Protein 6FGZ (pdb70)

Solvent-accessible surface area: 29368 Å² total; per-residue (Å²): 126,100,75,28,35,73,49,34,37,55,45,50,48,31,32,26,94,53,24,44,88,82,52,71,40,60,30,55,30,15,31,28,13,34,80,98,12,31,35,57,21,50,58,25,37,59,41,44,41,93,40,52,68,104,118,144,69,64,23,38,44,28,55,32,30,105,117,40,21,38,38,60,108,50,99,85,38,90,33,93,54,50,81,57,27,19,61,52,57,51,62,58,28,91,95,109,85,94,63,37,41,25,50,52,43,43,26,112,96,37,39,74,36,46,54,34,47,42,39,41,39,82,154,123,88,60,64,66,22,64,67,60,31,55,89,49,30,29,36,74,34,15,41,11,37,16,16,25,19,6,74,57,66,29,97,90,16,57,10,41,60,60,13,42,57,37,27,46,60,9,76,52,6,42,24,45,26,19,36,61,103,64,47,77,108,82,27,46,13,54,49,40,69,87,60,93,53,94,102,33,84,66,36,56,30,22,29,38,40,38,42,91,88,43,69,84,91,70,58,55,33,83,58,28,47,64,60,15,69,60,59,22,70,93,43,115,93,34,63,106,49,39,112,75,33,18,21,90,34,34,32,63,57,59,23,67,67,44,43,66,55,18,69,94,39,51,84,70,56,56,64,52,39,62,65,45,32,70,52,19,54,63,28,40,79,85,42,107,126,82,54,42,59,55,66,70,72,37,63,63,55,22,66,50,45,46,71,36,56,86,83,127,52,19,10,73,45,54,61,46,27,42,74,78,43,35,37,57,57,32,92,87,70,67,50,69,72,87,64,62,78,75,48,30,62,63,27,73,96,124,130,84,73,73,20,31,53,64,42,28,43,73,50,31,66,79,43,48,78,43,21,63,59,33,31,64,30,39,48,23,40,60,51,22,28,39,40,35,33,69,42,96,59,64,68,62,48,48,65,60,46,73,61,57,55,64,47,50,57,66,60,42,71,83,27,57,77,65,9,54,65,46,13,61,61,53,25,60,65,48,55,87,82,71,77,111,104,78,159,117,93,42,60,68,30,53,63,49,28,40,71,60,33,65,62,35,46,69,66,41,48,75,48,19,43,64,27,26,49,69,28,33,66,63,46,60,45,83,52,36,64,68,63,47,47,60,67,65,81,71,72,92,47,38,59,72,48,48,55,69,24,59,51,90,83,69,53,22,77,60,33,36,71,52,25,66,28,28,67,63,25,46,76,51,76,126

Sequence (526 aa):
MERLIPIVNKLQDLFAETGLDSPIDLPQIMVVGAQSSGKSSVLENVVGESIFPRGVTRRPIVVQLYAYAEFLHKPGVRFYNFDDVRAEIERETDRVSPKAINLRVYSPHVVNLTVVDLPGLTKDIERLIRAMVLSYIERPNAIILAVHPATMDLATSDALQIARQADPEGRRTLGVITKLDLMDKGTDAMEMLTGKVIPLKLGYIGVICRGPADLRAGKSIQQAREDEIRFFRSHPVYRRLLPQLGTNTLARTLSTLLMKHIRDTLPSIRQKMSQQLAEWRKELQTLGDLGGALLNVINRYSSEFAKSLEGLYGGARINYIFNDIYAKELQSMNAFEGLTREDIRTAIRNVPELAFELLVKKQITHFVPPAYSCVDLVYDELVRLALNCETELLQRYENLRSEILACAQNLLRELKQPCLEMVQNLIAMETSYISVNHKDDIELIQTLLASYFDVVRVNMMDMVPKAIMSFLVLRARDRMQSRLVADLYKPERMSELLNESSDVAERRATAKRMVDLLQRGMAVIN

Foldseek 3Di:
DLVLLVLLVVLVLLVLLVQPPPQFQGAAEEEAAAPVLCVLQLVCLQQFHNQADDVWAPEKEKEWEQCFKDWSVRPPDTHPDSVVNNVVSVVVRVVDHHRYTYMYHYDPSHDGGMYIYATHAYCVSNVVSLVSSCLQLLRPNYQYEQRGELLDEPVPGPSLVSNLLNCVQQESYEYEYEDCVNHDPPYPVVCQLVPNDDSHDLGYEYEYGQDDVRVVPPNGSVVRQVVGLVCLCPPPPSVVVSCRYYSVNVSVSNVVVSVVSSVVCLVVSLVLLVVLLVVLVVLLVVLVPLVVVLLVQLQVLLVLLLVQCCDCGRVVVLVCLLVVPLLVVLVPLDQCPPPDLVNLVVLVVVVSVSSLLVLLLVSLVVSLVSLLVSLSSVLSRSLSNLVSVVNSDHPLFFVNSVVLSVQLNVVQVVLSVVLSVVSVVLSVVCSVQVDPPPVVSSPVSSVSSRVSVVVSSVVSSPVSSVSSCVRHSVVSSVCSNVVSSPVQPPPVCPPVVVCVSVVVSPCSVSSVVVSVSSVVSSVSSD

Secondary structure (DSSP, 8-state):
-TTHHHHHHHHHHHHHHHT--SSS---EEEEEEBGGG-HHHHHHHHHSS--S------S-EEEEE--EEEETTEEEEEE--HHHHHHHHHHHHHT-----EEEEEE-SSS-SEEEEE-PPB---HHHHHHHHHHHHHSSTTEEEEEEEETTS-SSS-HHHHHHHHH-SSBSSEEEEEE-GGG--SSSHHHHHHTTSS-SBTT-EEE-----HHHHTTT--HHHHHHHHHHHHHHSTTTTTTGGG-SHHHHHHHHHHHHHHHHHHHHHHHHHHHHHHHHHHHHHHHH---HHHHHHHHHHHHHHHHHHHHH---SHHHHHHIIIIIIHHHHHHSPTTSS--HHHHHHHHH--HHHHHHHHHHHHHHTTHHHHHHHHHHHHHHHHHHHHHHHHHS-S---HHHHHHHHHHHHHHHHHHHHHHHHHHHHHHHHHHH--TT---HHHHHHHHHHHHHHHHHHHHHHHHHHHHIIIIIIHHHHHHHHHHHHHTTSSS-TTHHHHHTTGGGTTHHHHHHHHHHHHHHHHTT-

B-factor: mean 389.92, std 87.41, range [259.18, 648.98]

InterPro domains:
  IPR000375 Dynamin stalk domain [PF01031] (249-537)
  IPR001401 Dynamin, GTPase domain [SM00053] (1-279)
  IPR001401 Dynamin, GTPase domain [cd08771] (24-328)
  IPR003130 Dynamin GTPase effector [PF02212] (672-759)
  IPR003130 Dynamin GTPase effector [SM00302] (668-759)
  IPR020850 GTPase effector domain [PS51388] (673-764)
  IPR022812 Dynamin [PR00195] (26-44)
  IPR022812 Dynamin [PR00195] (51-68)
  IPR022812 Dynamin [PR00195] (160-177)
  IPR022812 Dynamin [PR00195] (210-228)
  IPR022812 Dynamin [PR00195] (229-245)
  IPR022812 Dynamin [PR00195] (252-271)
  IPR022812 Dynamin [PTHR11566] (2-758)
  IPR027417 P-loop containing nucleoside triphosphate hydrolase [G3DSA:3.40.50.300] (1-338)
  IPR027417 P-loop containing nucleoside triphosphate hydrolase [SSF52540] (1-337)
  IPR030381 Dynamin-type guanine nucleotide-binding (G) domain [PS51718] (23-328)
  IPR045063 Dynamin, N-terminal [PF00350] (29-241)

Radius of gyration: 26.57 Å; Cα contacts (8 Å, |Δi|>4): 757; chains: 1; bounding box: 54×82×66 Å

Nearest PDB structures (foldseek):
  6fgz-assembly1_A  TM=1.002E+00  e=1.276E-79  Cyanidioschyzon merolae
  5a3f-assembly1_D  TM=5.558E-01  e=3.098E-37  Homo sapiens
  6vjf-assembly2_C  TM=7.500E-01  e=1.723E-25  Thermochaetoides thermophila DSM 1495
  6vjf-assembly1_B  TM=7.497E-01  e=4.661E-25  Thermochaetoides thermophila DSM 1495
  6def-assembly2_B  TM=7.553E-01  e=2.269E-24  Thermochaetoides thermophila DSM 1495

Organism: Cyanidioschyzon merolae (NCBI:txid45157)

Structure (mmCIF, N/CA/C/O backbone):
data_6FGZ
#
_entry.id   6FGZ
#
_cell.length_a   188.219
_cell.length_b   188.219
_cell.length_c   163.627
_cell.angle_alpha   90.00
_cell.angle_beta   90.00
_cell.angle_gamma   120.00
#
_symmetry.space_group_name_H-M   'P 62 2 2'
#
loop_
_atom_site.group_PDB
_atom_site.id
_atom_site.type_symbol
_atom_site.label_atom_id
_atom_site.label_alt_id
_atom_site.label_comp_id
_atom_site.label_asym_id
_atom_site.label_entity_id
_atom_site.label_seq_id
_atom_site.pdbx_PDB_ins_code
_atom_site.Cartn_x
_atom_site.Cartn_y
_atom_site.Cartn_z
_atom_site.occupancy
_atom_site.B_iso_or_equiv
_atom_site.auth_seq_id
_atom_site.auth_comp_id
_atom_site.auth_asym_id
_atom_site.auth_atom_id
_atom_site.pdbx_PDB_model_num
ATOM 1 N N . MET A 1 1 ? 130.356 50.179 12.757 1.00 403.92 1 MET A N 1
ATOM 2 C CA . MET A 1 1 ? 129.455 51.339 12.453 1.00 403.92 1 MET A CA 1
ATOM 3 C C . MET A 1 1 ? 128.211 51.311 13.309 1.00 403.92 1 MET A C 1
ATOM 4 O O . MET A 1 1 ? 127.449 50.360 13.223 1.00 403.92 1 MET A O 1
ATOM 6 N N . GLU A 1 2 ? 127.982 52.348 14.140 1.00 410.26 2 GLU A N 1
ATOM 7 C CA . GLU A 1 2 ? 126.814 52.470 14.997 1.00 410.26 2 GLU A CA 1
ATOM 8 C C . GLU A 1 2 ? 125.495 52.551 14.240 1.00 410.26 2 GLU A C 1
ATOM 9 O O . GLU A 1 2 ? 124.512 51.897 14.578 1.00 410.26 2 GLU A O 1
ATOM 11 N N . ARG A 1 3 ? 125.491 53.335 13.138 1.00 384.61 3 ARG A N 1
ATOM 12 C CA . ARG A 1 3 ? 124.349 53.718 12.320 1.00 384.61 3 ARG A CA 1
ATOM 13 C C . ARG A 1 3 ? 123.473 52.574 11.821 1.00 384.61 3 ARG A C 1
ATOM 14 O O . ARG A 1 3 ? 122.273 52.743 11.625 1.00 384.61 3 ARG A O 1
ATOM 16 N N . LEU A 1 4 ? 124.053 51.380 11.605 1.00 359.80 4 LEU A N 1
ATOM 17 C CA . LEU A 1 4 ? 123.379 50.223 11.047 1.00 359.80 4 LEU A CA 1
ATOM 18 C C . LEU A 1 4 ? 122.175 49.726 11.844 1.00 359.80 4 LEU A C 1
ATOM 19 O O . LEU A 1 4 ? 121.118 49.459 11.277 1.00 359.80 4 LEU A O 1
ATOM 21 N N . ILE A 1 5 ? 122.279 49.623 13.187 1.00 351.54 5 ILE A N 1
ATOM 22 C CA . ILE A 1 5 ? 121.158 49.213 14.032 1.00 351.54 5 ILE A CA 1
ATOM 23 C C . ILE A 1 5 ? 120.005 50.237 14.021 1.00 351.54 5 ILE A C 1
ATOM 24 O O . ILE A 1 5 ? 118.861 49.829 13.804 1.00 351.54 5 ILE A O 1
ATOM 26 N N . PRO A 1 6 ? 120.188 51.560 14.144 1.00 355.56 6 PRO A N 1
ATOM 27 C CA . PRO A 1 6 ? 119.124 52.534 13.904 1.00 355.56 6 PRO A CA 1
ATOM 28 C C . PRO A 1 6 ? 118.537 52.533 12.505 1.00 355.56 6 PRO A C 1
ATOM 29 O O . PRO A 1 6 ? 117.354 52.836 12.370 1.00 355.56 6 PRO A O 1
ATOM 31 N N . ILE A 1 7 ? 119.312 52.234 11.444 1.00 326.95 7 ILE A N 1
ATOM 32 C CA . ILE A 1 7 ? 118.776 52.067 10.093 1.00 326.95 7 ILE A CA 1
ATOM 33 C C . ILE A 1 7 ? 117.842 50.868 9.995 1.00 326.95 7 ILE A C 1
ATOM 34 O O . ILE A 1 7 ? 116.731 50.989 9.482 1.00 326.95 7 ILE A O 1
ATOM 36 N N . VAL A 1 8 ? 118.219 49.700 10.558 1.00 364.63 8 VAL A N 1
ATOM 37 C CA . VAL A 1 8 ? 117.367 48.512 10.608 1.00 364.63 8 VAL A CA 1
ATOM 38 C C . VAL A 1 8 ? 116.083 48.741 11.381 1.00 364.63 8 VAL A C 1
ATOM 39 O O . VAL A 1 8 ? 115.010 48.299 10.972 1.00 364.63 8 VAL A O 1
ATOM 41 N N . ASN A 1 9 ? 116.151 49.500 12.489 1.00 375.74 9 ASN A N 1
ATOM 42 C CA . ASN A 1 9 ? 114.979 49.910 13.242 1.00 375.74 9 ASN A CA 1
ATOM 43 C C . ASN A 1 9 ? 113.981 50.708 12.415 1.00 375.74 9 ASN A C 1
ATOM 44 O O . ASN A 1 9 ? 112.804 50.374 12.371 1.00 375.74 9 ASN A O 1
ATOM 46 N N . LYS A 1 10 ? 114.447 51.711 11.640 1.00 402.31 10 LYS A N 1
ATOM 47 C CA . LYS A 1 10 ? 113.599 52.467 10.730 1.00 402.31 10 LYS A CA 1
ATOM 48 C C . LYS A 1 10 ? 112.945 51.605 9.652 1.00 402.31 10 LYS A C 1
ATOM 49 O O . LYS A 1 10 ? 111.787 51.800 9.289 1.00 402.31 10 LYS A O 1
ATOM 51 N N . LEU A 1 11 ? 113.672 50.600 9.119 1.00 410.75 11 LEU A N 1
ATOM 52 C CA . LEU A 1 11 ? 113.104 49.613 8.214 1.00 410.75 11 LEU A CA 1
ATOM 53 C C . LEU A 1 11 ? 111.991 48.783 8.855 1.00 410.75 11 LEU A C 1
ATOM 54 O O . LEU A 1 11 ? 110.942 48.566 8.251 1.00 410.75 11 LEU A O 1
ATOM 56 N N . GLN A 1 12 ? 112.080 48.415 10.466 1.00 415.14 12 GLN A N 1
ATOM 57 C CA . GLN A 1 12 ? 111.162 47.510 11.097 1.00 415.14 12 GLN A CA 1
ATOM 58 C C . GLN A 1 12 ? 109.865 48.211 11.319 1.00 415.14 12 GLN A C 1
ATOM 59 O O . GLN A 1 12 ? 108.801 47.631 11.144 1.00 415.14 12 GLN A O 1
ATOM 61 N N . ASP A 1 13 ? 109.933 49.496 11.710 1.00 409.50 13 ASP A N 1
ATOM 62 C CA . ASP A 1 13 ? 108.774 50.274 12.018 1.00 409.50 13 ASP A CA 1
ATOM 63 C C . ASP A 1 13 ? 107.972 50.421 10.757 1.00 409.50 13 ASP A C 1
ATOM 64 O O . ASP A 1 13 ? 106.749 50.306 10.779 1.00 409.50 13 ASP A O 1
ATOM 66 N N . LEU A 1 14 ? 108.655 50.653 9.617 1.00 402.40 14 LEU A N 1
ATOM 67 C CA . LEU A 1 14 ? 108.020 50.829 8.344 1.00 402.40 14 LEU A CA 1
ATOM 68 C C . LEU A 1 14 ? 107.290 49.584 7.980 1.00 402.40 14 LEU A C 1
ATOM 69 O O . LEU A 1 14 ? 106.133 49.641 7.573 1.00 402.40 14 LEU A O 1
ATOM 71 N N . PHE A 1 15 ? 107.943 48.415 8.128 1.00 413.83 15 PHE A N 1
ATOM 72 C CA . PHE A 1 15 ? 107.287 47.195 7.771 1.00 413.83 15 PHE A CA 1
ATOM 73 C C . PHE A 1 15 ? 106.079 46.953 8.607 1.00 413.83 15 PHE A C 1
ATOM 74 O O . PHE A 1 15 ? 105.047 46.548 8.077 1.00 413.83 15 PHE A O 1
ATOM 76 N N . ALA A 1 16 ? 106.182 47.214 9.907 1.00 436.35 16 ALA A N 1
ATOM 77 C CA . ALA A 1 16 ? 105.057 47.008 10.809 1.00 436.35 16 ALA A CA 1
ATOM 78 C C . ALA A 1 16 ? 103.886 47.898 10.413 1.00 436.35 16 ALA A C 1
ATOM 79 O O . ALA A 1 16 ? 102.736 47.461 10.428 1.00 436.35 16 ALA A O 1
ATOM 81 N N . GLU A 1 17 ? 104.217 49.125 10.037 1.00 452.17 17 GLU A N 1
ATOM 82 C CA . GLU A 1 17 ? 103.180 50.018 9.597 1.00 452.17 17 GLU A CA 1
ATOM 83 C C . GLU A 1 17 ? 102.614 49.226 8.436 1.00 452.17 17 GLU A C 1
ATOM 84 O O . GLU A 1 17 ? 101.402 49.069 8.311 1.00 452.17 17 GLU A O 1
ATOM 86 N N . THR A 1 18 ? 103.517 48.639 7.665 1.00 422.89 18 THR A N 1
ATOM 87 C CA . THR A 1 18 ? 103.102 47.780 6.589 1.00 422.89 18 THR A CA 1
ATOM 88 C C . THR A 1 18 ? 102.363 46.649 7.288 1.00 422.89 18 THR A C 1
ATOM 89 O O . THR A 1 18 ? 101.300 46.210 6.854 1.00 422.89 18 THR A O 1
ATOM 91 N N . GLY A 1 19 ? 102.835 46.294 8.470 1.00 401.01 19 GLY A N 1
ATOM 92 C CA . GLY A 1 19 ? 102.199 45.227 9.210 1.00 401.01 19 GLY A CA 1
ATOM 93 C C . GLY A 1 19 ? 103.021 43.964 9.098 1.00 401.01 19 GLY A C 1
ATOM 94 O O . GLY A 1 19 ? 102.573 42.878 9.464 1.00 401.01 19 GLY A O 1
ATOM 95 N N . LEU A 1 20 ? 104.233 44.116 8.577 1.00 367.94 20 LEU A N 1
ATOM 96 C CA . LEU A 1 20 ? 105.143 43.002 8.443 1.00 367.94 20 LEU A CA 1
ATOM 97 C C . LEU A 1 20 ? 104.557 41.871 7.630 1.00 367.94 20 LEU A C 1
ATOM 98 O O . LEU A 1 20 ? 104.699 40.703 7.989 1.00 367.94 20 LEU A O 1
ATOM 100 N N . ASP A 1 21 ? 103.903 42.208 6.526 1.00 374.63 21 ASP A N 1
ATOM 101 C CA . ASP A 1 21 ? 103.347 41.162 5.701 1.00 374.63 21 ASP A CA 1
ATOM 102 C C . ASP A 1 21 ? 104.550 40.686 4.913 1.00 374.63 21 ASP A C 1
ATOM 103 O O . ASP A 1 21 ? 104.568 40.690 3.686 1.00 374.63 21 ASP A O 1
ATOM 105 N N . SER A 1 22 ? 105.570 40.280 5.662 1.00 361.96 22 SER A N 1
ATOM 106 C CA . SER A 1 22 ? 106.805 39.770 5.095 1.00 361.96 22 SER A CA 1
ATOM 107 C C . SER A 1 22 ? 107.391 40.769 4.093 1.00 361.96 22 SER A C 1
ATOM 108 O O . SER A 1 22 ? 107.490 41.959 4.378 1.00 361.96 22 SER A O 1
ATOM 110 N N . PRO A 1 23 ? 107.775 40.258 2.924 1.00 326.75 23 PRO A N 1
ATOM 111 C CA . PRO A 1 23 ? 108.334 40.992 1.775 1.00 326.75 23 PRO A CA 1
ATOM 112 C C . PRO A 1 23 ? 109.816 41.312 1.877 1.00 326.75 23 PRO A C 1
ATOM 113 O O . PRO A 1 23 ? 110.362 41.864 0.929 1.00 326.75 23 PRO A O 1
ATOM 115 N N . ILE A 1 24 ? 110.401 41.302 2.597 1.00 319.32 24 ILE A N 1
ATOM 116 C CA . ILE A 1 24 ? 111.697 41.963 2.611 1.00 319.32 24 ILE A CA 1
ATOM 117 C C . ILE A 1 24 ? 112.821 41.119 3.229 1.00 319.32 24 ILE A C 1
ATOM 118 O O . ILE A 1 24 ? 113.911 41.013 2.664 1.00 319.32 24 ILE A O 1
ATOM 120 N N . ASP A 1 25 ? 112.551 40.431 4.361 1.00 299.30 25 ASP A N 1
ATOM 121 C CA . ASP A 1 25 ? 113.518 39.704 5.169 1.00 299.30 25 ASP A CA 1
ATOM 122 C C . ASP A 1 25 ? 114.616 40.567 5.820 1.00 299.30 25 ASP A C 1
ATOM 123 O O . ASP A 1 25 ? 115.796 40.512 5.473 1.00 299.30 25 ASP A O 1
ATOM 125 N N . LEU A 1 26 ? 114.229 41.432 6.782 1.00 272.97 26 LEU A N 1
ATOM 126 C CA . LEU A 1 26 ? 115.154 42.253 7.550 1.00 272.97 26 LEU A CA 1
ATOM 127 C C . LEU A 1 26 ? 116.086 41.480 8.508 1.00 272.97 26 LEU A C 1
ATOM 128 O O . LEU A 1 26 ? 115.680 40.448 9.049 1.00 272.97 26 LEU A O 1
ATOM 130 N N . PRO A 1 27 ? 117.304 41.956 8.799 1.00 317.56 27 PRO A N 1
ATOM 131 C CA . PRO A 1 27 ? 118.281 41.193 9.573 1.00 317.56 27 PRO A CA 1
ATOM 132 C C . PRO A 1 27 ? 118.141 41.518 11.052 1.00 317.56 27 PRO A C 1
ATOM 133 O O . PRO A 1 27 ? 118.283 42.666 11.468 1.00 317.56 27 PRO A O 1
ATOM 135 N N . GLN A 1 28 ? 117.808 40.513 11.877 1.00 309.45 28 GLN A N 1
ATOM 136 C CA . GLN A 1 28 ? 117.306 40.773 13.212 1.00 309.45 28 GLN A CA 1
ATOM 137 C C . GLN A 1 28 ? 117.399 39.529 14.073 1.00 309.45 28 GLN A C 1
ATOM 138 O O . GLN A 1 28 ? 117.685 38.443 13.575 1.00 309.45 28 GLN A O 1
ATOM 140 N N . ILE A 1 29 ? 117.167 39.658 15.399 1.00 317.49 29 ILE A N 1
ATOM 141 C CA . ILE A 1 29 ? 117.249 38.552 16.345 1.00 317.49 29 ILE A CA 1
ATOM 142 C C . ILE A 1 29 ? 115.857 38.210 16.859 1.00 317.49 29 ILE A C 1
ATOM 143 O O . ILE A 1 29 ? 115.122 39.072 17.343 1.00 317.49 29 ILE A O 1
ATOM 145 N N . MET A 1 30 ? 115.471 36.922 16.760 1.00 346.71 30 MET A N 1
ATOM 146 C CA . MET A 1 30 ? 114.174 36.395 17.143 1.00 346.71 30 MET A CA 1
ATOM 147 C C . MET A 1 30 ? 114.296 35.493 18.357 1.00 346.71 30 MET A C 1
ATOM 148 O O . MET A 1 30 ? 115.035 34.510 18.344 1.00 346.71 30 MET A O 1
ATOM 150 N N . VAL A 1 31 ? 113.570 35.798 19.451 1.00 359.33 31 VAL A N 1
ATOM 151 C CA . VAL A 1 31 ? 113.652 35.035 20.689 1.00 359.33 31 VAL A CA 1
ATOM 152 C C . VAL A 1 31 ? 112.677 33.878 20.701 1.00 359.33 31 VAL A C 1
ATOM 153 O O . VAL A 1 31 ? 111.463 34.044 20.596 1.00 359.33 31 VAL A O 1
ATOM 155 N N . VAL A 1 32 ? 113.207 32.655 20.855 1.00 383.95 32 VAL A N 1
ATOM 156 C CA . VAL A 1 32 ? 112.416 31.444 20.896 1.00 383.95 32 VAL A CA 1
ATOM 157 C C . VAL A 1 32 ? 112.665 30.755 22.222 1.00 383.95 32 VAL A C 1
ATOM 158 O O . VAL A 1 32 ? 113.789 30.426 22.601 1.00 383.95 32 VAL A O 1
ATOM 160 N N . GLY A 1 33 ? 111.595 30.523 23.000 1.00 386.61 33 GLY A N 1
ATOM 161 C CA . GLY A 1 33 ? 111.712 29.874 24.292 1.00 386.61 33 GLY A CA 1
ATOM 162 C C . GLY A 1 33 ? 110.394 29.304 24.698 1.00 386.61 33 GLY A C 1
ATOM 163 O O . GLY A 1 33 ? 109.337 29.799 24.308 1.00 386.61 33 GLY A O 1
ATOM 164 N N . ALA A 1 34 ? 110.414 28.246 25.522 1.00 389.78 34 ALA A N 1
ATOM 165 C CA . ALA A 1 34 ? 109.257 27.826 26.280 1.00 389.78 34 ALA A CA 1
ATOM 166 C C . ALA A 1 34 ? 108.927 28.837 27.377 1.00 389.78 34 ALA A C 1
ATOM 167 O O . ALA A 1 34 ? 109.813 29.527 27.878 1.00 389.78 34 ALA A O 1
ATOM 169 N N . GLN A 1 35 ? 107.651 28.950 27.797 1.00 396.70 35 GLN A N 1
ATOM 170 C CA . GLN A 1 35 ? 107.218 29.911 28.809 1.00 396.70 35 GLN A CA 1
ATOM 171 C C . GLN A 1 35 ? 107.951 29.764 30.145 1.00 396.70 35 GLN A C 1
ATOM 172 O O . GLN A 1 35 ? 108.220 30.730 30.856 1.00 396.70 35 GLN A O 1
ATOM 174 N N . SER A 1 36 ? 108.358 28.531 30.498 1.00 357.71 36 SER A N 1
ATOM 175 C CA . SER A 1 36 ? 109.037 28.243 31.748 1.00 357.71 36 SER A CA 1
ATOM 176 C C . SER A 1 36 ? 110.552 28.390 31.666 1.00 357.71 36 SER A C 1
ATOM 177 O O . SER A 1 36 ? 111.263 28.131 32.641 1.00 357.71 36 SER A O 1
ATOM 179 N N . SER A 1 37 ? 111.107 28.866 30.527 1.00 344.96 37 SER A N 1
ATOM 180 C CA . SER A 1 37 ? 112.514 29.255 30.434 1.00 344.96 37 SER A CA 1
ATOM 181 C C . SER A 1 37 ? 112.849 30.495 31.241 1.00 344.96 37 SER A C 1
ATOM 182 O O . SER A 1 37 ? 113.921 30.601 31.834 1.00 344.96 37 SER A O 1
ATOM 184 N N . GLY A 1 38 ? 111.914 31.466 31.295 1.00 292.49 38 GLY A N 1
ATOM 185 C CA . GLY A 1 38 ? 112.163 32.770 31.893 1.00 292.49 38 GLY A CA 1
ATOM 186 C C . GLY A 1 38 ? 112.673 33.783 30.908 1.00 292.49 38 GLY A C 1
ATOM 187 O O . GLY A 1 38 ? 113.394 34.706 31.278 1.00 292.49 38 GLY A O 1
ATOM 188 N N . LYS A 1 39 ? 112.295 33.663 29.615 1.00 297.47 39 LYS A N 1
ATOM 189 C CA . LYS A 1 39 ? 112.678 34.599 28.565 1.00 297.47 39 LYS A CA 1
ATOM 190 C C . LYS A 1 39 ? 112.263 36.047 28.821 1.00 297.47 39 LYS A C 1
ATOM 191 O O . LYS A 1 39 ? 113.014 36.974 28.531 1.00 297.47 39 LYS A O 1
ATOM 193 N N . SER A 1 40 ? 111.087 36.283 29.441 1.00 330.86 40 SER A N 1
ATOM 194 C CA . SER A 1 40 ? 110.649 37.605 29.873 1.00 330.86 40 SER A CA 1
ATOM 195 C C . SER A 1 40 ? 111.602 38.245 30.864 1.00 330.86 40 SER A C 1
ATOM 196 O O . SER A 1 40 ? 111.963 39.410 30.737 1.00 330.86 40 SER A O 1
ATOM 198 N N . SER A 1 41 ? 112.097 37.461 31.848 1.00 329.29 41 SER A N 1
ATOM 199 C CA . SER A 1 41 ? 113.131 37.877 32.786 1.00 329.29 41 SER A CA 1
ATOM 200 C C . SER A 1 41 ? 114.461 38.176 32.110 1.00 329.29 41 SER A C 1
ATOM 201 O O . SER A 1 41 ? 115.164 39.098 32.502 1.00 329.29 41 SER A O 1
ATOM 203 N N . VAL A 1 42 ? 114.850 37.420 31.055 1.00 271.69 42 VAL A N 1
ATOM 204 C CA . VAL A 1 42 ? 116.021 37.731 30.229 1.00 271.69 42 VAL A CA 1
ATOM 205 C C . VAL A 1 42 ? 115.889 39.086 29.545 1.00 271.69 42 VAL A C 1
ATOM 206 O O . VAL A 1 42 ? 116.801 39.909 29.582 1.00 271.69 42 VAL A O 1
ATOM 208 N N . LEU A 1 43 ? 114.717 39.384 28.945 1.00 285.26 43 LEU A N 1
ATOM 209 C CA . LEU A 1 43 ? 114.431 40.678 28.352 1.00 285.26 43 LEU A CA 1
ATOM 210 C C . LEU A 1 43 ? 114.414 41.822 29.364 1.00 285.26 43 LEU A C 1
ATOM 211 O O . LEU A 1 43 ? 115.019 42.868 29.131 1.00 285.26 43 LEU A O 1
ATOM 213 N N . GLU A 1 44 ? 113.793 41.635 30.553 1.00 321.68 44 GLU A N 1
ATOM 214 C CA . GLU A 1 44 ? 113.871 42.591 31.654 1.00 321.68 44 GLU A CA 1
ATOM 215 C C . GLU A 1 44 ? 115.298 42.831 32.131 1.00 321.68 44 GLU A C 1
ATOM 216 O O . GLU A 1 44 ? 115.717 43.971 32.328 1.00 321.68 44 GLU A O 1
ATOM 218 N N . ASN A 1 45 ? 116.113 41.764 32.270 1.00 328.44 45 ASN A N 1
ATOM 219 C CA . ASN A 1 45 ? 117.520 41.844 32.630 1.00 328.44 45 ASN A CA 1
ATOM 220 C C . ASN A 1 45 ? 118.341 42.691 31.656 1.00 328.44 45 ASN A C 1
ATOM 221 O O . ASN A 1 45 ? 119.181 43.482 32.088 1.00 328.44 45 ASN A O 1
ATOM 223 N N . VAL A 1 46 ? 118.118 42.575 30.329 1.00 304.94 46 VAL A N 1
ATOM 224 C CA . VAL A 1 46 ? 118.763 43.442 29.343 1.00 304.94 46 VAL A CA 1
ATOM 225 C C . VAL A 1 46 ? 118.351 44.905 29.473 1.00 304.94 46 VAL A C 1
ATOM 226 O O . VAL A 1 46 ? 119.204 45.789 29.510 1.00 304.94 46 VAL A O 1
ATOM 228 N N . VAL A 1 47 ? 117.039 45.213 29.578 1.00 336.07 47 VAL A N 1
ATOM 229 C CA . VAL A 1 47 ? 116.558 46.594 29.662 1.00 336.07 47 VAL A CA 1
ATOM 230 C C . VAL A 1 47 ? 116.865 47.282 30.997 1.00 336.07 47 VAL A C 1
ATOM 231 O O . VAL A 1 47 ? 117.261 48.445 31.055 1.00 336.07 47 VAL A O 1
ATOM 233 N N . GLY A 1 48 ? 116.710 46.576 32.133 1.00 353.28 48 GLY A N 1
ATOM 234 C CA . GLY A 1 48 ? 116.979 47.135 33.455 1.00 353.28 48 GLY A CA 1
ATOM 235 C C . GLY A 1 48 ? 115.773 47.646 34.197 1.00 353.28 48 GLY A C 1
ATOM 236 O O . GLY A 1 48 ? 115.896 48.054 35.349 1.00 353.28 48 GLY A O 1
ATOM 237 N N . GLU A 1 49 ? 114.579 47.593 33.587 1.00 387.21 49 GLU A N 1
ATOM 238 C CA . GLU A 1 49 ? 113.328 47.993 34.205 1.00 387.21 49 GLU A CA 1
ATOM 239 C C . GLU A 1 49 ? 112.280 46.910 33.988 1.00 387.21 49 GLU A C 1
ATOM 240 O O . GLU A 1 49 ? 112.403 46.049 33.118 1.00 387.21 49 GLU A O 1
ATOM 242 N N . SER A 1 50 ? 111.219 46.881 34.828 1.00 437.77 50 SER A N 1
ATOM 243 C CA . SER A 1 50 ? 110.333 45.720 34.924 1.00 437.77 50 SER A CA 1
ATOM 244 C C . SER A 1 50 ? 109.100 45.883 34.056 1.00 437.77 50 SER A C 1
ATOM 245 O O . SER A 1 50 ? 107.975 46.082 34.521 1.00 437.77 50 SER A O 1
ATOM 247 N N . ILE A 1 51 ? 109.312 45.850 32.732 1.00 395.83 51 ILE A N 1
ATOM 248 C CA . ILE A 1 51 ? 108.321 46.245 31.747 1.00 395.83 51 ILE A CA 1
ATOM 249 C C . ILE A 1 51 ? 107.597 45.093 31.087 1.00 395.83 51 ILE A C 1
ATOM 250 O O . ILE A 1 51 ? 106.711 45.319 30.268 1.00 395.83 51 ILE A O 1
ATOM 252 N N . PHE A 1 52 ? 107.892 43.825 31.430 1.00 394.05 52 PHE A N 1
ATOM 253 C CA . PHE A 1 52 ? 107.212 42.710 30.788 1.00 394.05 52 PHE A CA 1
ATOM 254 C C . PHE A 1 52 ? 106.049 42.215 31.648 1.00 394.05 52 PHE A C 1
ATOM 255 O O . PHE A 1 52 ? 106.196 42.107 32.868 1.00 394.05 52 PHE A O 1
ATOM 257 N N . PRO A 1 53 ? 104.865 41.940 31.100 1.00 469.70 53 PRO A N 1
ATOM 258 C CA . PRO A 1 53 ? 103.725 41.488 31.886 1.00 469.70 53 PRO A CA 1
ATOM 259 C C . PRO A 1 53 ? 103.866 40.034 32.302 1.00 469.70 53 PRO A C 1
ATOM 260 O O . PRO A 1 53 ? 104.586 39.260 31.674 1.00 469.70 53 PRO A O 1
ATOM 262 N N . ARG A 1 54 ? 103.249 39.668 33.442 1.00 506.97 54 ARG A N 1
ATOM 263 C CA . ARG A 1 54 ? 103.527 38.418 34.123 1.00 506.97 54 ARG A CA 1
ATOM 264 C C . ARG A 1 54 ? 102.239 37.856 34.696 1.00 506.97 54 ARG A C 1
ATOM 265 O O . ARG A 1 54 ? 101.242 38.561 34.845 1.00 506.97 54 ARG A O 1
ATOM 267 N N . GLY A 1 55 ? 102.212 36.544 35.034 1.00 519.35 55 GLY A N 1
ATOM 268 C CA . GLY A 1 55 ? 100.997 35.872 35.504 1.00 519.35 55 GLY A CA 1
ATOM 269 C C . GLY A 1 55 ? 99.938 35.804 34.438 1.00 519.35 55 GLY A C 1
ATOM 270 O O . GLY A 1 55 ? 100.160 35.246 33.372 1.00 519.35 55 GLY A O 1
ATOM 271 N N . VAL A 1 59 ? 100.353 35.901 28.822 1.00 591.29 59 VAL A N 1
ATOM 272 C CA . VAL A 1 59 ? 99.714 35.291 27.665 1.00 591.29 59 VAL A CA 1
ATOM 273 C C . VAL A 1 59 ? 99.726 36.230 26.451 1.00 591.29 59 VAL A C 1
ATOM 274 O O . VAL A 1 59 ? 98.716 36.527 25.814 1.00 591.29 59 VAL A O 1
ATOM 276 N N . THR A 1 60 ? 100.925 36.718 26.085 1.00 578.02 60 THR A N 1
ATOM 277 C CA . THR A 1 60 ? 101.187 37.562 24.926 1.00 578.02 60 THR A CA 1
ATOM 278 C C . THR A 1 60 ? 100.848 36.867 23.617 1.00 578.02 60 THR A C 1
ATOM 279 O O . THR A 1 60 ? 101.382 35.807 23.300 1.00 578.02 60 THR A O 1
ATOM 281 N N . ARG A 1 61 ? 99.952 37.460 22.801 1.00 550.11 61 ARG A N 1
ATOM 282 C CA . ARG A 1 61 ? 99.452 36.846 21.577 1.00 550.11 61 ARG A CA 1
ATOM 283 C C . ARG A 1 61 ? 99.936 37.563 20.321 1.00 550.11 61 ARG A C 1
ATOM 284 O O . ARG A 1 61 ? 99.337 37.439 19.251 1.00 550.11 61 ARG A O 1
ATOM 286 N N . ARG A 1 62 ? 101.031 38.338 20.417 1.00 526.35 62 ARG A N 1
ATOM 287 C CA . ARG A 1 62 ? 101.601 39.083 19.309 1.00 526.35 62 ARG A CA 1
ATOM 288 C C . ARG A 1 62 ? 103.114 39.119 19.466 1.00 526.35 62 ARG A C 1
ATOM 289 O O . ARG A 1 62 ? 103.586 39.156 20.602 1.00 526.35 62 ARG A O 1
ATOM 291 N N . PRO A 1 63 ? 103.925 39.108 18.416 1.00 501.09 63 PRO A N 1
ATOM 292 C CA . PRO A 1 63 ? 105.332 39.500 18.472 1.00 501.09 63 PRO A CA 1
ATOM 293 C C . PRO A 1 63 ? 105.595 40.881 19.059 1.00 501.09 63 PRO A C 1
ATOM 294 O O . PRO A 1 63 ? 104.946 41.846 18.649 1.00 501.09 63 PRO A O 1
ATOM 296 N N . ILE A 1 64 ? 106.555 41.009 19.992 1.00 415.22 64 ILE A N 1
ATOM 297 C CA . ILE A 1 64 ? 106.941 42.292 20.561 1.00 415.22 64 ILE A CA 1
ATOM 298 C C . ILE A 1 64 ? 108.343 42.617 20.084 1.00 415.22 64 ILE A C 1
ATOM 299 O O . ILE A 1 64 ? 109.318 41.956 20.431 1.00 415.22 64 ILE A O 1
ATOM 301 N N . VAL A 1 65 ? 108.480 43.669 19.262 1.00 382.17 65 VAL A N 1
ATOM 302 C CA . VAL A 1 65 ? 109.751 44.168 18.774 1.00 382.17 65 VAL A CA 1
ATOM 303 C C . VAL A 1 65 ? 110.248 45.211 19.757 1.00 382.17 65 VAL A C 1
ATOM 304 O O . VAL A 1 65 ? 109.546 46.175 20.068 1.00 382.17 65 VAL A O 1
ATOM 306 N N . VAL A 1 66 ? 111.461 45.011 20.302 1.00 343.21 66 VAL A N 1
ATOM 307 C CA . VAL A 1 66 ? 112.016 45.823 21.366 1.00 343.21 66 VAL A CA 1
ATOM 308 C C . VAL A 1 66 ? 113.319 46.423 20.871 1.00 343.21 66 VAL A C 1
ATOM 309 O O . VAL A 1 66 ? 114.252 45.701 20.520 1.00 343.21 66 VAL A O 1
ATOM 311 N N . GLN A 1 67 ? 113.406 47.768 20.809 1.00 357.56 67 GLN A N 1
ATOM 312 C CA . GLN A 1 67 ? 114.555 48.489 20.276 1.00 357.56 67 GLN A CA 1
ATOM 313 C C . GLN A 1 67 ? 115.120 49.446 21.337 1.00 357.56 67 GLN A C 1
ATOM 314 O O . GLN A 1 67 ? 114.338 50.098 22.026 1.00 357.56 67 GLN A O 1
ATOM 316 N N . LEU A 1 68 ? 116.468 49.554 21.520 1.00 376.50 68 LEU A N 1
ATOM 317 C CA . LEU A 1 68 ? 117.069 50.246 22.676 1.00 376.50 68 LEU A CA 1
ATOM 318 C C . LEU A 1 68 ? 117.981 51.480 22.359 1.00 376.50 68 LEU A C 1
ATOM 319 O O . LEU A 1 68 ? 118.852 51.391 21.495 1.00 376.50 68 LEU A O 1
ATOM 321 N N . TYR A 1 69 ? 117.795 52.686 23.011 1.00 394.78 69 TYR A N 1
ATOM 322 C CA . TYR A 1 69 ? 118.430 53.962 22.571 1.00 394.78 69 TYR A CA 1
ATOM 323 C C . TYR A 1 69 ? 118.535 55.154 23.614 1.00 394.78 69 TYR A C 1
ATOM 324 O O . TYR A 1 69 ? 118.199 54.991 24.781 1.00 394.78 69 TYR A O 1
ATOM 326 N N . ALA A 1 113 ? 114.915 57.076 32.191 1.00 455.26 113 ALA A N 1
ATOM 327 C CA . ALA A 1 113 ? 114.536 56.080 31.212 1.00 455.26 113 ALA A CA 1
ATOM 328 C C . ALA A 1 113 ? 113.200 56.502 30.613 1.00 455.26 113 ALA A C 1
ATOM 329 O O . ALA A 1 113 ? 112.435 57.233 31.234 1.00 455.26 113 ALA A O 1
ATOM 331 N N . TYR A 1 114 ? 112.871 56.076 29.381 1.00 409.28 114 TYR A N 1
ATOM 332 C CA . TYR A 1 114 ? 111.541 56.305 28.847 1.00 409.28 114 TYR A CA 1
ATOM 333 C C . TYR A 1 114 ? 111.272 55.299 27.749 1.00 409.28 114 TYR A C 1
ATOM 334 O O . TYR A 1 114 ? 112.168 54.590 27.301 1.00 409.28 114 TYR A O 1
ATOM 336 N N . ALA A 1 115 ? 110.031 55.250 27.250 1.00 400.27 115 ALA A N 1
ATOM 337 C CA . ALA A 1 115 ? 109.737 54.491 26.062 1.00 400.27 115 ALA A CA 1
ATOM 338 C C . ALA A 1 115 ? 108.745 55.202 25.160 1.00 400.27 115 ALA A C 1
ATOM 339 O O . ALA A 1 115 ? 108.094 56.170 25.546 1.00 400.27 115 ALA A O 1
ATOM 341 N N . GLU A 1 116 ? 108.601 54.724 23.918 1.00 374.26 116 GLU A N 1
ATOM 342 C CA . GLU A 1 116 ? 107.624 55.218 22.974 1.00 374.26 116 GLU A CA 1
ATOM 343 C C . GLU A 1 116 ? 107.158 54.035 22.142 1.00 374.26 116 GLU A C 1
ATOM 344 O O . GLU A 1 116 ? 107.875 53.052 21.946 1.00 374.26 116 GLU A O 1
ATOM 346 N N . PHE A 1 117 ? 105.899 54.067 21.672 1.00 346.66 117 PHE A N 1
ATOM 347 C CA . PHE A 1 117 ? 105.284 52.944 20.987 1.00 346.66 117 PHE A CA 1
ATOM 348 C C . PHE A 1 117 ? 104.920 53.371 19.589 1.00 346.66 117 PHE A C 1
ATOM 349 O O . PHE A 1 117 ? 104.393 54.459 19.371 1.00 346.66 117 PHE A O 1
ATOM 351 N N . LEU A 1 118 ? 105.146 52.503 18.585 1.00 366.98 118 LEU A N 1
ATOM 352 C CA . LEU A 1 118 ? 104.783 52.797 17.205 1.00 366.98 118 LEU A CA 1
ATOM 353 C C . LEU A 1 118 ? 103.280 52.958 16.993 1.00 366.98 118 LEU A C 1
ATOM 354 O O . LEU A 1 118 ? 102.827 53.764 16.188 1.00 366.98 118 LEU A O 1
ATOM 356 N N . HIS A 1 119 ? 102.456 52.241 17.788 1.00 384.72 119 HIS A N 1
ATOM 357 C CA . HIS A 1 119 ? 101.005 52.354 17.719 1.00 384.72 119 HIS A CA 1
ATOM 358 C C . HIS A 1 119 ? 100.476 53.465 18.639 1.00 384.72 119 HIS A C 1
ATOM 359 O O . HIS A 1 119 ? 99.274 53.591 18.868 1.00 384.72 119 HIS A O 1
ATOM 361 N N . LYS A 1 120 ? 101.378 54.340 19.150 1.00 377.62 120 LYS A N 1
ATOM 362 C CA . LYS A 1 120 ? 101.062 55.597 19.819 1.00 377.62 120 LYS A CA 1
ATOM 363 C C . LYS A 1 120 ? 102.060 56.677 19.371 1.00 377.62 120 LYS A C 1
ATOM 364 O O . LYS A 1 120 ? 102.845 57.134 20.205 1.00 377.62 120 LYS A O 1
ATOM 366 N N . PRO A 1 121 ? 102.128 57.095 18.098 1.00 335.60 121 PRO A N 1
ATOM 367 C CA . PRO A 1 121 ? 103.271 57.829 17.551 1.00 335.60 121 PRO A CA 1
ATOM 368 C C . PRO A 1 121 ? 103.695 59.088 18.295 1.00 335.60 121 PRO A C 1
ATOM 369 O O . PRO A 1 121 ? 102.910 60.022 18.427 1.00 335.60 121 PRO A O 1
ATOM 371 N N . GLY A 1 122 ? 104.939 59.114 18.760 1.00 359.96 122 GLY A N 1
ATOM 372 C CA . GLY A 1 122 ? 105.457 60.266 19.472 1.00 359.96 122 GLY A CA 1
ATOM 373 C C . GLY A 1 122 ? 105.042 60.306 20.928 1.00 359.96 122 GLY A C 1
ATOM 374 O O . GLY A 1 122 ? 104.667 61.356 21.450 1.00 359.96 122 GLY A O 1
ATOM 375 N N . VAL A 1 123 ? 105.112 59.158 21.589 1.00 357.66 123 VAL A N 1
ATOM 376 C CA . VAL A 1 123 ? 104.733 59.075 22.992 1.00 357.66 123 VAL A CA 1
ATOM 377 C C . VAL A 1 123 ? 105.927 58.837 23.905 1.00 357.66 123 VAL A C 1
ATOM 378 O O . VAL A 1 123 ? 106.616 57.825 23.796 1.00 357.66 123 VAL A O 1
ATOM 380 N N . ARG A 1 124 ? 106.163 59.779 24.809 1.00 396.68 124 ARG A N 1
ATOM 381 C CA . ARG A 1 124 ? 107.270 59.667 25.744 1.00 396.68 124 ARG A CA 1
ATOM 382 C C . ARG A 1 124 ? 106.803 59.087 27.068 1.00 396.68 124 ARG A C 1
ATOM 383 O O . ARG A 1 124 ? 106.665 59.809 28.052 1.00 396.68 124 ARG A O 1
ATOM 385 N N . PHE A 1 125 ? 106.557 57.781 27.089 1.00 386.43 125 PHE A N 1
ATOM 386 C CA . PHE A 1 125 ? 106.121 57.129 28.294 1.00 386.43 125 PHE A CA 1
ATOM 387 C C . PHE A 1 125 ? 107.238 57.213 29.308 1.00 386.43 125 PHE A C 1
ATOM 388 O O . PHE A 1 125 ? 108.258 56.539 29.186 1.00 386.43 125 PHE A O 1
ATOM 390 N N . TYR A 1 126 ? 107.059 58.040 30.349 1.00 408.18 126 TYR A N 1
ATOM 391 C CA . TYR A 1 126 ? 108.044 58.233 31.403 1.00 408.18 126 TYR A CA 1
ATOM 392 C C . TYR A 1 126 ? 107.690 57.401 32.631 1.00 408.18 126 TYR A C 1
ATOM 393 O O . TYR A 1 126 ? 108.268 57.549 33.702 1.00 408.18 126 TYR A O 1
ATOM 395 N N . ASN A 1 127 ? 106.715 56.481 32.492 1.00 378.60 127 ASN A N 1
ATOM 396 C CA . ASN A 1 127 ? 106.327 55.545 33.525 1.00 378.60 127 ASN A CA 1
ATOM 397 C C . ASN A 1 127 ? 106.421 54.145 32.935 1.00 378.60 127 ASN A C 1
ATOM 398 O O . ASN A 1 127 ? 105.745 53.820 31.960 1.00 378.60 127 ASN A O 1
ATOM 400 N N . PHE A 1 128 ? 107.259 53.272 33.527 1.00 359.83 128 PHE A N 1
ATOM 401 C CA . PHE A 1 128 ? 107.481 51.925 33.035 1.00 359.83 128 PHE A CA 1
ATOM 402 C C . PHE A 1 128 ? 106.306 50.985 33.312 1.00 359.83 128 PHE A C 1
ATOM 403 O O . PHE A 1 128 ? 106.073 50.013 32.593 1.00 359.83 128 PHE A O 1
ATOM 405 N N . ASP A 1 129 ? 105.482 51.292 34.333 1.00 378.53 129 ASP A N 1
ATOM 406 C CA . ASP A 1 129 ? 104.230 50.604 34.586 1.00 378.53 129 ASP A CA 1
ATOM 407 C C . ASP A 1 129 ? 103.201 50.804 33.475 1.00 378.53 129 ASP A C 1
ATOM 408 O O . ASP A 1 129 ? 102.564 49.849 33.031 1.00 378.53 129 ASP A O 1
ATOM 410 N N . ASP A 1 130 ? 103.060 52.035 32.938 1.00 398.71 130 ASP A N 1
ATOM 411 C CA . ASP A 1 130 ? 102.264 52.309 31.752 1.00 398.71 130 ASP A CA 1
ATOM 412 C C . ASP A 1 130 ? 102.772 51.610 30.501 1.00 398.71 130 ASP A C 1
ATOM 413 O O . ASP A 1 130 ? 101.980 51.130 29.693 1.00 398.71 130 ASP A O 1
ATOM 415 N N . VAL A 1 131 ? 104.105 51.496 30.319 1.00 369.52 131 VAL A N 1
ATOM 416 C CA . VAL A 1 131 ? 104.702 50.705 29.248 1.00 369.52 131 VAL A CA 1
ATOM 417 C C . VAL A 1 131 ? 104.307 49.235 29.338 1.00 369.52 131 VAL A C 1
ATOM 418 O O . VAL A 1 131 ? 103.861 48.635 28.361 1.00 369.52 131 VAL A O 1
ATOM 420 N N . ARG A 1 132 ? 104.389 48.628 30.538 1.00 344.83 132 ARG A N 1
ATOM 421 C CA . ARG A 1 132 ? 103.959 47.258 30.759 1.00 344.83 132 ARG A CA 1
ATOM 422 C C . ARG A 1 132 ? 102.471 47.040 30.514 1.00 344.83 132 ARG A C 1
ATOM 423 O O . ARG A 1 132 ? 102.063 46.120 29.807 1.00 344.83 132 ARG A O 1
ATOM 425 N N . ALA A 1 133 ? 101.629 47.949 31.039 1.00 349.29 133 ALA A N 1
ATOM 426 C CA . ALA A 1 133 ? 100.197 47.938 30.845 1.00 349.29 133 ALA A CA 1
ATOM 427 C C . ALA A 1 133 ? 99.762 48.132 29.391 1.00 349.29 133 ALA A C 1
ATOM 428 O O . ALA A 1 133 ? 98.798 47.534 28.923 1.00 349.29 133 ALA A O 1
ATOM 430 N N . GLU A 1 134 ? 100.468 48.968 28.605 1.00 385.18 134 GLU A N 1
ATOM 431 C CA . GLU A 1 134 ? 100.216 49.113 27.180 1.00 385.18 134 GLU A CA 1
ATOM 432 C C . GLU A 1 134 ? 100.490 47.844 26.374 1.00 385.18 134 GLU A C 1
ATOM 433 O O . GLU A 1 134 ? 99.758 47.510 25.445 1.00 385.18 134 GLU A O 1
ATOM 435 N N . ILE A 1 135 ? 101.525 47.053 26.744 1.00 431.06 135 ILE A N 1
ATOM 436 C CA . ILE A 1 135 ? 101.777 45.729 26.171 1.00 431.06 135 ILE A CA 1
ATOM 437 C C . ILE A 1 135 ? 100.610 44.773 26.415 1.00 431.06 135 ILE A C 1
ATOM 438 O O . ILE A 1 135 ? 100.180 44.050 25.511 1.00 431.06 135 ILE A O 1
ATOM 440 N N . GLU A 1 136 ? 100.032 44.781 27.637 1.00 412.05 136 GLU A N 1
ATOM 441 C CA . GLU A 1 136 ? 98.811 44.061 27.965 1.00 412.05 136 GLU A CA 1
ATOM 442 C C . GLU A 1 136 ? 97.615 44.548 27.135 1.00 412.05 136 GLU A C 1
ATOM 443 O O . GLU A 1 136 ? 96.944 43.767 26.465 1.00 412.05 136 GLU A O 1
ATOM 445 N N . ARG A 1 137 ? 97.388 45.878 27.060 1.00 465.91 137 ARG A N 1
ATOM 446 C CA . ARG A 1 137 ? 96.307 46.470 26.281 1.00 465.91 137 ARG A CA 1
ATOM 447 C C . ARG A 1 137 ? 96.374 46.197 24.780 1.00 465.91 137 ARG A C 1
ATOM 448 O O . ARG A 1 137 ? 95.376 45.835 24.161 1.00 465.91 137 ARG A O 1
ATOM 450 N N . GLU A 1 138 ? 97.555 46.328 24.150 1.00 516.22 138 GLU A N 1
ATOM 451 C CA . GLU A 1 138 ? 97.737 46.119 22.722 1.00 516.22 138 GLU A CA 1
ATOM 452 C C . GLU A 1 138 ? 97.766 44.627 22.357 1.00 516.22 138 GLU A C 1
ATOM 453 O O . GLU A 1 138 ? 97.556 44.227 21.207 1.00 516.22 138 GLU A O 1
ATOM 455 N N . THR A 1 139 ? 97.961 43.740 23.358 1.00 527.92 139 THR A N 1
ATOM 456 C CA . THR A 1 139 ? 97.693 42.306 23.223 1.00 527.92 139 THR A CA 1
ATOM 457 C C . THR A 1 139 ? 96.208 42.001 23.267 1.00 527.92 139 THR A C 1
ATOM 458 O O . THR A 1 139 ? 95.670 41.374 22.353 1.00 527.92 139 THR A O 1
ATOM 460 N N . ASP A 1 140 ? 95.489 42.481 24.299 1.00 531.98 140 ASP A N 1
ATOM 461 C CA . ASP A 1 140 ? 94.075 42.214 24.495 1.00 531.98 140 ASP A CA 1
ATOM 462 C C . ASP A 1 140 ? 93.186 42.806 23.412 1.00 531.98 140 ASP A C 1
ATOM 463 O O . ASP A 1 140 ? 92.191 42.207 23.000 1.00 531.98 140 ASP A O 1
ATOM 465 N N . ARG A 1 141 ? 93.563 43.976 22.861 1.00 523.37 141 ARG A N 1
ATOM 466 C CA . ARG A 1 141 ? 92.861 44.670 21.795 1.00 523.37 141 ARG A CA 1
ATOM 467 C C . ARG A 1 141 ? 92.649 43.857 20.516 1.00 523.37 141 ARG A C 1
ATOM 468 O O . ARG A 1 141 ? 91.702 44.095 19.769 1.00 523.37 141 ARG A O 1
ATOM 470 N N . VAL A 1 142 ? 93.501 42.845 20.230 1.00 479.33 142 VAL A N 1
ATOM 471 C CA . VAL A 1 142 ? 93.318 41.992 19.060 1.00 479.33 142 VAL A CA 1
ATOM 472 C C . VAL A 1 142 ? 92.602 40.689 19.376 1.00 479.33 142 VAL A C 1
ATOM 473 O O . VAL A 1 142 ? 92.439 39.830 18.510 1.00 479.33 142 VAL A O 1
ATOM 475 N N . SER A 1 150 ? 98.216 36.787 16.551 1.00 478.04 150 SER A N 1
ATOM 476 C CA . SER A 1 150 ? 98.217 37.747 15.452 1.00 478.04 150 SER A CA 1
ATOM 477 C C . SER A 1 150 ? 99.641 38.002 14.967 1.00 478.04 150 SER A C 1
ATOM 478 O O . SER A 1 150 ? 100.520 38.217 15.804 1.00 478.04 150 SER A O 1
ATOM 480 N N . PRO A 1 151 ? 99.940 38.002 13.662 1.00 531.35 151 PRO A N 1
ATOM 481 C CA . PRO A 1 151 ? 101.286 38.253 13.156 1.00 531.35 151 PRO A CA 1
ATOM 482 C C . PRO A 1 151 ? 101.627 39.728 13.162 1.00 531.35 151 PRO A C 1
ATOM 483 O O . PRO A 1 151 ? 102.771 40.087 12.892 1.00 531.35 151 PRO A O 1
ATOM 485 N N . LYS A 1 152 ? 100.670 40.639 13.439 1.00 533.75 152 LYS A N 1
ATOM 486 C CA . LYS A 1 152 ? 100.995 42.048 13.465 1.00 533.75 152 LYS A CA 1
ATOM 487 C C . LYS A 1 152 ? 101.771 42.428 14.718 1.00 533.75 152 LYS A C 1
ATOM 488 O O . LYS A 1 152 ? 101.249 42.462 15.834 1.00 533.75 152 LYS A O 1
ATOM 490 N N . ALA A 1 153 ? 103.061 42.747 14.540 1.00 520.28 153 ALA A N 1
ATOM 491 C CA . ALA A 1 153 ? 103.960 43.135 15.597 1.00 520.28 153 ALA A CA 1
ATOM 492 C C . ALA A 1 153 ? 103.538 44.351 16.426 1.00 520.28 153 ALA A C 1
ATOM 493 O O . ALA A 1 153 ? 102.837 45.273 15.990 1.00 520.28 153 ALA A O 1
ATOM 495 N N . ILE A 1 154 ? 103.972 44.361 17.693 1.00 428.79 154 ILE A N 1
ATOM 496 C CA . ILE A 1 154 ? 103.958 45.529 18.546 1.00 428.79 154 ILE A CA 1
ATOM 497 C C . ILE A 1 154 ? 105.382 46.032 18.529 1.00 428.79 154 ILE A C 1
ATOM 498 O O . ILE A 1 154 ? 106.306 45.256 18.741 1.00 428.79 154 ILE A O 1
ATOM 500 N N . ASN A 1 155 ? 105.618 47.327 18.247 1.00 391.68 155 ASN A N 1
ATOM 501 C CA . ASN A 1 155 ? 106.963 47.868 18.248 1.00 391.68 155 ASN A CA 1
ATOM 502 C C . ASN A 1 155 ? 107.055 48.863 19.389 1.00 391.68 155 ASN A C 1
ATOM 503 O O . ASN A 1 155 ? 106.296 49.835 19.470 1.00 391.68 155 ASN A O 1
ATOM 505 N N . LEU A 1 156 ? 107.985 48.571 20.308 1.00 366.01 156 LE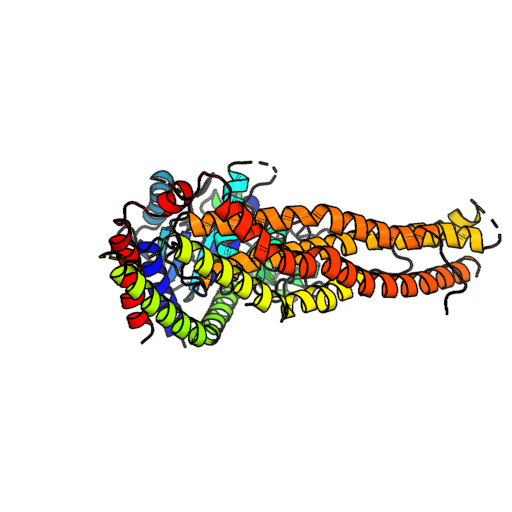U A N 1
ATOM 506 C CA . LEU A 1 156 ? 108.239 49.307 21.512 1.00 366.01 156 LEU A CA 1
ATOM 507 C C . LEU A 1 156 ? 109.692 49.735 21.499 1.00 366.01 156 LEU A C 1
ATOM 508 O O . LEU A 1 156 ? 110.627 48.933 21.525 1.00 366.01 156 LEU A O 1
ATOM 510 N N . ARG A 1 157 ? 109.922 51.054 21.482 1.00 373.25 157 ARG A N 1
ATOM 511 C CA . ARG A 1 157 ? 111.249 51.600 21.554 1.00 373.25 157 ARG A CA 1
ATOM 512 C C . ARG A 1 157 ? 111.473 52.058 22.978 1.00 373.25 157 ARG A C 1
ATOM 513 O O . ARG A 1 157 ? 110.853 53.013 23.441 1.00 373.25 157 ARG A O 1
ATOM 515 N N . VAL A 1 158 ? 112.357 51.367 23.722 1.00 384.90 158 VAL A N 1
ATOM 516 C CA . VAL A 1 158 ? 112.680 51.710 25.097 1.00 384.90 158 VAL A CA 1
ATOM 517 C C . VAL A 1 158 ? 114.025 52.380 25.087 1.00 384.90 158 VAL A C 1
ATOM 518 O O . VAL A 1 158 ? 114.983 51.928 24.470 1.00 384.90 158 VAL A O 1
ATOM 520 N N . TYR A 1 159 ? 114.151 53.514 25.761 1.00 388.35 159 TYR A N 1
ATOM 521 C CA . TYR A 1 159 ? 115.364 54.268 25.745 1.00 388.35 159 TYR A CA 1
ATOM 522 C C . TYR A 1 159 ? 115.837 54.387 27.171 1.00 388.35 159 TYR A C 1
ATOM 523 O O . TYR A 1 159 ? 115.164 54.908 28.059 1.00 388.35 159 TYR A O 1
ATOM 525 N N . SER A 1 160 ? 117.050 53.910 27.417 1.00 393.26 160 SER A N 1
ATOM 526 C CA . SER A 1 160 ? 117.636 53.824 28.725 1.00 393.26 160 SER A CA 1
ATOM 527 C C . SER A 1 160 ? 119.106 53.942 28.412 1.00 393.26 160 SER A C 1
ATOM 528 O O . SER A 1 160 ? 119.448 53.727 27.250 1.00 393.26 160 SER A O 1
ATOM 530 N N . PRO A 1 161 ? 120.019 54.282 29.304 1.00 377.24 161 PRO A N 1
ATOM 531 C CA . PRO A 1 161 ? 121.381 54.548 28.851 1.00 377.24 161 PRO A CA 1
ATOM 532 C C . PRO A 1 161 ? 122.241 53.527 29.541 1.00 377.24 161 PRO A C 1
ATOM 533 O O . PRO A 1 161 ? 123.461 53.543 29.426 1.00 377.24 161 PRO A O 1
ATOM 535 N N . HIS A 1 162 ? 121.565 52.601 30.230 1.00 429.63 162 HIS A N 1
ATOM 536 C CA . HIS A 1 162 ? 122.132 51.527 31.007 1.00 429.63 162 HIS A CA 1
ATOM 537 C C . HIS A 1 162 ? 121.920 50.230 30.244 1.00 429.63 162 HIS A C 1
ATOM 538 O O . HIS A 1 162 ? 121.936 49.128 30.791 1.00 429.63 162 HIS A O 1
ATOM 540 N N . VAL A 1 163 ? 121.690 50.376 28.925 1.00 421.60 163 VAL A N 1
ATOM 541 C CA . VAL A 1 163 ? 121.443 49.327 27.964 1.00 421.60 163 VAL A CA 1
ATOM 542 C C . VAL A 1 163 ? 122.355 49.600 26.792 1.00 421.60 163 VAL A C 1
ATOM 543 O O . VAL A 1 163 ? 122.861 50.705 26.610 1.00 421.60 163 VAL A O 1
ATOM 545 N N . VAL A 1 164 ? 122.594 48.588 25.948 1.00 396.40 164 VAL A N 1
ATOM 546 C CA . VAL A 1 164 ? 123.352 48.759 24.725 1.00 396.40 164 VAL A CA 1
ATOM 547 C C . VAL A 1 164 ? 122.412 49.012 23.560 1.00 396.40 164 VAL A C 1
ATOM 548 O O . VAL A 1 164 ? 121.234 48.664 23.601 1.00 396.40 164 VAL A O 1
ATOM 550 N N . ASN A 1 165 ? 122.924 49.617 22.466 1.00 385.73 165 ASN A N 1
ATOM 551 C CA . ASN A 1 165 ? 122.223 49.722 21.194 1.00 385.73 165 ASN A CA 1
ATOM 552 C C . ASN A 1 165 ? 121.957 48.325 20.618 1.00 385.73 165 ASN A C 1
ATOM 553 O O . ASN A 1 165 ? 122.876 47.596 20.237 1.00 385.73 165 ASN A O 1
ATOM 555 N N . LEU A 1 166 ? 120.680 47.911 20.616 1.00 368.85 166 LEU A N 1
ATOM 556 C CA . LEU A 1 166 ? 120.298 46.548 20.341 1.00 368.85 166 LEU A CA 1
ATOM 557 C C . LEU A 1 166 ? 118.841 46.536 19.943 1.00 368.85 166 LEU A C 1
ATOM 558 O O . LEU A 1 166 ? 118.069 47.412 20.331 1.00 368.85 166 LEU A O 1
ATOM 560 N N . THR A 1 167 ? 118.443 45.515 19.163 1.00 362.04 167 THR A N 1
ATOM 561 C CA . THR A 1 167 ? 117.072 45.317 18.736 1.00 362.04 167 THR A CA 1
ATOM 562 C C . THR A 1 167 ? 116.804 43.842 18.758 1.00 362.04 167 THR A C 1
ATOM 563 O O . THR A 1 167 ? 117.609 43.038 18.288 1.00 362.04 167 THR A O 1
ATOM 565 N N . VAL A 1 168 ? 115.664 43.442 19.341 1.00 346.30 168 VAL A N 1
ATOM 566 C CA . VAL A 1 168 ? 115.333 42.053 19.558 1.00 346.30 168 VAL A CA 1
ATOM 567 C C . VAL A 1 168 ? 113.833 41.891 19.421 1.00 346.30 168 VAL A C 1
ATOM 568 O O . VAL A 1 168 ? 113.061 42.795 19.738 1.00 346.30 168 VAL A O 1
ATOM 570 N N . VAL A 1 169 ? 113.365 40.746 18.894 1.00 378.32 169 VAL A N 1
ATOM 571 C CA . VAL A 1 169 ? 111.951 40.482 18.724 1.00 378.32 169 VAL A CA 1
ATOM 572 C C . VAL A 1 169 ? 111.567 39.303 19.592 1.00 378.32 169 VAL A C 1
ATOM 573 O O . VAL A 1 169 ? 112.082 38.196 19.430 1.00 378.32 169 VAL A O 1
ATOM 575 N N . ASP A 1 170 ? 110.638 39.514 20.538 1.00 417.57 170 ASP A N 1
ATOM 576 C CA . ASP A 1 170 ? 110.104 38.468 21.371 1.00 417.57 170 ASP A CA 1
ATOM 577 C C . ASP A 1 170 ? 108.882 37.854 20.703 1.00 417.57 170 ASP A C 1
ATOM 578 O O . ASP A 1 170 ? 108.065 38.536 20.084 1.00 417.57 170 ASP A O 1
ATOM 580 N N . LEU A 1 171 ? 108.743 36.525 20.816 1.00 398.56 171 LEU A N 1
ATOM 581 C CA . LEU A 1 171 ? 107.673 35.769 20.208 1.00 398.56 171 LEU A CA 1
ATOM 582 C C . LEU A 1 171 ? 106.862 35.103 21.314 1.00 398.56 171 LEU A C 1
ATOM 583 O O . LEU A 1 171 ? 107.409 34.866 22.395 1.00 398.56 171 LEU A O 1
ATOM 585 N N . PRO A 1 172 ? 105.571 34.798 21.170 1.00 423.13 172 PRO A N 1
ATOM 586 C CA . PRO A 1 172 ? 104.825 33.984 22.133 1.00 423.13 172 PRO A CA 1
ATOM 587 C C . PRO A 1 172 ? 105.512 32.672 22.502 1.00 423.13 172 PRO A C 1
ATOM 588 O O . PRO A 1 172 ? 105.997 31.969 21.620 1.00 423.13 172 PRO A O 1
ATOM 590 N N . GLY A 1 173 ? 105.620 32.340 23.806 1.00 406.49 173 GLY A N 1
ATOM 591 C CA . GLY A 1 173 ? 106.351 31.153 24.237 1.00 406.49 173 GLY A CA 1
ATOM 592 C C . GLY A 1 173 ? 105.563 29.873 24.152 1.00 406.49 173 GLY A C 1
ATOM 593 O O . GLY A 1 173 ? 104.355 29.840 24.373 1.00 406.49 173 GLY A O 1
ATOM 594 N N . LEU A 1 174 ? 106.266 28.762 23.877 1.00 385.53 174 LEU A N 1
ATOM 595 C CA . LEU A 1 174 ? 105.686 27.431 23.823 1.00 385.53 174 LEU A CA 1
ATOM 596 C C . LEU A 1 174 ? 105.437 26.842 25.207 1.00 385.53 174 LEU A C 1
ATOM 597 O O . LEU A 1 174 ? 106.011 27.271 26.210 1.00 385.53 174 LEU A O 1
ATOM 599 N N . THR A 1 175 ? 104.552 25.835 25.302 1.00 416.21 175 THR A N 1
ATOM 600 C CA . THR A 1 175 ? 104.203 25.174 26.552 1.00 416.21 175 THR A CA 1
ATOM 601 C C . THR A 1 175 ? 104.436 23.690 26.415 1.00 416.21 175 THR A C 1
ATOM 602 O O . THR A 1 175 ? 104.501 23.148 25.315 1.00 416.21 175 THR A O 1
ATOM 604 N N . LYS A 1 176 ? 104.592 22.987 27.556 1.00 447.08 176 LYS A N 1
ATOM 605 C CA . LYS A 1 176 ? 104.740 21.545 27.569 1.00 447.08 176 LYS A CA 1
ATOM 606 C C . LYS A 1 176 ? 103.442 20.894 28.002 1.00 447.08 176 LYS A C 1
ATOM 607 O O . LYS A 1 176 ? 102.627 21.474 28.713 1.00 447.08 176 LYS A O 1
ATOM 609 N N . ASP A 1 185 ? 95.917 23.242 20.064 1.00 329.43 185 ASP A N 1
ATOM 610 C CA . ASP A 1 185 ? 95.797 23.917 18.793 1.00 329.43 185 ASP A CA 1
ATOM 611 C C . ASP A 1 185 ? 96.331 25.346 18.882 1.00 329.43 185 ASP A C 1
ATOM 612 O O . ASP A 1 185 ? 97.079 25.787 18.014 1.00 329.43 185 ASP A O 1
ATOM 614 N N . ILE A 1 186 ? 96.041 26.076 19.981 1.00 351.97 186 ILE A N 1
ATOM 615 C CA . ILE A 1 186 ? 96.542 27.424 20.268 1.00 351.97 186 ILE A CA 1
ATOM 616 C C . ILE A 1 186 ? 98.068 27.452 20.328 1.00 351.97 186 ILE A C 1
ATOM 617 O O . ILE A 1 186 ? 98.729 28.314 19.755 1.00 351.97 186 ILE A O 1
ATOM 619 N N . GLU A 1 187 ? 98.667 26.443 20.986 1.00 356.22 187 GLU A N 1
ATOM 620 C CA . GLU A 1 187 ? 100.100 26.199 21.018 1.00 356.22 187 GLU A CA 1
ATOM 621 C C . GLU A 1 187 ? 100.687 25.903 19.639 1.00 356.22 187 GLU A C 1
ATOM 622 O O . GLU A 1 187 ? 101.732 26.428 19.266 1.00 356.22 187 GLU A O 1
ATOM 624 N N . ARG A 1 188 ? 99.991 25.117 18.796 1.00 330.58 188 ARG A N 1
ATOM 625 C CA . ARG A 1 188 ? 100.363 24.906 17.408 1.00 330.58 188 ARG A CA 1
ATOM 626 C C . ARG A 1 188 ? 100.293 26.168 16.552 1.00 330.58 188 ARG A C 1
ATOM 627 O O . ARG A 1 188 ? 101.149 26.390 15.699 1.00 330.58 188 ARG A O 1
ATOM 629 N N . LEU A 1 189 ? 99.301 27.055 16.781 1.00 320.05 189 LEU A N 1
ATOM 630 C CA . LEU A 1 189 ? 99.259 28.390 16.200 1.00 320.05 189 LEU A CA 1
ATOM 631 C C . LEU A 1 189 ? 100.448 29.254 16.618 1.00 320.05 189 LEU A C 1
ATOM 632 O O . LEU A 1 189 ? 101.044 29.924 15.781 1.00 320.05 189 LEU A O 1
ATOM 634 N N . ILE A 1 190 ? 100.873 29.216 17.903 1.00 329.50 190 ILE A N 1
ATOM 635 C CA . ILE A 1 190 ? 102.129 29.820 18.354 1.00 329.50 190 ILE A CA 1
ATOM 636 C C . ILE A 1 190 ? 103.340 29.211 17.655 1.00 329.50 190 ILE A C 1
ATOM 637 O O . ILE A 1 190 ? 104.211 29.916 17.153 1.00 329.50 190 ILE A O 1
ATOM 639 N N . ARG A 1 191 ? 103.405 27.871 17.559 1.00 338.02 191 ARG A N 1
ATOM 640 C CA . ARG A 1 191 ? 104.492 27.141 16.931 1.00 338.02 191 ARG A CA 1
ATOM 641 C C . ARG A 1 191 ? 104.654 27.459 15.443 1.00 338.02 191 ARG A C 1
ATOM 642 O O . ARG A 1 191 ? 105.755 27.717 14.963 1.00 338.02 191 ARG A O 1
ATOM 644 N N . ALA A 1 192 ? 103.534 27.529 14.694 1.00 337.13 192 ALA A N 1
ATOM 645 C CA . ALA A 1 192 ? 103.481 28.022 13.331 1.00 337.13 192 ALA A CA 1
ATOM 646 C C . ALA A 1 192 ? 103.865 29.495 13.203 1.00 337.13 192 ALA A C 1
ATOM 647 O O . ALA A 1 192 ? 104.602 29.889 12.298 1.00 337.13 192 ALA A O 1
ATOM 649 N N . MET A 1 193 ? 103.403 30.349 14.136 1.00 327.82 193 MET A N 1
ATOM 650 C CA . MET A 1 193 ? 103.755 31.756 14.193 1.00 327.82 193 MET A CA 1
ATOM 651 C C . MET A 1 193 ? 105.245 31.990 14.382 1.00 327.82 193 MET A C 1
ATOM 652 O O . MET A 1 193 ? 105.838 32.821 13.704 1.00 327.82 193 MET A O 1
ATOM 654 N N . VAL A 1 194 ? 105.914 31.213 15.263 1.00 331.05 194 VAL A N 1
ATOM 655 C CA . VAL A 1 194 ? 107.363 31.248 15.431 1.00 331.05 194 VAL A CA 1
ATOM 656 C C . VAL A 1 194 ? 108.102 30.909 14.139 1.00 331.05 194 VAL A C 1
ATOM 657 O O . VAL A 1 194 ? 109.041 31.609 13.756 1.00 331.05 194 VAL A O 1
ATOM 659 N N . LEU A 1 195 ? 107.652 29.880 13.383 1.00 317.85 195 LEU A N 1
ATOM 660 C CA . LEU A 1 195 ? 108.226 29.518 12.091 1.00 317.85 195 LEU A CA 1
ATOM 661 C C . LEU A 1 195 ? 108.193 30.656 11.074 1.00 317.85 195 LEU A C 1
ATOM 662 O O . LEU A 1 195 ? 109.200 30.949 10.435 1.00 317.85 195 LEU A O 1
ATOM 664 N N . SER A 1 196 ? 107.088 31.426 10.985 1.00 354.89 196 SER A N 1
ATOM 665 C CA . SER A 1 196 ? 106.986 32.632 10.152 1.00 354.89 196 SER A CA 1
ATOM 666 C C . SER A 1 196 ? 108.052 33.699 10.404 1.00 354.89 196 SER A C 1
ATOM 667 O O . SER A 1 196 ? 108.311 34.568 9.563 1.00 354.89 196 SER A O 1
ATOM 669 N N . TYR A 1 197 ? 108.714 33.658 11.576 1.00 353.86 197 TYR A N 1
ATOM 670 C CA . TYR A 1 197 ? 109.800 34.553 11.902 1.00 353.86 197 TYR A CA 1
ATOM 671 C C . TYR A 1 197 ? 111.180 33.912 11.875 1.00 353.86 197 TYR A C 1
ATOM 672 O O . TYR A 1 197 ? 112.161 34.628 11.687 1.00 353.86 197 TYR A O 1
ATOM 674 N N . ILE A 1 198 ? 111.322 32.575 12.020 1.00 323.58 198 ILE A N 1
ATOM 675 C CA . ILE A 1 198 ? 112.647 31.947 12.070 1.00 323.58 198 ILE A CA 1
ATOM 676 C C . ILE A 1 198 ? 113.029 31.185 10.809 1.00 323.58 198 ILE A C 1
ATOM 677 O O . ILE A 1 198 ? 114.196 30.849 10.608 1.00 323.58 198 ILE A O 1
ATOM 679 N N . GLU A 1 199 ? 112.070 30.955 9.884 1.00 348.57 199 GLU A N 1
ATOM 680 C CA . GLU A 1 199 ? 112.337 30.448 8.545 1.00 348.57 199 GLU A CA 1
ATOM 681 C C . GLU A 1 199 ? 113.178 31.419 7.730 1.00 348.57 199 GLU A C 1
ATOM 682 O O . GLU A 1 199 ? 114.083 31.031 6.987 1.00 348.57 199 GLU A O 1
ATOM 684 N N . ARG A 1 200 ? 112.878 32.724 7.908 1.00 346.52 200 ARG A N 1
ATOM 685 C CA . ARG A 1 200 ? 113.610 33.900 7.470 1.00 346.52 200 ARG A CA 1
ATOM 686 C C . ARG A 1 200 ? 115.139 33.740 7.333 1.00 346.52 200 ARG A C 1
ATOM 687 O O . ARG A 1 200 ? 115.809 33.534 8.350 1.00 346.52 200 ARG A O 1
ATOM 689 N N . PRO A 1 201 ? 115.747 33.836 6.140 1.00 335.33 201 PRO A N 1
ATOM 690 C CA . PRO A 1 201 ? 117.187 33.669 5.953 1.00 335.33 201 PRO A CA 1
ATOM 691 C C . PRO A 1 201 ? 118.064 34.608 6.751 1.00 335.33 201 PRO A C 1
ATOM 692 O O . PRO A 1 201 ? 119.097 34.171 7.251 1.00 335.33 201 PRO A O 1
ATOM 694 N N . ASN A 1 202 ? 117.679 35.888 6.901 1.00 338.83 202 ASN A N 1
ATOM 695 C CA . ASN A 1 202 ? 118.500 36.858 7.601 1.00 338.83 202 ASN A CA 1
ATOM 696 C C . ASN A 1 202 ? 118.162 36.949 9.086 1.00 338.83 202 ASN A C 1
ATOM 697 O O . ASN A 1 202 ? 118.719 37.778 9.807 1.00 338.83 202 ASN A O 1
ATOM 699 N N . ALA A 1 203 ? 117.272 36.086 9.616 1.00 329.49 203 ALA A N 1
ATOM 700 C CA . ALA A 1 203 ? 116.932 36.101 11.024 1.00 329.49 203 ALA A CA 1
ATOM 701 C C . ALA A 1 203 ? 117.849 35.226 11.872 1.00 329.49 203 ALA A C 1
ATOM 702 O O . ALA A 1 203 ? 118.014 34.031 11.638 1.00 329.49 203 ALA A O 1
ATOM 704 N N . ILE A 1 204 ? 118.443 35.819 12.923 1.00 316.93 204 ILE A N 1
ATOM 705 C CA . ILE A 1 204 ? 119.214 35.110 13.926 1.00 316.93 204 ILE A CA 1
ATOM 706 C C . ILE A 1 204 ? 118.248 34.594 14.981 1.00 316.93 204 ILE A C 1
ATOM 707 O O . ILE A 1 204 ? 117.374 35.312 15.464 1.00 316.93 204 ILE A O 1
ATOM 709 N N . ILE A 1 205 ? 118.370 33.317 15.367 1.00 283.37 205 ILE A N 1
ATOM 710 C CA . ILE A 1 205 ? 117.497 32.703 16.350 1.00 283.37 205 ILE A CA 1
ATOM 711 C C . ILE A 1 205 ? 118.177 32.754 17.708 1.00 283.37 205 ILE A C 1
ATOM 712 O O . ILE A 1 205 ? 119.302 32.293 17.884 1.00 283.37 205 ILE A O 1
ATOM 714 N N . LEU A 1 206 ? 117.506 33.322 18.724 1.00 309.61 206 LEU A N 1
ATOM 715 C CA . LEU A 1 206 ? 117.990 33.318 20.089 1.00 309.61 206 LEU A CA 1
ATOM 716 C C . LEU A 1 206 ? 117.192 32.292 20.865 1.00 309.61 206 LEU A C 1
ATOM 717 O O . LEU A 1 206 ? 116.002 32.459 21.126 1.00 309.61 206 LEU A O 1
ATOM 719 N N . ALA A 1 207 ? 117.829 31.172 21.232 1.00 333.90 207 ALA A N 1
ATOM 720 C CA . ALA A 1 207 ? 117.151 30.039 21.809 1.00 333.90 207 ALA A CA 1
ATOM 721 C C . ALA A 1 207 ? 117.361 30.013 23.316 1.00 333.90 207 ALA A C 1
ATOM 722 O O . ALA A 1 207 ? 118.466 29.783 23.810 1.00 333.90 207 ALA A O 1
ATOM 724 N N . VAL A 1 208 ? 116.292 30.283 24.093 1.00 353.61 208 VAL A N 1
ATOM 725 C CA . VAL A 1 208 ? 116.395 30.514 25.529 1.00 353.61 208 VAL A CA 1
ATOM 726 C C . VAL A 1 208 ? 115.911 29.297 26.300 1.00 353.61 208 VAL A C 1
ATOM 727 O O . VAL A 1 208 ? 114.729 28.947 26.284 1.00 353.61 208 VAL A O 1
ATOM 729 N N . HIS A 1 209 ? 116.843 28.603 26.986 1.00 333.77 209 HIS A N 1
ATOM 730 C CA . HIS A 1 209 ? 116.615 27.317 27.620 1.00 333.77 209 HIS A CA 1
ATOM 731 C C . HIS A 1 209 ? 116.959 27.359 29.108 1.00 333.77 209 HIS A C 1
ATOM 732 O O . HIS A 1 209 ? 117.994 27.922 29.458 1.00 333.77 209 HIS A O 1
ATOM 734 N N . PRO A 1 210 ? 116.183 26.815 30.042 1.00 352.07 210 PRO A N 1
ATOM 735 C CA . PRO A 1 210 ? 116.593 26.739 31.434 1.00 352.07 210 PRO A CA 1
ATOM 736 C C . PRO A 1 210 ? 117.530 25.571 31.717 1.00 352.07 210 PRO A C 1
ATOM 737 O O . PRO A 1 210 ? 117.280 24.457 31.260 1.00 352.07 210 PRO A O 1
ATOM 739 N N . ALA A 1 211 ? 118.578 25.777 32.543 1.00 385.72 211 ALA A N 1
ATOM 740 C CA . ALA A 1 211 ? 119.527 24.747 32.949 1.00 385.72 211 ALA A CA 1
ATOM 741 C C . ALA A 1 211 ? 118.919 23.701 33.873 1.00 385.72 211 ALA A C 1
ATOM 742 O O . ALA A 1 211 ? 119.451 22.609 34.055 1.00 385.72 211 ALA A O 1
ATOM 744 N N . THR A 1 212 ? 117.736 24.031 34.431 1.00 383.87 212 THR A N 1
ATOM 745 C CA . THR A 1 212 ? 116.839 23.181 35.203 1.00 383.87 212 THR A CA 1
ATOM 746 C C . THR A 1 212 ? 116.419 21.934 34.455 1.00 383.87 212 THR A C 1
ATOM 747 O O . THR A 1 212 ? 116.156 20.890 35.045 1.00 383.87 212 THR A O 1
ATOM 749 N N . MET A 1 213 ? 116.322 22.026 33.115 1.00 404.98 213 MET A N 1
ATOM 750 C CA . MET A 1 213 ? 115.866 20.944 32.276 1.00 404.98 213 MET A CA 1
ATOM 751 C C . MET A 1 213 ? 116.978 20.495 31.346 1.00 404.98 213 MET A C 1
ATOM 752 O O . MET A 1 213 ? 118.040 21.105 31.243 1.00 404.98 213 MET A O 1
ATOM 754 N N . ASP A 1 214 ? 116.722 19.383 30.637 1.00 418.53 214 ASP A N 1
ATOM 755 C CA . ASP A 1 214 ? 117.423 18.931 29.455 1.00 418.53 214 ASP A CA 1
ATOM 756 C C . ASP A 1 214 ? 117.377 19.987 28.332 1.00 418.53 214 ASP A C 1
ATOM 757 O O . ASP A 1 214 ? 116.363 20.656 28.102 1.00 418.53 214 ASP A O 1
ATOM 759 N N . LEU A 1 215 ? 118.514 20.171 27.628 1.00 438.46 215 LEU A N 1
ATOM 760 C CA . LEU A 1 215 ? 118.647 21.129 26.549 1.00 438.46 215 LEU A CA 1
ATOM 761 C C . LEU A 1 215 ? 118.703 20.437 25.196 1.00 438.46 215 LEU A C 1
ATOM 762 O O . LEU A 1 215 ? 118.452 21.059 24.165 1.00 438.46 215 LEU A O 1
ATOM 764 N N . ALA A 1 216 ? 118.976 19.122 25.149 1.00 451.77 216 ALA A N 1
ATOM 765 C CA . ALA A 1 216 ? 118.999 18.322 23.944 1.00 451.77 216 ALA A CA 1
ATOM 766 C C . ALA A 1 216 ? 117.599 18.091 23.390 1.00 451.77 216 ALA A C 1
ATOM 767 O O . ALA A 1 216 ? 117.388 18.164 22.173 1.00 451.77 216 ALA A O 1
ATOM 769 N N . THR A 1 217 ? 116.619 17.854 24.296 1.00 377.59 217 THR A N 1
ATOM 770 C CA . THR A 1 217 ? 115.202 17.637 23.979 1.00 377.59 217 THR A CA 1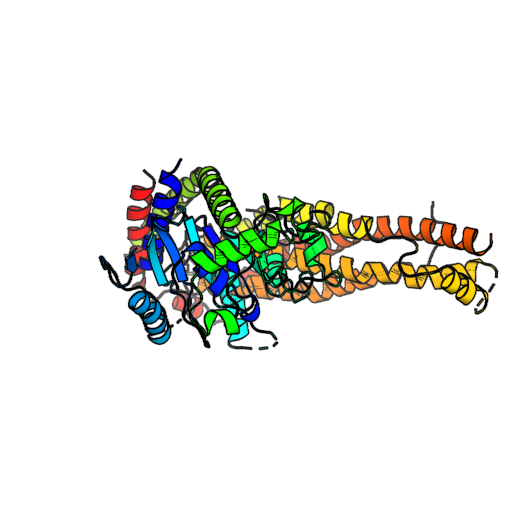
ATOM 771 C C . THR A 1 217 ? 114.372 18.907 24.076 1.00 377.59 217 THR A C 1
ATOM 772 O O . THR A 1 217 ? 113.151 18.882 23.947 1.00 377.59 217 THR A O 1
ATOM 774 N N . SER A 1 218 ? 115.017 20.071 24.280 1.00 398.06 218 SER A N 1
ATOM 775 C CA . SER A 1 218 ? 114.367 21.379 24.357 1.00 398.06 218 SER A CA 1
ATOM 776 C C . SER A 1 218 ? 113.518 21.747 23.143 1.00 398.06 218 SER A C 1
ATOM 777 O O . SER A 1 218 ? 113.977 21.704 22.000 1.00 398.06 218 SER A O 1
ATOM 779 N N . ASP A 1 219 ? 112.258 22.188 23.375 1.00 414.96 219 ASP A N 1
ATOM 780 C CA . ASP A 1 219 ? 111.290 22.584 22.368 1.00 414.96 219 ASP A CA 1
ATOM 781 C C . ASP A 1 219 ? 111.791 23.711 21.490 1.00 414.96 219 ASP A C 1
ATOM 782 O O . ASP A 1 219 ? 111.651 23.707 20.268 1.00 414.96 219 ASP A O 1
ATOM 784 N N . ALA A 1 220 ? 112.421 24.705 22.138 1.00 388.44 220 ALA A N 1
ATOM 785 C CA . ALA A 1 220 ? 113.039 25.848 21.519 1.00 388.44 220 ALA A CA 1
ATOM 786 C C . ALA A 1 220 ? 114.235 25.475 20.657 1.00 388.44 220 ALA A C 1
ATOM 787 O O . ALA A 1 220 ? 114.427 26.009 19.569 1.00 388.44 220 ALA A O 1
ATOM 789 N N . LEU A 1 221 ? 115.072 24.516 21.110 1.00 389.72 221 LEU A N 1
ATOM 790 C CA . LEU A 1 221 ? 116.140 23.977 20.286 1.00 389.72 221 LEU A CA 1
ATOM 791 C C . LEU A 1 221 ? 115.618 23.169 19.110 1.00 389.72 221 LEU A C 1
ATOM 792 O O . LEU A 1 221 ? 116.096 23.291 17.988 1.00 389.72 221 LEU A O 1
ATOM 794 N N . GLN A 1 222 ? 114.596 22.324 19.332 1.00 383.46 222 GLN A N 1
ATOM 795 C CA . GLN A 1 222 ? 114.002 21.525 18.283 1.00 383.46 222 GLN A CA 1
ATOM 796 C C . GLN A 1 222 ? 113.270 22.318 17.207 1.00 383.46 222 GLN A C 1
ATOM 797 O O . GLN A 1 222 ? 113.413 22.030 16.026 1.00 383.46 222 GLN A O 1
ATOM 799 N N . ILE A 1 223 ? 112.497 23.367 17.562 1.00 389.29 223 ILE A N 1
ATOM 800 C CA . ILE A 1 223 ? 111.935 24.282 16.570 1.00 389.29 223 ILE A CA 1
ATOM 801 C C . ILE A 1 223 ? 113.001 25.120 15.860 1.00 389.29 223 ILE A C 1
ATOM 802 O O . ILE A 1 223 ? 112.891 25.410 14.670 1.00 389.29 223 ILE A O 1
ATOM 804 N N . ALA A 1 224 ? 114.109 25.498 16.541 1.00 381.51 224 ALA A N 1
ATOM 805 C CA . ALA A 1 224 ? 115.257 26.093 15.880 1.00 381.51 224 ALA A CA 1
ATOM 806 C C . ALA A 1 224 ? 115.900 25.159 14.856 1.00 381.51 224 ALA A C 1
ATOM 807 O O . ALA A 1 224 ? 116.173 25.565 13.734 1.00 381.51 224 ALA A O 1
ATOM 809 N N . ARG A 1 225 ? 116.057 23.858 15.191 1.00 329.79 225 ARG A N 1
ATOM 810 C CA . ARG A 1 225 ? 116.483 22.815 14.265 1.00 329.79 225 ARG A CA 1
ATOM 811 C C . ARG A 1 225 ? 115.576 22.674 13.053 1.00 329.79 225 ARG A C 1
ATOM 812 O O . ARG A 1 225 ? 116.050 22.411 11.958 1.00 329.79 225 ARG A O 1
ATOM 814 N N . GLN A 1 226 ? 114.256 22.895 13.208 1.00 338.27 226 GLN A N 1
ATOM 815 C CA . GLN A 1 226 ? 113.307 22.860 12.108 1.00 338.27 226 GLN A CA 1
ATOM 816 C C . GLN A 1 226 ? 113.523 23.936 11.042 1.00 338.27 226 GLN A C 1
ATOM 817 O O . GLN A 1 226 ? 113.115 23.762 9.901 1.00 338.27 226 GLN A O 1
ATOM 819 N N . ALA A 1 227 ? 114.206 25.057 11.363 1.00 359.59 227 ALA A N 1
ATOM 820 C CA . ALA A 1 227 ? 114.594 26.034 10.359 1.00 359.59 227 ALA A CA 1
ATOM 821 C C . ALA A 1 227 ? 116.109 26.121 10.147 1.00 359.59 227 ALA A C 1
ATOM 822 O O . ALA A 1 227 ? 116.599 26.700 9.174 1.00 359.59 227 ALA A O 1
ATOM 824 N N . ASP A 1 228 ? 116.915 25.537 11.044 1.00 336.81 228 ASP A N 1
ATOM 825 C CA . ASP A 1 228 ? 118.361 25.632 11.025 1.00 336.81 228 ASP A CA 1
ATOM 826 C C . ASP A 1 228 ? 118.928 24.316 11.587 1.00 336.81 228 ASP A C 1
ATOM 827 O O . ASP A 1 228 ? 119.263 24.255 12.773 1.00 336.81 228 ASP A O 1
ATOM 829 N N . PRO A 1 229 ? 119.010 23.210 10.822 1.00 329.79 229 PRO A N 1
ATOM 830 C CA . PRO A 1 229 ? 119.335 21.893 11.378 1.00 329.79 229 PRO A CA 1
ATOM 831 C C . PRO A 1 229 ? 120.712 21.782 11.973 1.00 329.79 229 PRO A C 1
ATOM 832 O O . PRO A 1 229 ? 120.884 21.133 13.005 1.00 329.79 229 PRO A O 1
ATOM 834 N N . GLU A 1 230 ? 121.703 22.444 11.351 1.00 344.78 230 GLU A N 1
ATOM 835 C CA . GLU A 1 230 ? 122.898 22.843 12.044 1.00 344.78 230 GLU A CA 1
ATOM 836 C C . GLU A 1 230 ? 122.600 24.212 12.604 1.00 344.78 230 GLU A C 1
ATOM 837 O O . GLU A 1 230 ? 122.039 25.049 11.906 1.00 344.78 230 GLU A O 1
ATOM 839 N N . GLY A 1 231 ? 122.949 24.504 13.879 1.00 340.67 231 GLY A N 1
ATOM 840 C CA . GLY A 1 231 ? 122.557 25.777 14.486 1.00 340.67 231 GLY A CA 1
ATOM 841 C C . GLY A 1 231 ? 123.442 26.924 14.086 1.00 340.67 231 GLY A C 1
ATOM 842 O O . GLY A 1 231 ? 124.127 27.522 14.908 1.00 340.67 231 GLY A O 1
ATOM 843 N N . ARG A 1 232 ? 123.458 27.233 12.789 1.00 333.08 232 ARG A N 1
ATOM 844 C CA . ARG A 1 232 ? 124.303 28.180 12.115 1.00 333.08 232 ARG A CA 1
ATOM 845 C C . ARG A 1 232 ? 124.066 29.626 12.459 1.00 333.08 232 ARG A C 1
ATOM 846 O O . ARG A 1 232 ? 125.003 30.363 12.749 1.00 333.08 232 ARG A O 1
ATOM 848 N N . ARG A 1 233 ? 122.790 30.035 12.473 1.00 329.85 233 ARG A N 1
ATOM 849 C CA . ARG A 1 233 ? 122.384 31.394 12.768 1.00 329.85 233 ARG A CA 1
ATOM 850 C C . ARG A 1 233 ? 121.589 31.367 14.054 1.00 329.85 233 ARG A C 1
ATOM 851 O O . ARG A 1 233 ? 120.764 32.229 14.347 1.00 329.85 233 ARG A O 1
ATOM 853 N N . THR A 1 234 ? 121.850 30.341 14.883 1.00 293.61 234 THR A N 1
ATOM 854 C CA . THR A 1 234 ? 121.140 30.087 16.122 1.00 293.61 234 THR A CA 1
ATOM 855 C C . THR A 1 234 ? 122.098 30.190 17.297 1.00 293.61 234 THR A C 1
ATOM 856 O O . THR A 1 234 ? 123.148 29.548 17.336 1.00 293.61 234 THR A O 1
ATOM 858 N N . LEU A 1 235 ? 121.753 31.022 18.299 1.00 276.55 235 LEU A N 1
ATOM 859 C CA . LEU A 1 235 ? 122.551 31.329 19.476 1.00 276.55 235 LEU A CA 1
ATOM 860 C C . LEU A 1 235 ? 121.833 30.823 20.718 1.00 276.55 235 LEU A C 1
ATOM 861 O O . LEU A 1 235 ? 120.627 31.009 20.874 1.00 276.55 235 LEU A O 1
ATOM 863 N N . GLY A 1 236 ? 122.552 30.135 21.635 1.00 307.83 236 GLY A N 1
ATOM 864 C CA . GLY A 1 236 ? 121.945 29.561 22.829 1.00 307.83 236 GLY A CA 1
ATOM 865 C C . GLY A 1 236 ? 122.089 30.423 24.054 1.00 307.83 236 GLY A C 1
ATOM 866 O O . GLY A 1 236 ? 123.169 30.918 24.369 1.00 307.83 236 GLY A O 1
ATOM 867 N N . VAL A 1 237 ? 120.995 30.578 24.819 1.00 317.39 237 VAL A N 1
ATOM 868 C CA . VAL A 1 237 ? 121.008 31.267 26.100 1.00 317.39 237 VAL A CA 1
ATOM 869 C C . VAL A 1 237 ? 120.551 30.303 27.170 1.00 317.39 237 VAL A C 1
ATOM 870 O O . VAL A 1 237 ? 119.458 29.740 27.107 1.00 317.39 237 VAL A O 1
ATOM 872 N N . ILE A 1 238 ? 121.396 30.091 28.193 1.00 318.88 238 ILE A N 1
ATOM 873 C CA . ILE A 1 238 ? 121.113 29.183 29.290 1.00 318.88 238 ILE A CA 1
ATOM 874 C C . ILE A 1 238 ? 120.719 29.995 30.509 1.00 318.88 238 ILE A C 1
ATOM 875 O O . ILE A 1 238 ? 121.517 30.751 31.059 1.00 318.88 238 ILE A O 1
ATOM 877 N N . THR A 1 239 ? 119.463 29.868 30.969 1.00 373.04 239 THR A N 1
ATOM 878 C CA . THR A 1 239 ? 118.972 30.550 32.163 1.00 373.04 239 THR A CA 1
ATOM 879 C C . THR A 1 239 ? 119.060 29.631 33.366 1.00 373.04 239 THR A C 1
ATOM 880 O O . THR A 1 239 ? 119.161 28.414 33.231 1.00 373.04 239 THR A O 1
ATOM 882 N N . LYS A 1 240 ? 119.015 30.200 34.592 1.00 427.28 240 LYS A N 1
ATOM 883 C CA . LYS A 1 240 ? 118.890 29.444 35.835 1.00 427.28 240 LYS A CA 1
ATOM 884 C C . LYS A 1 240 ? 120.096 28.569 36.167 1.00 427.28 240 LYS A C 1
ATOM 885 O O . LYS A 1 240 ? 119.983 27.388 36.492 1.00 427.28 240 LYS A O 1
ATOM 887 N N . LEU A 1 241 ? 121.308 29.150 36.104 1.00 466.00 241 LEU A N 1
ATOM 888 C CA . LEU A 1 241 ? 122.563 28.463 36.364 1.00 466.00 241 LEU A CA 1
ATOM 889 C C . LEU A 1 241 ? 122.812 28.174 37.837 1.00 466.00 241 LEU A C 1
ATOM 890 O O . LEU A 1 241 ? 123.693 27.397 38.204 1.00 466.00 241 LEU A O 1
ATOM 892 N N . ASP A 1 242 ? 122.017 28.794 38.715 1.00 484.40 242 ASP A N 1
ATOM 893 C CA . ASP A 1 242 ? 121.895 28.534 40.127 1.00 484.40 242 ASP A CA 1
ATOM 894 C C . ASP A 1 242 ? 121.148 27.226 40.400 1.00 484.40 242 ASP A C 1
ATOM 895 O O . ASP A 1 242 ? 121.320 26.598 41.442 1.00 484.40 242 ASP A O 1
ATOM 897 N N . LEU A 1 243 ? 120.360 26.748 39.418 1.00 499.12 243 LEU A N 1
ATOM 898 C CA . LEU A 1 243 ? 119.664 25.476 39.461 1.00 499.12 243 LEU A CA 1
ATOM 899 C C . LEU A 1 243 ? 120.339 24.437 38.574 1.00 499.12 243 LEU A C 1
ATOM 900 O O . LEU A 1 243 ? 119.738 23.429 38.208 1.00 499.12 243 LEU A O 1
ATOM 902 N N . MET A 1 244 ? 121.620 24.647 38.210 1.00 533.28 244 MET A N 1
ATOM 903 C CA . MET A 1 244 ? 122.403 23.678 37.464 1.00 533.28 244 MET A CA 1
ATOM 904 C C . MET A 1 244 ? 123.184 22.760 38.397 1.00 533.28 244 MET A C 1
ATOM 905 O O . MET A 1 244 ? 123.818 23.194 39.355 1.00 533.28 244 MET A O 1
ATOM 907 N N . ASP A 1 245 ? 123.162 21.452 38.089 1.00 585.52 245 ASP A N 1
ATOM 908 C CA . ASP A 1 245 ? 123.945 20.424 38.734 1.00 585.52 245 ASP A CA 1
ATOM 909 C C . ASP A 1 245 ? 124.677 19.682 37.611 1.00 585.52 245 ASP A C 1
ATOM 910 O O . ASP A 1 245 ? 124.573 20.021 36.433 1.00 585.52 245 ASP A O 1
ATOM 912 N N . LYS A 1 246 ? 125.446 18.642 37.958 1.00 638.26 246 LYS A N 1
ATOM 913 C CA . LYS A 1 246 ? 126.130 17.726 37.072 1.00 638.26 246 LYS A CA 1
ATOM 914 C C . LYS A 1 246 ? 125.186 16.992 36.122 1.00 638.26 246 LYS A C 1
ATOM 915 O O . LYS A 1 246 ? 125.530 16.700 34.980 1.00 638.26 246 LYS A O 1
ATOM 917 N N . GLY A 1 247 ? 123.957 16.669 36.576 1.00 648.98 247 GLY A N 1
ATOM 918 C CA . GLY A 1 247 ? 122.973 15.893 35.821 1.00 648.98 247 GLY A CA 1
ATOM 919 C C . GLY A 1 247 ? 122.228 16.606 34.712 1.00 648.98 247 GLY A C 1
ATOM 920 O O . GLY A 1 247 ? 121.039 16.372 34.527 1.00 648.98 247 GLY A O 1
ATOM 921 N N . THR A 1 248 ? 122.890 17.487 33.941 1.00 629.74 248 THR A N 1
ATOM 922 C CA . THR A 1 248 ? 122.273 18.153 32.793 1.00 629.74 248 THR A CA 1
ATOM 923 C C . THR A 1 248 ? 123.303 18.472 31.725 1.00 629.74 248 THR A C 1
ATOM 924 O O . THR A 1 248 ? 124.438 18.865 32.004 1.00 629.74 248 THR A O 1
ATOM 926 N N . ASP A 1 249 ? 122.884 18.369 30.447 1.00 602.61 249 ASP A N 1
ATOM 927 C CA . ASP A 1 249 ? 123.568 18.743 29.227 1.00 602.61 249 ASP A CA 1
ATOM 928 C C . ASP A 1 249 ? 124.158 20.143 29.239 1.00 602.61 249 ASP A C 1
ATOM 929 O O . ASP A 1 249 ? 125.210 20.423 28.660 1.00 602.61 249 ASP A O 1
ATOM 931 N N . ALA A 1 250 ? 123.463 21.071 29.923 1.00 587.13 250 ALA A N 1
ATOM 932 C CA . ALA A 1 250 ? 123.746 22.484 29.937 1.00 587.13 250 ALA A CA 1
ATOM 933 C C . ALA A 1 250 ? 125.167 22.833 30.369 1.00 587.13 250 ALA A C 1
ATOM 934 O O . ALA A 1 250 ? 125.789 23.722 29.797 1.00 587.13 250 ALA A O 1
ATOM 936 N N . MET A 1 251 ? 125.740 22.110 31.354 1.00 537.40 251 MET A N 1
ATOM 937 C CA . MET A 1 251 ? 127.119 22.298 31.783 1.00 537.40 251 MET A CA 1
ATOM 938 C C . MET A 1 251 ? 128.165 21.980 30.707 1.00 537.40 251 MET A C 1
ATOM 939 O O . MET A 1 251 ? 129.122 22.726 30.482 1.00 537.40 251 MET A O 1
ATOM 941 N N . GLU A 1 252 ? 127.995 20.859 29.981 1.00 526.95 252 GLU A N 1
ATOM 942 C CA . GLU A 1 252 ? 128.873 20.462 28.896 1.00 526.95 252 GLU A CA 1
ATOM 943 C C . GLU A 1 252 ? 128.781 21.364 27.674 1.00 526.95 252 GLU A C 1
ATOM 944 O O . GLU A 1 252 ? 129.790 21.720 27.065 1.00 526.95 252 GLU A O 1
ATOM 946 N N . MET A 1 253 ? 127.558 21.809 27.317 1.00 520.59 253 MET A N 1
ATOM 947 C CA . MET A 1 253 ? 127.338 22.812 26.284 1.00 520.59 253 MET A CA 1
ATOM 948 C C . MET A 1 253 ? 127.946 24.173 26.621 1.00 520.59 253 MET A C 1
ATOM 949 O O . MET A 1 253 ? 128.612 24.800 25.800 1.00 520.59 253 MET A O 1
ATOM 951 N N . LEU A 1 254 ? 127.779 24.644 27.875 1.00 534.78 254 LEU A N 1
ATOM 952 C CA . LEU A 1 254 ? 128.331 25.897 28.368 1.00 534.78 254 LEU A CA 1
ATOM 953 C C . LEU A 1 254 ? 129.855 25.946 28.361 1.00 534.78 254 LEU A C 1
ATOM 954 O O . LEU A 1 254 ? 130.466 26.987 28.125 1.00 534.78 254 LEU A O 1
ATOM 956 N N . THR A 1 255 ? 130.517 24.797 28.591 1.00 564.60 255 THR A N 1
ATOM 957 C CA . THR A 1 255 ? 131.977 24.717 28.609 1.00 564.60 255 THR A CA 1
ATOM 958 C C . THR A 1 255 ? 132.552 24.383 27.245 1.00 564.60 255 THR A C 1
ATOM 959 O O . THR A 1 255 ? 133.754 24.165 27.104 1.00 564.60 255 THR A O 1
ATOM 961 N N . GLY A 1 256 ? 131.709 24.371 26.187 1.00 554.52 256 GLY A N 1
ATOM 962 C CA . GLY A 1 256 ? 132.139 24.325 24.791 1.00 554.52 256 GLY A CA 1
ATOM 963 C C . GLY A 1 256 ? 132.546 22.971 24.286 1.00 554.52 256 GLY A C 1
ATOM 964 O O . GLY A 1 256 ? 132.961 22.826 23.141 1.00 554.52 256 GLY A O 1
ATOM 965 N N . LYS A 1 257 ? 132.435 21.933 25.129 1.00 554.59 257 LYS A N 1
ATOM 966 C CA . LYS A 1 257 ? 132.846 20.586 24.787 1.00 554.59 257 LYS A CA 1
ATOM 967 C C . LYS A 1 257 ? 131.831 19.869 23.919 1.00 554.59 257 LYS A C 1
ATOM 968 O O . LYS A 1 257 ? 132.168 18.977 23.145 1.00 554.59 257 LYS A O 1
ATOM 970 N N . VAL A 1 258 ? 130.555 20.277 24.015 1.00 517.77 258 VAL A N 1
ATOM 971 C CA . VAL A 1 258 ? 129.480 19.741 23.207 1.00 517.77 258 VAL A CA 1
ATOM 972 C C . VAL A 1 258 ? 128.858 20.909 22.472 1.00 517.77 258 VAL A C 1
ATOM 973 O O . VAL A 1 258 ? 128.368 21.853 23.087 1.00 517.77 258 VAL A O 1
ATOM 975 N N . ILE A 1 259 ? 128.861 20.892 21.122 1.00 446.16 259 ILE A N 1
ATOM 976 C CA . ILE A 1 259 ? 128.370 22.013 20.328 1.00 446.16 259 ILE A CA 1
ATOM 977 C C . ILE A 1 259 ? 127.150 21.597 19.513 1.00 446.16 259 ILE A C 1
ATOM 978 O O . ILE A 1 259 ? 127.290 20.933 18.485 1.00 446.16 259 ILE A O 1
ATOM 980 N N . PRO A 1 260 ? 125.934 21.998 19.893 1.00 378.07 260 PRO A N 1
ATOM 981 C CA . PRO A 1 260 ? 124.781 21.891 18.999 1.00 378.07 260 PRO A CA 1
ATOM 982 C C . PRO A 1 260 ? 124.620 23.149 18.163 1.00 378.07 260 PRO A C 1
ATOM 983 O O . PRO A 1 260 ? 124.053 23.083 17.072 1.00 378.07 260 PRO A O 1
ATOM 985 N N . LEU A 1 261 ? 125.046 24.315 18.686 1.00 377.56 261 LEU A N 1
ATOM 986 C CA . LEU A 1 261 ? 124.790 25.616 18.097 1.00 377.56 261 LEU A CA 1
ATOM 987 C C . LEU A 1 261 ? 126.090 26.334 17.782 1.00 377.56 261 LEU A C 1
ATOM 988 O O . LEU A 1 261 ? 127.010 26.384 18.594 1.00 377.56 261 LEU A O 1
ATOM 990 N N . LYS A 1 262 ? 126.203 26.923 16.576 1.00 349.00 262 LYS A N 1
ATOM 991 C CA . LYS A 1 262 ? 127.459 27.417 16.037 1.00 349.00 262 LYS A CA 1
ATOM 992 C C . LYS A 1 262 ? 127.698 28.885 16.341 1.00 349.00 262 LYS A C 1
ATOM 993 O O . LYS A 1 262 ? 128.797 29.383 16.114 1.00 349.00 262 LYS A O 1
ATOM 995 N N . LEU A 1 263 ? 126.715 29.607 16.924 1.00 323.33 263 LEU A N 1
ATOM 996 C CA . LEU A 1 263 ? 126.957 30.960 17.407 1.00 323.33 263 LEU A CA 1
ATOM 997 C C . LEU A 1 263 ? 127.314 30.955 18.888 1.00 323.33 263 LEU A C 1
ATOM 998 O O . LEU A 1 263 ? 127.567 32.000 19.484 1.00 323.33 263 LEU A O 1
ATOM 1000 N N . GLY A 1 264 ? 127.404 29.764 19.515 1.00 335.12 264 GLY A N 1
ATOM 1001 C CA . GLY A 1 264 ? 127.851 29.629 20.894 1.00 335.12 264 GLY A CA 1
ATOM 1002 C C . GLY A 1 264 ? 126.760 29.639 21.933 1.00 335.12 264 GLY A C 1
ATOM 1003 O O . GLY A 1 264 ? 125.566 29.553 21.646 1.00 335.12 264 GLY A O 1
ATOM 1004 N N . TYR A 1 265 ? 127.191 29.689 23.207 1.00 376.89 265 TYR A N 1
ATOM 1005 C CA . TYR A 1 265 ? 126.334 29.600 24.370 1.00 376.89 265 TYR A CA 1
ATOM 1006 C C . TYR A 1 265 ? 126.691 30.699 25.342 1.00 376.89 265 TYR A C 1
ATOM 1007 O O . TYR A 1 265 ? 127.855 30.874 25.690 1.00 376.89 265 TYR A O 1
ATOM 1009 N N . ILE A 1 266 ? 125.685 31.453 25.821 1.00 376.44 266 ILE A N 1
ATOM 1010 C CA . ILE A 1 266 ? 125.863 32.424 26.891 1.00 376.44 266 ILE A CA 1
ATOM 1011 C C . ILE A 1 266 ? 124.966 31.994 28.038 1.00 376.44 266 ILE A C 1
ATOM 1012 O O . ILE A 1 266 ? 123.806 31.634 27.849 1.00 376.44 266 ILE A O 1
ATOM 1014 N N . GLY A 1 267 ? 125.481 31.991 29.280 1.00 378.89 267 GLY A N 1
ATOM 1015 C CA . GLY A 1 267 ? 124.683 31.656 30.453 1.00 378.89 267 GLY A CA 1
ATOM 1016 C C . GLY A 1 267 ? 124.362 32.869 31.288 1.00 378.89 267 GLY A C 1
ATOM 1017 O O . GLY A 1 267 ? 125.187 33.771 31.419 1.00 378.89 267 GLY A O 1
ATOM 1018 N N . VAL A 1 268 ? 123.162 32.896 31.902 1.00 401.82 268 VAL A N 1
ATOM 1019 C CA . VAL A 1 268 ? 122.690 34.000 32.726 1.00 401.82 268 VAL A CA 1
ATOM 1020 C C . VAL A 1 268 ? 121.923 33.508 33.952 1.00 401.82 268 VAL A C 1
ATOM 1021 O O . VAL A 1 268 ? 121.391 32.396 33.997 1.00 401.82 268 VAL A O 1
ATOM 1023 N N . ILE A 1 269 ? 121.830 34.358 34.991 1.00 435.00 269 ILE A N 1
ATOM 1024 C CA . ILE A 1 269 ? 120.961 34.155 36.147 1.00 435.00 269 ILE A CA 1
ATOM 1025 C C . ILE A 1 269 ? 120.002 35.333 36.168 1.00 435.00 269 ILE A C 1
ATOM 1026 O O . ILE A 1 269 ? 120.369 36.488 35.968 1.00 435.00 269 ILE A O 1
ATOM 1028 N N . CYS A 1 270 ? 118.697 35.072 36.360 1.00 447.44 270 CYS A N 1
ATOM 1029 C CA . CYS A 1 270 ? 117.677 36.078 36.171 1.00 447.44 270 CYS A CA 1
ATOM 1030 C C . CYS A 1 270 ? 116.653 35.984 37.277 1.00 447.44 270 CYS A C 1
ATOM 1031 O O . CYS A 1 270 ? 116.608 35.010 38.023 1.00 447.44 270 CYS A O 1
ATOM 1033 N N . ARG A 1 271 ? 115.820 37.030 37.452 1.00 513.86 271 ARG A N 1
ATOM 1034 C CA . ARG A 1 271 ? 114.833 37.066 38.520 1.00 513.86 271 ARG A CA 1
ATOM 1035 C C . ARG A 1 271 ? 113.763 35.981 38.403 1.00 513.86 271 ARG A C 1
ATOM 1036 O O . ARG A 1 271 ? 112.967 35.963 37.460 1.00 513.86 271 ARG A O 1
ATOM 1038 N N . GLY A 1 272 ? 113.750 35.073 39.374 1.00 579.76 272 GLY A N 1
ATOM 1039 C CA . GLY A 1 272 ? 112.786 33.988 39.390 1.00 579.76 272 GLY A CA 1
ATOM 1040 C C . GLY A 1 272 ? 111.410 34.442 39.834 1.00 579.76 272 GLY A C 1
ATOM 1041 O O . GLY A 1 272 ? 111.143 35.640 39.938 1.00 579.76 272 GLY A O 1
ATOM 1042 N N . PRO A 1 273 ? 110.531 33.481 40.100 1.00 600.00 273 PRO A N 1
ATOM 1043 C CA . PRO A 1 273 ? 109.166 33.784 40.539 1.00 600.00 273 PRO A CA 1
ATOM 1044 C C . PRO A 1 273 ? 109.146 34.441 41.915 1.00 600.00 273 PRO A C 1
ATOM 1045 O O . PRO A 1 273 ? 108.698 35.580 42.048 1.00 600.00 273 PRO A O 1
ATOM 1047 N N . ALA A 1 274 ? 109.629 33.723 42.926 1.00 603.74 274 ALA A N 1
ATOM 1048 C CA . ALA A 1 274 ? 109.662 34.244 44.285 1.00 603.74 274 ALA A CA 1
ATOM 1049 C C . ALA A 1 274 ? 110.416 35.569 44.352 1.00 603.74 274 ALA A C 1
ATOM 1050 O O . ALA A 1 274 ? 110.026 36.482 45.080 1.00 603.74 274 ALA A O 1
ATOM 1052 N N . ASP A 1 275 ? 111.497 35.667 43.586 1.00 608.62 275 ASP A N 1
ATOM 1053 C CA . ASP A 1 275 ? 112.307 36.880 43.555 1.00 608.62 275 ASP A CA 1
ATOM 1054 C C . ASP A 1 275 ? 111.518 38.054 42.986 1.00 608.62 275 ASP A C 1
ATOM 1055 O O . ASP A 1 275 ? 111.456 39.125 43.592 1.00 608.62 275 ASP A O 1
ATOM 1057 N N . LEU A 1 276 ? 110.914 37.847 41.820 1.00 604.71 276 LEU A N 1
ATOM 1058 C CA . LEU A 1 276 ? 110.129 38.889 41.169 1.00 604.71 276 LEU A CA 1
ATOM 1059 C C . LEU A 1 276 ? 108.811 39.123 41.898 1.00 604.71 276 LEU A C 1
ATOM 1060 O O . LEU A 1 276 ? 108.025 39.991 41.518 1.00 604.71 276 LEU A O 1
ATOM 1062 N N . ARG A 1 277 ? 108.575 38.344 42.950 1.00 598.99 277 ARG A N 1
ATOM 1063 C CA . ARG A 1 277 ? 107.352 38.466 43.734 1.00 598.99 277 ARG A CA 1
ATOM 1064 C C . ARG A 1 277 ? 107.607 39.212 45.040 1.00 598.99 277 ARG A C 1
ATOM 1065 O O . ARG A 1 277 ? 106.844 39.085 45.997 1.00 598.99 277 ARG A O 1
ATOM 1067 N N . ALA A 1 278 ? 108.684 39.991 45.070 1.00 590.22 278 ALA A N 1
ATOM 1068 C CA . ALA A 1 278 ? 109.037 40.755 46.248 1.00 590.22 278 ALA A CA 1
ATOM 1069 C C . ALA A 1 278 ? 109.736 42.062 45.900 1.00 590.22 278 ALA A C 1
ATOM 1070 O O . ALA A 1 278 ? 110.247 42.769 46.764 1.00 590.22 278 ALA A O 1
ATOM 1072 N N . GLY A 1 279 ? 109.752 42.440 44.604 1.00 597.82 279 GLY A N 1
ATOM 1073 C CA . GLY A 1 279 ? 110.258 43.740 44.174 1.00 597.82 279 GLY A CA 1
ATOM 1074 C C . GLY A 1 279 ? 111.746 43.831 43.985 1.00 597.82 279 GLY A C 1
ATOM 1075 O O . GLY A 1 279 ? 112.283 44.924 43.826 1.00 597.82 279 GLY A O 1
ATOM 1076 N N . LYS A 1 280 ? 112.472 42.694 43.973 1.00 583.36 280 LYS A N 1
ATOM 1077 C CA . LYS A 1 280 ? 113.913 42.666 43.773 1.00 583.36 280 LYS A CA 1
ATOM 1078 C C . LYS A 1 280 ? 114.375 43.373 42.500 1.00 583.36 280 LYS A C 1
ATOM 1079 O O . LYS A 1 280 ? 114.006 43.000 41.387 1.00 583.36 280 LYS A O 1
ATOM 1081 N N . SER A 1 281 ? 115.189 44.440 42.637 1.00 590.56 281 SER A N 1
ATOM 1082 C CA . SER A 1 281 ? 115.668 45.250 41.518 1.00 590.56 281 SER A CA 1
ATOM 1083 C C . SER A 1 281 ? 116.491 44.471 40.501 1.00 590.56 281 SER A C 1
ATOM 1084 O O . SER A 1 281 ? 117.246 43.565 40.836 1.00 590.56 281 SER A O 1
ATOM 1086 N N . ILE A 1 282 ? 116.357 44.815 39.202 1.00 557.64 282 ILE A N 1
ATOM 1087 C CA . ILE A 1 282 ? 117.136 44.240 38.111 1.00 557.64 282 ILE A CA 1
ATOM 1088 C C . ILE A 1 282 ? 118.601 44.596 38.220 1.00 557.64 282 ILE A C 1
ATOM 1089 O O . ILE A 1 282 ? 119.477 43.769 37.981 1.00 557.64 282 ILE A O 1
ATOM 1091 N N . GLN A 1 283 ? 118.909 45.838 38.644 1.00 563.17 283 GLN A N 1
ATOM 1092 C CA . GLN A 1 283 ? 120.278 46.251 38.895 1.00 563.17 283 GLN A CA 1
ATOM 1093 C C . GLN A 1 283 ? 120.934 45.402 39.976 1.00 563.17 283 GLN A C 1
ATOM 1094 O O . GLN A 1 283 ? 121.996 44.825 39.757 1.00 563.17 283 GLN A O 1
ATOM 1096 N N . GLN A 1 284 ? 120.220 45.193 41.104 1.00 565.39 284 GLN A N 1
ATOM 1097 C CA . GLN A 1 284 ? 120.625 44.301 42.175 1.00 565.39 284 GLN A CA 1
ATOM 1098 C C . GLN A 1 284 ? 120.751 42.847 41.737 1.00 565.39 284 GLN A C 1
ATOM 1099 O O . GLN A 1 284 ? 121.681 42.141 42.112 1.00 565.39 284 GLN A O 1
ATOM 1101 N N . ALA A 1 285 ? 119.815 42.352 40.905 1.00 578.33 285 ALA A N 1
ATOM 1102 C CA . ALA A 1 285 ? 119.859 41.025 40.331 1.00 578.33 285 ALA A CA 1
ATOM 1103 C C . ALA A 1 285 ? 121.063 40.767 39.425 1.00 578.33 285 ALA A C 1
ATOM 1104 O O . ALA A 1 285 ? 121.671 39.703 39.481 1.00 578.33 285 ALA A O 1
ATOM 1106 N N . ARG A 1 286 ? 121.470 41.739 38.589 1.00 551.32 286 ARG A N 1
ATOM 1107 C CA . ARG A 1 286 ? 122.718 41.653 37.845 1.00 551.32 286 ARG A CA 1
ATOM 1108 C C . ARG A 1 286 ? 123.959 41.693 38.735 1.00 551.32 286 ARG A C 1
ATOM 1109 O O . ARG A 1 286 ? 124.926 40.970 38.513 1.00 551.32 286 ARG A O 1
ATOM 1111 N N . GLU A 1 287 ? 123.968 42.516 39.803 1.00 530.47 287 GLU A N 1
ATOM 1112 C CA . GLU A 1 287 ? 125.011 42.498 40.821 1.00 530.47 287 GLU A CA 1
ATOM 1113 C C . GLU A 1 287 ? 125.100 41.164 41.568 1.00 530.47 287 GLU A C 1
ATOM 1114 O O . GLU A 1 287 ? 126.190 40.640 41.811 1.00 530.47 287 GLU A O 1
ATOM 1116 N N . ASP A 1 288 ? 123.943 40.541 41.895 1.00 519.57 288 ASP A N 1
ATOM 1117 C CA . ASP A 1 288 ? 123.848 39.169 42.366 1.00 519.57 288 ASP A CA 1
ATOM 1118 C C . ASP A 1 288 ? 124.430 38.168 41.371 1.00 519.57 288 ASP A C 1
ATOM 1119 O O . ASP A 1 288 ? 125.232 37.318 41.748 1.00 519.57 288 ASP A O 1
ATOM 1121 N N . GLU A 1 289 ? 124.087 38.285 40.074 1.00 531.90 289 GLU A N 1
ATOM 1122 C CA . GLU A 1 289 ? 124.574 37.430 39.001 1.00 531.90 289 GLU A CA 1
ATOM 1123 C C . GLU A 1 289 ? 126.097 37.444 38.863 1.00 531.90 289 GLU A C 1
ATOM 1124 O O . GLU A 1 289 ? 126.745 36.396 38.835 1.00 531.90 289 GLU A O 1
ATOM 1126 N N . ILE A 1 290 ? 126.722 38.643 38.880 1.00 528.01 290 ILE A N 1
ATOM 1127 C CA . ILE A 1 290 ? 128.175 38.805 38.888 1.00 528.01 290 ILE A CA 1
ATOM 1128 C C . ILE A 1 290 ? 128.806 38.190 40.133 1.00 528.01 290 ILE A C 1
ATOM 1129 O O . ILE A 1 290 ? 129.811 37.477 40.066 1.00 528.01 290 ILE A O 1
ATOM 1131 N N . ARG A 1 291 ? 128.202 38.427 41.316 1.00 520.55 291 ARG A N 1
ATOM 1132 C CA . ARG A 1 291 ? 128.657 37.879 42.577 1.00 520.55 291 ARG A CA 1
ATOM 1133 C C . ARG A 1 291 ? 128.611 36.357 42.628 1.00 520.55 291 ARG A C 1
ATOM 1134 O O . ARG A 1 291 ? 129.573 35.722 43.057 1.00 520.55 291 ARG A O 1
ATOM 1136 N N . PHE A 1 292 ? 127.512 35.738 42.151 1.00 515.03 292 PHE A N 1
ATOM 1137 C CA . PHE A 1 292 ? 127.355 34.295 42.076 1.00 515.03 292 PHE A CA 1
ATOM 1138 C C . PHE A 1 292 ? 128.365 33.618 41.166 1.00 515.03 292 PHE A C 1
ATOM 1139 O O . PHE A 1 292 ? 128.951 32.604 41.532 1.00 515.03 292 PHE A O 1
ATOM 1141 N N . PHE A 1 293 ? 128.635 34.159 39.961 1.00 498.16 293 PHE A N 1
ATOM 1142 C CA . PHE A 1 293 ? 129.668 33.612 39.089 1.00 498.16 293 PHE A CA 1
ATOM 1143 C C . PHE A 1 293 ? 131.068 33.739 39.666 1.00 498.16 293 PHE A C 1
ATOM 1144 O O . PHE A 1 293 ? 131.895 32.844 39.521 1.00 498.16 293 PHE A O 1
ATOM 1146 N N . ARG A 1 294 ? 131.357 34.857 40.356 1.00 513.10 294 ARG A N 1
ATOM 1147 C CA . ARG A 1 294 ? 132.629 35.095 41.011 1.00 513.10 294 ARG A CA 1
ATOM 1148 C C . ARG A 1 294 ? 132.963 34.121 42.138 1.00 513.10 294 ARG A C 1
ATOM 1149 O O . ARG A 1 294 ? 134.116 33.706 42.278 1.00 513.10 294 ARG A O 1
ATOM 1151 N N . SER A 1 295 ? 131.978 33.747 42.985 1.00 521.87 295 SER A N 1
ATOM 1152 C CA . SER A 1 295 ? 132.232 32.907 44.150 1.00 521.87 295 SER A CA 1
ATOM 1153 C C . SER A 1 295 ? 131.870 31.444 43.973 1.00 521.87 295 SER A C 1
ATOM 1154 O O . SER A 1 295 ? 132.213 30.616 44.815 1.00 521.87 295 SER A O 1
ATOM 1156 N N . HIS A 1 296 ? 131.194 31.059 42.875 1.00 513.12 296 HIS A N 1
ATOM 1157 C CA . HIS A 1 296 ? 130.898 29.666 42.593 1.00 513.12 296 HIS A CA 1
ATOM 1158 C C . HIS A 1 296 ? 132.156 28.829 42.320 1.00 513.12 296 HIS A C 1
ATOM 1159 O O . HIS A 1 296 ? 132.995 29.276 41.533 1.00 513.12 296 HIS A O 1
ATOM 1161 N N . PRO A 1 297 ? 132.339 27.625 42.882 1.00 510.60 297 PRO A N 1
ATOM 1162 C CA . PRO A 1 297 ? 133.570 26.855 42.730 1.00 510.60 297 PRO A CA 1
ATOM 1163 C C . PRO A 1 297 ? 133.979 26.533 41.307 1.00 510.60 297 PRO A C 1
ATOM 1164 O O . PRO A 1 297 ? 135.177 26.436 41.049 1.00 510.60 297 PRO A O 1
ATOM 1166 N N . VAL A 1 298 ? 133.026 26.335 40.369 1.00 500.06 298 VAL A N 1
ATOM 1167 C CA . VAL A 1 298 ? 133.382 26.005 38.996 1.00 500.06 298 VAL A CA 1
ATOM 1168 C C . VAL A 1 298 ? 133.083 27.128 38.013 1.00 500.06 298 VAL A C 1
ATOM 1169 O O . VAL A 1 298 ? 133.618 27.134 36.906 1.00 500.06 298 VAL A O 1
ATOM 1171 N N . TYR A 1 299 ? 132.290 28.162 38.382 1.00 516.46 299 TYR A N 1
ATOM 1172 C CA . TYR A 1 299 ? 131.980 29.232 37.433 1.00 516.46 299 TYR A CA 1
ATOM 1173 C C . TYR A 1 299 ? 132.966 30.385 37.492 1.00 516.46 299 TYR A C 1
ATOM 1174 O O . TYR A 1 299 ? 132.931 31.263 36.632 1.00 516.46 299 TYR A O 1
ATOM 1176 N N . ARG A 1 300 ? 133.926 30.386 38.440 1.00 523.57 300 ARG A N 1
ATOM 1177 C CA . ARG A 1 300 ? 134.949 31.424 38.533 1.00 523.57 300 ARG A CA 1
ATOM 1178 C C . ARG A 1 300 ? 135.788 31.558 37.260 1.00 523.57 300 ARG A C 1
ATOM 1179 O O . ARG A 1 300 ? 136.173 32.650 36.847 1.00 523.57 300 ARG A O 1
ATOM 1181 N N . ARG A 1 301 ? 136.062 30.429 36.579 1.00 508.55 301 ARG A N 1
ATOM 1182 C CA . ARG A 1 301 ? 136.748 30.413 35.300 1.00 508.55 301 ARG A CA 1
ATOM 1183 C C . ARG A 1 301 ? 135.861 30.824 34.125 1.00 508.55 301 ARG A C 1
ATOM 1184 O O . ARG A 1 301 ? 136.359 31.142 33.049 1.00 508.55 301 ARG A O 1
ATOM 1186 N N . LEU A 1 302 ? 134.526 30.827 34.295 1.00 517.65 302 LEU A N 1
ATOM 1187 C CA . LEU A 1 302 ? 133.593 31.050 33.205 1.00 517.65 302 LEU A CA 1
ATOM 1188 C C . LEU A 1 302 ? 132.962 32.435 33.242 1.00 517.65 302 LEU A C 1
ATOM 1189 O O . LEU A 1 302 ? 132.357 32.865 32.264 1.00 517.65 302 LEU A O 1
ATOM 1191 N N . LEU A 1 303 ? 133.160 33.218 34.326 1.00 524.85 303 LEU A N 1
ATOM 1192 C CA . LEU A 1 303 ? 132.648 34.580 34.468 1.00 524.85 303 LEU A CA 1
ATOM 1193 C C . LEU A 1 303 ? 132.907 35.524 33.283 1.00 524.85 303 LEU A C 1
ATOM 1194 O O . LEU A 1 303 ? 131.941 36.165 32.863 1.00 524.85 303 LEU A O 1
ATOM 1196 N N . PRO A 1 304 ? 134.077 35.661 32.643 1.00 519.17 304 PRO A N 1
ATOM 1197 C CA . PRO A 1 304 ? 134.249 36.566 31.505 1.00 519.17 304 PRO A CA 1
ATOM 1198 C C . PRO A 1 304 ? 133.522 36.134 30.238 1.00 519.17 304 PRO A C 1
ATOM 1199 O O . PRO A 1 304 ? 133.617 36.846 29.243 1.00 519.17 304 PRO A O 1
ATOM 1201 N N . GLN A 1 305 ? 132.835 34.977 30.211 1.00 457.83 305 GLN A N 1
ATOM 1202 C CA . GLN A 1 305 ? 132.034 34.559 29.074 1.00 457.83 305 GLN A CA 1
ATOM 1203 C C . GLN A 1 305 ? 130.545 34.556 29.398 1.00 457.83 305 GLN A C 1
ATOM 1204 O O . GLN A 1 305 ? 129.716 34.186 28.567 1.00 457.83 305 GLN A O 1
ATOM 1206 N N . LEU A 1 306 ? 130.147 34.981 30.613 1.00 438.20 306 LEU A N 1
ATOM 1207 C CA . LEU A 1 306 ? 128.796 34.782 31.108 1.00 438.20 306 LEU A CA 1
ATOM 1208 C C . LEU A 1 306 ? 128.203 36.050 31.687 1.00 438.20 306 LEU A C 1
ATOM 1209 O O . LEU A 1 306 ? 128.881 37.054 31.909 1.00 438.20 306 LEU A O 1
ATOM 1211 N N . GLY A 1 307 ? 126.877 36.026 31.932 1.00 383.93 307 GLY A N 1
ATOM 1212 C CA . GLY A 1 307 ? 126.146 37.104 32.573 1.00 383.93 307 GLY A CA 1
ATOM 1213 C C . GLY A 1 307 ? 125.466 38.038 31.629 1.00 383.93 307 GLY A C 1
ATOM 1214 O O . GLY A 1 307 ? 125.815 38.154 30.454 1.00 383.93 307 GLY A O 1
ATOM 1215 N N . THR A 1 308 ? 124.458 38.767 32.135 1.00 370.49 308 THR A N 1
ATOM 1216 C CA . THR A 1 308 ? 123.610 39.681 31.370 1.00 370.49 308 THR A CA 1
ATOM 1217 C C . THR A 1 308 ? 124.403 40.774 30.685 1.00 370.49 308 THR A C 1
ATOM 1218 O O . THR A 1 308 ? 124.184 41.111 29.524 1.00 370.49 308 THR A O 1
ATOM 1220 N N . ASN A 1 309 ? 125.402 41.328 31.398 1.00 360.87 309 ASN A N 1
ATOM 1221 C CA . ASN A 1 309 ? 126.298 42.352 30.893 1.00 360.87 309 ASN A CA 1
ATOM 1222 C C . ASN A 1 309 ? 127.104 41.876 29.683 1.00 360.87 309 ASN A C 1
ATOM 1223 O O . ASN A 1 309 ? 127.255 42.582 28.688 1.00 360.87 309 ASN A O 1
ATOM 1225 N N . THR A 1 310 ? 127.624 40.635 29.748 1.00 346.96 310 THR A N 1
ATOM 1226 C CA . THR A 1 310 ? 128.307 39.954 28.652 1.00 346.96 310 THR A CA 1
ATOM 1227 C C . THR A 1 310 ? 127.368 39.620 27.514 1.00 346.96 310 THR A C 1
ATOM 1228 O O . THR A 1 310 ? 127.674 39.867 26.351 1.00 346.96 310 THR A O 1
ATOM 1230 N N . LEU A 1 311 ? 126.154 39.112 27.823 1.00 322.44 311 LEU A N 1
ATOM 1231 C CA . LEU A 1 311 ? 125.116 38.792 26.854 1.00 322.44 311 LEU A CA 1
ATOM 1232 C C . LEU A 1 311 ? 124.700 39.992 26.016 1.00 322.44 311 LEU A C 1
ATOM 1233 O O . LEU A 1 311 ? 124.617 39.908 24.793 1.00 322.44 311 LEU A O 1
ATOM 1235 N N . ALA A 1 312 ? 124.504 41.166 26.645 1.00 344.06 312 ALA A N 1
ATOM 1236 C CA . ALA A 1 312 ? 124.201 42.407 25.961 1.00 344.06 312 ALA A CA 1
ATOM 1237 C C . ALA A 1 312 ? 125.281 42.839 24.966 1.00 344.06 312 ALA A C 1
ATOM 1238 O O . ALA A 1 312 ? 124.995 43.188 23.820 1.00 344.06 312 ALA A O 1
ATOM 1240 N N . ARG A 1 313 ? 126.570 42.754 25.367 1.00 326.12 313 ARG A N 1
ATOM 1241 C CA . ARG A 1 313 ? 127.708 43.009 24.496 1.00 326.12 313 ARG A CA 1
ATOM 1242 C C . ARG A 1 313 ? 127.787 42.039 23.323 1.00 326.12 313 ARG A C 1
ATOM 1243 O O . ARG A 1 313 ? 127.985 42.443 22.175 1.00 326.12 313 ARG A O 1
ATOM 1245 N N . THR A 1 314 ? 127.591 40.731 23.582 1.00 268.08 314 THR A N 1
ATOM 1246 C CA . THR A 1 314 ? 127.567 39.674 22.573 1.00 268.08 314 THR A CA 1
ATOM 1247 C C . THR A 1 314 ? 126.454 39.854 21.561 1.00 268.08 314 THR A C 1
ATOM 1248 O O . THR A 1 314 ? 126.691 39.813 20.356 1.00 268.08 314 THR A O 1
ATOM 1250 N N . LEU A 1 315 ? 125.211 40.129 22.010 1.00 261.35 315 LEU A N 1
ATOM 1251 C CA . LEU A 1 315 ? 124.078 40.360 21.126 1.00 261.35 315 LEU A CA 1
ATOM 1252 C C . LEU A 1 315 ? 124.251 41.577 20.232 1.00 261.35 315 LEU A C 1
ATOM 1253 O O . LEU A 1 315 ? 123.998 41.518 19.031 1.00 261.35 315 LEU A O 1
ATOM 1255 N N . SER A 1 316 ? 124.735 42.707 20.792 1.00 284.20 316 SER A N 1
ATOM 1256 C CA . SER A 1 316 ? 125.026 43.915 20.021 1.00 284.20 316 SER A CA 1
ATOM 1257 C C . SER A 1 316 ? 126.127 43.705 18.986 1.00 284.20 316 SER A C 1
ATOM 1258 O O . SER A 1 316 ? 125.995 44.071 17.817 1.00 284.20 316 SER A O 1
ATOM 1260 N N . THR A 1 317 ? 127.224 43.025 19.387 1.00 289.53 317 THR A N 1
ATOM 1261 C CA . THR A 1 317 ? 128.360 42.698 18.519 1.00 289.53 317 THR A CA 1
ATOM 1262 C C . THR A 1 317 ? 127.990 41.799 17.358 1.00 289.53 317 THR A C 1
ATOM 1263 O O . THR A 1 317 ? 128.373 42.047 16.214 1.00 289.53 317 THR A O 1
ATOM 1265 N N . LEU A 1 318 ? 127.216 40.722 17.614 1.00 262.71 318 LEU A N 1
ATOM 1266 C CA . LEU A 1 318 ? 126.738 39.830 16.570 1.00 262.71 318 LEU A CA 1
ATOM 1267 C C . LEU A 1 318 ? 125.746 40.494 15.626 1.00 262.71 318 LEU A C 1
ATOM 1268 O O . LEU A 1 318 ? 125.862 40.365 14.409 1.00 262.71 318 LEU A O 1
ATOM 1270 N N . LEU A 1 319 ? 124.772 41.265 16.158 1.00 259.18 319 LEU A N 1
ATOM 1271 C CA . LEU A 1 319 ? 123.790 41.966 15.348 1.00 259.18 319 LEU A CA 1
ATOM 1272 C C . LEU A 1 319 ? 124.401 43.008 14.420 1.00 259.18 319 LEU A C 1
ATOM 1273 O O . LEU A 1 319 ? 124.107 43.034 13.226 1.00 259.18 319 LEU A O 1
ATOM 1275 N N . MET A 1 320 ? 125.327 43.856 14.919 1.00 282.21 320 MET A N 1
ATOM 1276 C CA . MET A 1 320 ? 125.968 44.894 14.125 1.00 282.21 320 MET A CA 1
ATOM 1277 C C . MET A 1 320 ? 126.763 44.365 12.932 1.00 282.21 320 MET A C 1
ATOM 1278 O O . MET A 1 320 ? 126.695 44.900 11.825 1.00 282.21 320 MET A O 1
ATOM 1280 N N . LYS A 1 321 ? 127.539 43.278 13.127 1.00 318.17 321 LYS A N 1
ATOM 1281 C CA . LYS A 1 321 ? 128.259 42.622 12.050 1.00 318.17 321 LYS A CA 1
ATOM 1282 C C . LYS A 1 321 ? 127.336 41.954 11.041 1.00 318.17 321 LYS A C 1
ATOM 1283 O O . LYS A 1 321 ? 127.479 42.144 9.836 1.00 318.17 321 LYS A O 1
ATOM 1285 N N . HIS A 1 322 ? 126.308 41.225 11.526 1.00 306.77 322 HIS A N 1
ATOM 1286 C CA . HIS A 1 322 ? 125.325 40.545 10.695 1.00 306.77 322 HIS A CA 1
ATOM 1287 C C . HIS A 1 322 ? 124.553 41.486 9.781 1.00 306.77 322 HIS A C 1
ATOM 1288 O O . HIS A 1 322 ? 124.349 41.215 8.597 1.00 306.77 322 HIS A O 1
ATOM 1290 N N . ILE A 1 323 ? 124.143 42.665 10.296 1.00 273.64 323 ILE A N 1
ATOM 1291 C CA . ILE A 1 323 ? 123.541 43.716 9.488 1.00 273.64 323 ILE A CA 1
ATOM 1292 C C . ILE A 1 323 ? 124.487 44.231 8.410 1.00 273.64 323 ILE A C 1
ATOM 1293 O O . ILE A 1 323 ? 124.089 44.391 7.261 1.00 273.64 323 ILE A O 1
ATOM 1295 N N . ARG A 1 324 ? 125.780 44.482 8.719 1.00 280.24 324 ARG A N 1
ATOM 1296 C CA . ARG A 1 324 ? 126.708 45.007 7.727 1.00 280.24 324 ARG A CA 1
ATOM 1297 C C . ARG A 1 324 ? 126.943 44.087 6.535 1.00 280.24 324 ARG A C 1
ATOM 1298 O O . ARG A 1 324 ? 126.919 44.526 5.386 1.00 280.24 324 ARG A O 1
ATOM 1300 N N . ASP A 1 325 ? 127.179 42.786 6.782 1.00 298.89 325 ASP A N 1
ATOM 1301 C CA . ASP A 1 325 ? 127.444 41.817 5.737 1.00 298.89 325 ASP A CA 1
ATOM 1302 C C . ASP A 1 325 ? 126.210 41.447 4.916 1.00 298.89 325 ASP A C 1
ATOM 1303 O O . ASP A 1 325 ? 126.309 41.166 3.722 1.00 298.89 325 ASP A O 1
ATOM 1305 N N . THR A 1 326 ? 124.999 41.476 5.512 1.00 276.12 326 THR A N 1
ATOM 1306 C CA . THR A 1 326 ? 123.756 41.233 4.775 1.00 276.12 326 THR A CA 1
ATOM 1307 C C . THR A 1 326 ? 123.209 42.463 4.058 1.00 276.12 326 THR A C 1
ATOM 1308 O O . THR A 1 326 ? 122.423 42.355 3.118 1.00 276.12 326 THR A O 1
ATOM 1310 N N . LEU A 1 327 ? 123.635 43.688 4.424 1.00 265.57 327 LEU A N 1
ATOM 1311 C CA . LEU A 1 327 ? 123.143 44.929 3.833 1.00 265.57 327 LEU A CA 1
ATOM 1312 C C . LEU A 1 327 ? 123.304 45.097 2.313 1.00 265.57 327 LEU A C 1
ATOM 1313 O O . LEU A 1 327 ? 122.349 45.586 1.695 1.00 265.57 327 LEU A O 1
ATOM 1315 N N . PRO A 1 328 ? 124.392 44.742 1.612 1.00 324.13 328 PRO A N 1
ATOM 1316 C CA . PRO A 1 328 ? 124.455 44.814 0.154 1.00 324.13 328 PRO A CA 1
ATOM 1317 C C . PRO A 1 328 ? 123.345 44.085 -0.585 1.00 324.13 328 PRO A C 1
ATOM 1318 O O . PRO A 1 328 ? 122.785 44.663 -1.518 1.00 324.13 328 PRO A O 1
ATOM 1320 N N . SER A 1 329 ? 123.017 42.841 -0.182 1.00 315.85 329 SER A N 1
ATOM 1321 C CA . SER A 1 329 ? 121.959 42.036 -0.776 1.00 315.85 329 SER A CA 1
ATOM 1322 C C . SER A 1 329 ? 120.569 42.559 -0.465 1.00 315.85 329 SER A C 1
ATOM 1323 O O . SER A 1 329 ? 119.695 42.576 -1.330 1.00 315.85 329 SER A O 1
ATOM 1325 N N . ILE A 1 330 ? 120.339 43.071 0.762 1.00 292.01 330 ILE A N 1
ATOM 1326 C CA . ILE A 1 330 ? 119.096 43.731 1.159 1.00 292.01 330 ILE A CA 1
ATOM 1327 C C . ILE A 1 330 ? 118.787 44.946 0.286 1.00 292.01 330 ILE A C 1
ATOM 1328 O O . ILE A 1 330 ? 117.673 45.101 -0.212 1.00 292.01 330 ILE A O 1
ATOM 1330 N N . ARG A 1 331 ? 119.789 45.806 0.008 1.00 317.24 331 ARG A N 1
ATOM 1331 C CA . ARG A 1 331 ? 119.639 46.951 -0.879 1.00 317.24 331 ARG A CA 1
ATOM 1332 C C . ARG A 1 331 ? 119.259 46.577 -2.316 1.00 317.24 331 ARG A C 1
ATOM 1333 O O . ARG A 1 331 ? 118.420 47.220 -2.952 1.00 317.24 331 ARG A O 1
ATOM 1335 N N . GLN A 1 332 ? 119.869 45.503 -2.862 1.00 325.96 332 GLN A N 1
ATOM 1336 C CA . GLN A 1 332 ? 119.502 44.956 -4.157 1.00 325.96 332 GLN A CA 1
ATOM 1337 C C . GLN A 1 332 ? 118.074 44.417 -4.173 1.00 325.96 332 GLN A C 1
ATOM 1338 O O . GLN A 1 332 ? 117.279 44.757 -5.050 1.00 325.96 332 GLN A O 1
ATOM 1340 N N . LYS A 1 333 ? 117.704 43.626 -3.149 1.00 313.31 333 LYS A N 1
ATOM 1341 C CA . LYS A 1 333 ? 116.401 43.001 -3.004 1.00 313.31 333 LYS A CA 1
ATOM 1342 C C . LYS A 1 333 ? 115.239 43.980 -2.893 1.00 313.31 333 LYS A C 1
ATOM 1343 O O . LYS A 1 333 ? 114.202 43.818 -3.535 1.00 313.31 333 LYS A O 1
ATOM 1345 N N . MET A 1 334 ? 115.394 45.060 -2.100 1.00 325.40 334 MET A N 1
ATOM 1346 C CA . MET A 1 334 ? 114.398 46.113 -1.979 1.00 325.40 334 MET A CA 1
ATOM 1347 C C . MET A 1 334 ? 114.129 46.835 -3.291 1.00 325.40 334 MET A C 1
ATOM 1348 O O . MET A 1 334 ? 112.981 47.092 -3.649 1.00 325.40 334 MET A O 1
ATOM 1350 N N . SER A 1 335 ? 115.192 47.137 -4.063 1.00 311.86 335 SER A N 1
ATOM 1351 C CA . SER A 1 335 ? 115.083 47.736 -5.389 1.00 311.86 335 SER A CA 1
ATOM 1352 C C . SER A 1 335 ? 114.344 46.855 -6.382 1.00 311.86 335 SER A C 1
ATOM 1353 O O . SER A 1 335 ? 113.486 47.324 -7.129 1.00 311.86 335 SER A O 1
ATOM 1355 N N . GLN A 1 336 ? 114.639 45.537 -6.390 1.00 319.33 336 GLN A N 1
ATOM 1356 C CA . GLN A 1 336 ? 113.956 44.565 -7.232 1.00 319.33 336 GLN A CA 1
ATOM 1357 C C . GLN A 1 336 ? 112.472 44.437 -6.923 1.00 319.33 336 GLN A C 1
ATOM 1358 O O . GLN A 1 336 ? 111.633 44.528 -7.815 1.00 319.33 336 GLN A O 1
ATOM 1360 N N . GLN A 1 337 ? 112.101 44.304 -5.633 1.00 351.06 337 GLN A N 1
ATOM 1361 C CA . GLN A 1 337 ? 110.708 44.261 -5.215 1.00 351.06 337 GLN A CA 1
ATOM 1362 C C . GLN A 1 337 ? 109.962 45.554 -5.545 1.00 351.06 337 GLN A C 1
ATOM 1363 O O . GLN A 1 337 ? 108.824 45.540 -6.006 1.00 351.06 337 GLN A O 1
ATOM 1365 N N . LEU A 1 338 ? 110.611 46.722 -5.360 1.00 358.53 338 LEU A N 1
ATOM 1366 C CA . LEU A 1 338 ? 110.040 48.017 -5.678 1.00 358.53 338 LEU A CA 1
ATOM 1367 C C . LEU A 1 338 ? 109.713 48.188 -7.153 1.00 358.53 338 LEU A C 1
ATOM 1368 O O . LEU A 1 338 ? 108.647 48.690 -7.507 1.00 358.53 338 LEU A O 1
ATOM 1370 N N . ALA A 1 339 ? 110.609 47.756 -8.062 1.00 355.22 339 ALA A N 1
ATOM 1371 C CA . ALA A 1 339 ? 110.358 47.803 -9.488 1.00 355.22 339 ALA A CA 1
ATOM 1372 C C . ALA A 1 339 ? 109.178 46.937 -9.927 1.00 355.22 339 ALA A C 1
ATOM 1373 O O . ALA A 1 339 ? 108.278 47.394 -10.632 1.00 355.22 339 ALA A O 1
ATOM 1375 N N . GLU A 1 340 ? 109.132 45.674 -9.469 1.00 374.26 340 GLU A N 1
ATOM 1376 C CA . GLU A 1 340 ? 108.080 44.739 -9.813 1.00 374.26 340 GLU A CA 1
ATOM 1377 C C . GLU A 1 340 ? 106.731 45.031 -9.164 1.00 374.26 340 GLU A C 1
ATOM 1378 O O . GLU A 1 340 ? 105.684 44.930 -9.802 1.00 374.26 340 GLU A O 1
ATOM 1380 N N . TRP A 1 341 ? 106.682 45.459 -7.886 1.00 394.66 341 TRP A N 1
ATOM 1381 C CA . TRP A 1 341 ? 105.436 45.872 -7.257 1.00 394.66 341 TRP A CA 1
ATOM 1382 C C . TRP A 1 341 ? 104.842 47.143 -7.869 1.00 394.66 341 TRP A C 1
ATOM 1383 O O . TRP A 1 341 ? 103.625 47.303 -7.930 1.00 394.66 341 TRP A O 1
ATOM 1385 N N . ARG A 1 342 ? 105.680 48.071 -8.395 1.00 399.35 342 ARG A N 1
ATOM 1386 C CA . ARG A 1 342 ? 105.191 49.164 -9.231 1.00 399.35 342 ARG A CA 1
ATOM 1387 C C . ARG A 1 342 ? 104.501 48.686 -10.502 1.00 399.35 342 ARG A C 1
ATOM 1388 O O . ARG A 1 342 ? 103.464 49.227 -10.875 1.00 399.35 342 ARG A O 1
ATOM 1390 N N . LYS A 1 343 ? 105.031 47.644 -11.181 1.00 411.88 343 LYS A N 1
ATOM 1391 C CA . LYS A 1 343 ? 104.384 47.038 -12.340 1.00 411.88 343 LYS A CA 1
ATOM 1392 C C . LYS A 1 343 ? 103.021 46.453 -12.007 1.00 411.88 343 LYS A C 1
ATOM 1393 O O . LYS A 1 343 ? 102.055 46.669 -12.728 1.00 411.88 343 LYS A O 1
ATOM 1395 N N . GLU A 1 344 ? 102.884 45.759 -10.860 1.00 460.43 344 GLU A N 1
ATOM 1396 C CA . GLU A 1 344 ? 101.600 45.267 -10.378 1.00 460.43 344 GLU A CA 1
ATOM 1397 C C . GLU A 1 344 ? 100.578 46.385 -10.145 1.00 460.43 344 GLU A C 1
ATOM 1398 O O . GLU A 1 344 ? 99.416 46.316 -10.546 1.00 460.43 344 GLU A O 1
ATOM 1400 N N . LEU A 1 345 ? 101.015 47.509 -9.542 1.00 433.86 345 LEU A N 1
ATOM 1401 C CA . LEU A 1 345 ? 100.205 48.704 -9.381 1.00 433.86 345 LEU A CA 1
ATOM 1402 C C . LEU A 1 345 ? 99.758 49.348 -10.702 1.00 433.86 345 LEU A C 1
ATOM 1403 O O . LEU A 1 345 ? 98.633 49.850 -10.810 1.00 433.86 345 LEU A O 1
ATOM 1405 N N . GLN A 1 346 ? 100.629 49.343 -11.736 1.00 379.93 346 GLN A N 1
ATOM 1406 C CA . GLN A 1 346 ? 100.299 49.718 -13.106 1.00 379.93 346 GLN A CA 1
ATOM 1407 C C . GLN A 1 346 ? 99.286 48.783 -13.767 1.00 379.93 346 GLN A C 1
ATOM 1408 O O . GLN A 1 346 ? 98.325 49.247 -14.385 1.00 379.93 346 GLN A O 1
ATOM 1410 N N . THR A 1 347 ? 99.462 47.449 -13.617 1.00 427.01 347 THR A N 1
ATOM 1411 C CA . THR A 1 347 ? 98.596 46.389 -14.151 1.00 427.01 347 THR A CA 1
ATOM 1412 C C . THR A 1 347 ? 97.177 46.527 -13.665 1.00 427.01 347 THR A C 1
ATOM 1413 O O . THR A 1 347 ? 96.217 46.375 -14.417 1.00 427.01 347 THR A O 1
ATOM 1415 N N . LEU A 1 348 ? 96.999 46.872 -12.379 1.00 446.27 348 LEU A N 1
ATOM 1416 C CA . LEU A 1 348 ? 95.710 47.156 -11.782 1.00 446.27 348 LEU A CA 1
ATOM 1417 C C . LEU A 1 348 ? 95.128 48.504 -12.213 1.00 446.27 348 LEU A C 1
ATOM 1418 O O . LEU A 1 348 ? 94.917 49.418 -11.419 1.00 446.27 348 LEU A O 1
ATOM 1420 N N . GLY A 1 349 ? 94.821 48.661 -13.513 1.00 415.27 349 GLY A N 1
ATOM 1421 C CA . GLY A 1 349 ? 94.296 49.891 -14.071 1.00 415.27 349 GLY A CA 1
ATOM 1422 C C . GLY A 1 349 ? 94.443 49.865 -15.570 1.00 415.27 349 GLY A C 1
ATOM 1423 O O . GLY A 1 349 ? 94.271 48.797 -16.155 1.00 415.27 349 GLY A O 1
ATOM 1424 N N . ASP A 1 357 ? 96.928 37.384 -19.748 1.00 298.06 357 ASP A N 1
ATOM 1425 C CA . ASP A 1 357 ? 95.679 36.677 -19.485 1.00 298.06 357 ASP A CA 1
ATOM 1426 C C . ASP A 1 357 ? 95.779 36.051 -18.084 1.00 298.06 357 ASP A C 1
ATOM 1427 O O . ASP A 1 357 ? 96.856 35.890 -17.511 1.00 298.06 357 ASP A O 1
ATOM 1429 N N . LEU A 1 358 ? 94.620 35.686 -17.503 1.00 326.22 358 LEU A N 1
ATOM 1430 C CA . LEU A 1 358 ? 94.455 34.925 -16.282 1.00 326.22 358 LEU A CA 1
ATOM 1431 C C . LEU A 1 358 ? 95.089 33.537 -16.353 1.00 326.22 358 LEU A C 1
ATOM 1432 O O . LEU A 1 358 ? 95.774 33.095 -15.431 1.00 326.22 358 LEU A O 1
ATOM 1434 N N . GLY A 1 359 ? 94.913 32.812 -17.481 1.00 309.46 359 GLY A N 1
ATOM 1435 C CA . GLY A 1 359 ? 95.473 31.478 -17.656 1.00 309.46 359 GLY A CA 1
ATOM 1436 C C . GLY A 1 359 ? 96.962 31.514 -17.846 1.00 309.46 359 GLY A C 1
ATOM 1437 O O . GLY A 1 359 ? 97.700 30.705 -17.287 1.00 309.46 359 GLY A O 1
ATOM 1438 N N . GLY A 1 360 ? 97.449 32.519 -18.604 1.00 304.08 360 GLY A N 1
ATOM 1439 C CA . GLY A 1 360 ? 98.876 32.770 -18.787 1.00 304.08 360 GLY A CA 1
ATOM 1440 C C . GLY A 1 360 ? 99.582 33.201 -17.526 1.00 304.08 360 GLY A C 1
ATOM 1441 O O . GLY A 1 360 ? 100.728 32.829 -17.284 1.00 304.08 360 GLY A O 1
ATOM 1442 N N . ALA A 1 361 ? 98.891 33.964 -16.654 1.00 293.89 361 ALA A N 1
ATOM 1443 C CA . ALA A 1 361 ? 99.388 34.339 -15.347 1.00 293.89 361 ALA A CA 1
ATOM 1444 C C . ALA A 1 361 ? 99.625 33.148 -14.426 1.00 293.89 361 ALA A C 1
ATOM 1445 O O . ALA A 1 361 ? 100.695 33.030 -13.832 1.00 293.89 361 ALA A O 1
ATOM 1447 N N . LEU A 1 362 ? 98.675 32.187 -14.330 1.00 309.10 362 LEU A N 1
ATOM 1448 C CA . LEU A 1 362 ? 98.895 30.974 -13.548 1.00 309.10 362 LEU A CA 1
ATOM 1449 C C . LEU A 1 362 ? 100.055 30.138 -14.069 1.00 309.10 362 LEU A C 1
ATOM 1450 O O . LEU A 1 362 ? 100.923 29.723 -13.301 1.00 309.10 362 LEU A O 1
ATOM 1452 N N . LEU A 1 363 ? 100.134 29.912 -15.395 1.00 292.84 363 LEU A N 1
ATOM 1453 C CA . LEU A 1 363 ? 101.212 29.141 -15.993 1.00 292.84 363 LEU A CA 1
ATOM 1454 C C . LEU A 1 363 ? 102.594 29.754 -15.786 1.00 292.84 363 LEU A C 1
ATOM 1455 O O . LEU A 1 363 ? 103.524 29.079 -15.347 1.00 292.84 363 LEU A O 1
ATOM 1457 N N . ASN A 1 364 ? 102.763 31.069 -16.042 1.00 297.49 364 ASN A N 1
ATOM 1458 C CA . ASN A 1 364 ? 104.034 31.740 -15.825 1.00 297.49 364 ASN A CA 1
ATOM 1459 C C . ASN A 1 364 ? 104.452 31.831 -14.361 1.00 297.49 364 ASN A C 1
ATOM 1460 O O . ASN A 1 364 ? 105.606 31.564 -14.025 1.00 297.49 364 ASN A O 1
ATOM 1462 N N . VAL A 1 365 ? 103.538 32.205 -13.443 1.00 337.87 365 VAL A N 1
ATOM 1463 C CA . VAL A 1 365 ? 103.860 32.361 -12.030 1.00 337.87 365 VAL A CA 1
ATOM 1464 C C . VAL A 1 365 ? 104.218 31.047 -11.346 1.00 337.87 365 VAL A C 1
ATOM 1465 O O . VAL A 1 365 ? 105.214 30.954 -10.630 1.00 337.87 365 VAL A O 1
ATOM 1467 N N . ILE A 1 366 ? 103.438 29.972 -11.585 1.00 303.99 366 ILE A N 1
ATOM 1468 C CA . ILE A 1 366 ? 103.695 28.656 -11.012 1.00 303.99 366 ILE A CA 1
ATOM 1469 C C . ILE A 1 366 ? 104.967 28.019 -11.566 1.00 303.99 366 ILE A C 1
ATOM 1470 O O . ILE A 1 366 ? 105.775 27.459 -10.825 1.00 303.99 366 ILE A O 1
ATOM 1472 N N . ASN A 1 367 ? 105.211 28.123 -12.891 1.00 291.04 367 ASN A N 1
ATOM 1473 C CA . ASN A 1 367 ? 106.410 27.589 -13.518 1.00 291.04 367 ASN A CA 1
ATOM 1474 C C . ASN A 1 367 ? 107.707 28.245 -13.029 1.00 291.04 367 ASN A C 1
ATOM 1475 O O . ASN A 1 367 ? 108.719 27.571 -12.845 1.00 291.04 367 ASN A O 1
ATOM 1477 N N . ARG A 1 368 ? 107.712 29.574 -12.781 1.00 344.21 368 ARG A N 1
ATOM 1478 C CA . ARG A 1 368 ? 108.854 30.241 -12.171 1.00 344.21 368 ARG A CA 1
ATOM 1479 C C . ARG A 1 368 ? 109.165 29.732 -10.770 1.00 344.21 368 ARG A C 1
ATOM 1480 O O . ARG A 1 368 ? 110.304 29.391 -10.477 1.00 344.21 368 ARG A O 1
ATOM 1482 N N . TYR A 1 369 ? 108.148 29.543 -9.907 1.00 360.94 369 TYR A N 1
ATOM 1483 C CA . TYR A 1 369 ? 108.328 28.993 -8.568 1.00 360.94 369 TYR A CA 1
ATOM 1484 C C . TYR A 1 369 ? 108.948 27.590 -8.579 1.00 360.94 369 TYR A C 1
ATOM 1485 O O . TYR A 1 369 ? 109.819 27.246 -7.779 1.00 360.94 369 TYR A O 1
ATOM 1487 N N . SER A 1 370 ? 108.548 26.741 -9.544 1.00 337.82 370 SER A N 1
ATOM 1488 C CA . SER A 1 370 ? 109.181 25.449 -9.786 1.00 337.82 370 SER A CA 1
ATOM 1489 C C . SER A 1 370 ? 110.656 25.531 -10.163 1.00 337.82 370 SER A C 1
ATOM 1490 O O . SER A 1 370 ? 111.474 24.761 -9.657 1.00 337.82 370 SER A O 1
ATOM 1492 N N . SER A 1 371 ? 111.062 26.473 -11.042 1.00 361.90 371 SER A N 1
ATOM 1493 C CA . SER A 1 371 ? 112.473 26.701 -11.354 1.00 361.90 371 SER A CA 1
ATOM 1494 C C . SER A 1 371 ? 113.272 27.308 -10.204 1.00 361.90 371 SER A C 1
ATOM 1495 O O . SER A 1 371 ? 114.412 26.906 -9.959 1.00 361.90 371 SER A O 1
ATOM 1497 N N . GLU A 1 372 ? 112.676 28.245 -9.432 1.00 370.01 372 GLU A N 1
ATOM 1498 C CA . GLU A 1 372 ? 113.222 28.810 -8.204 1.00 370.01 372 GLU A CA 1
ATOM 1499 C C . GLU A 1 372 ? 113.501 27.735 -7.149 1.00 370.01 372 GLU A C 1
ATOM 1500 O O . GLU A 1 372 ? 114.574 27.685 -6.538 1.00 370.01 372 GLU A O 1
ATOM 1502 N N . PHE A 1 373 ? 112.552 26.796 -6.948 1.00 342.58 373 PHE A N 1
ATOM 1503 C CA . PHE A 1 373 ? 112.722 25.622 -6.103 1.00 342.58 373 PHE A CA 1
ATOM 1504 C C . PHE A 1 373 ? 113.817 24.657 -6.571 1.00 342.58 373 PHE A C 1
ATOM 1505 O O . PHE A 1 373 ? 114.662 24.235 -5.781 1.00 342.58 373 PHE A O 1
ATOM 1507 N N . ALA A 1 374 ? 113.854 24.282 -7.868 1.00 337.47 374 ALA A N 1
ATOM 1508 C CA . ALA A 1 374 ? 114.799 23.295 -8.360 1.00 337.47 374 ALA A CA 1
ATOM 1509 C C . ALA A 1 374 ? 116.259 23.720 -8.216 1.00 337.47 374 ALA A C 1
ATOM 1510 O O . ALA A 1 374 ? 117.080 23.003 -7.639 1.00 337.47 374 ALA A O 1
ATOM 1512 N N . LYS A 1 375 ? 116.547 24.962 -8.655 1.00 316.70 375 LYS A N 1
ATOM 1513 C CA . LYS A 1 375 ? 117.847 25.608 -8.645 1.00 316.70 375 LYS A CA 1
ATOM 1514 C C . LYS A 1 375 ? 118.429 25.781 -7.249 1.00 316.70 375 LYS A C 1
ATOM 1515 O O . LYS A 1 375 ? 119.605 25.507 -6.995 1.00 316.70 375 LYS A O 1
ATOM 1517 N N . SER A 1 376 ? 117.604 26.233 -6.282 1.00 345.41 376 SER A N 1
ATOM 1518 C CA . SER A 1 376 ? 118.034 26.429 -4.901 1.00 345.41 376 SER A CA 1
ATOM 1519 C C . SER A 1 376 ? 118.422 25.126 -4.230 1.00 345.41 376 SER A C 1
ATOM 1520 O O . SER A 1 376 ? 119.396 25.023 -3.481 1.00 345.41 376 SER A O 1
ATOM 1522 N N . LEU A 1 377 ? 117.687 24.052 -4.535 1.00 344.52 377 LEU A N 1
ATOM 1523 C CA . LEU A 1 377 ? 117.971 22.729 -4.044 1.00 344.52 377 LEU A CA 1
ATOM 1524 C C . LEU A 1 377 ? 119.174 22.049 -4.718 1.00 344.52 377 LEU A C 1
ATOM 1525 O O . LEU A 1 377 ? 119.758 21.120 -4.167 1.00 344.52 377 LEU A O 1
ATOM 1527 N N . GLU A 1 378 ? 119.613 22.492 -5.917 1.00 325.07 378 GLU A N 1
ATOM 1528 C CA . GLU A 1 378 ? 120.793 21.951 -6.592 1.00 325.07 378 GLU A CA 1
ATOM 1529 C C . GLU A 1 378 ? 122.127 22.313 -5.969 1.00 325.07 378 GLU A C 1
ATOM 1530 O O . GLU A 1 378 ? 123.022 21.482 -5.854 1.00 325.07 378 GLU A O 1
ATOM 1532 N N . GLY A 1 379 ? 122.309 23.574 -5.528 1.00 348.06 379 GLY A N 1
ATOM 1533 C CA . GLY A 1 379 ? 123.617 24.000 -5.034 1.00 348.06 379 GLY A CA 1
ATOM 1534 C C . GLY A 1 379 ? 124.496 24.561 -6.107 1.00 348.06 379 GLY A C 1
ATOM 1535 O O . GLY A 1 379 ? 125.717 24.487 -6.029 1.00 348.06 379 GLY A O 1
ATOM 1536 N N . LEU A 1 390 ? 121.151 31.272 1.877 1.00 404.99 390 LEU A N 1
ATOM 1537 C CA . LEU A 1 390 ? 119.980 31.222 1.016 1.00 404.99 390 LEU A CA 1
ATOM 1538 C C . LEU A 1 390 ? 119.527 29.827 0.603 1.00 404.99 390 LEU A C 1
ATOM 1539 O O . LEU A 1 390 ? 118.342 29.506 0.583 1.00 404.99 390 LEU A O 1
ATOM 1541 N N . TYR A 1 391 ? 120.468 28.934 0.264 1.00 363.88 391 TYR A N 1
ATOM 1542 C CA . TYR A 1 391 ? 120.165 27.576 -0.156 1.00 363.88 391 TYR A CA 1
ATOM 1543 C C . TYR A 1 391 ? 120.090 26.640 1.075 1.00 363.88 391 TYR A C 1
ATOM 1544 O O . TYR A 1 391 ? 120.363 27.028 2.213 1.00 363.88 391 TYR A O 1
ATOM 1546 N N . GLY A 1 392 ? 119.667 25.361 0.969 1.00 331.83 392 GLY A N 1
ATOM 1547 C CA . GLY A 1 392 ? 119.409 24.549 -0.217 1.00 331.83 392 GLY A CA 1
ATOM 1548 C C . GLY A 1 392 ? 120.616 23.690 -0.449 1.00 331.83 392 GLY A C 1
ATOM 1549 O O . GLY A 1 392 ? 121.260 23.308 0.516 1.00 331.83 392 GLY A O 1
ATOM 1550 N N . GLY A 1 393 ? 120.974 23.371 -1.710 1.00 284.98 393 GLY A N 1
ATOM 1551 C CA . GLY A 1 393 ? 121.966 22.341 -2.057 1.00 284.98 393 GLY A CA 1
ATOM 1552 C C . GLY A 1 393 ? 123.261 22.267 -1.276 1.00 284.98 393 GLY A C 1
ATOM 1553 O O . GLY A 1 393 ? 123.656 21.200 -0.822 1.00 284.98 393 GLY A O 1
ATOM 1554 N N . ALA A 1 394 ? 123.966 23.394 -1.056 1.00 305.29 394 ALA A N 1
ATOM 1555 C CA . ALA A 1 394 ? 125.152 23.402 -0.210 1.00 305.29 394 ALA A CA 1
ATOM 1556 C C . ALA A 1 394 ? 124.890 23.042 1.251 1.00 305.29 394 ALA A C 1
ATOM 1557 O O . ALA A 1 394 ? 125.662 22.320 1.874 1.00 305.29 394 ALA A O 1
ATOM 1559 N N . ARG A 1 395 ? 123.771 23.522 1.826 1.00 305.57 395 ARG A N 1
ATOM 1560 C CA . ARG A 1 395 ? 123.328 23.131 3.150 1.00 305.57 395 ARG A CA 1
ATOM 1561 C C . ARG A 1 395 ? 122.872 21.676 3.230 1.00 305.57 395 ARG A C 1
ATOM 1562 O O . ARG A 1 395 ? 123.193 20.976 4.181 1.00 305.57 395 ARG A O 1
ATOM 1564 N N . ILE A 1 396 ? 122.178 21.157 2.192 1.00 297.11 396 ILE A N 1
ATOM 1565 C CA . ILE A 1 396 ? 121.815 19.741 2.083 1.00 297.11 396 ILE A CA 1
ATOM 1566 C C . ILE A 1 396 ? 123.074 18.859 2.092 1.00 297.11 396 ILE A C 1
ATOM 1567 O O . ILE A 1 396 ? 123.182 17.857 2.794 1.00 297.11 396 ILE A O 1
ATOM 1569 N N . ASN A 1 397 ? 124.127 19.264 1.354 1.00 260.61 397 ASN A N 1
ATOM 1570 C CA . ASN A 1 397 ? 125.436 18.637 1.456 1.00 260.61 397 ASN A CA 1
ATOM 1571 C C . ASN A 1 397 ? 126.091 18.787 2.833 1.00 260.61 397 ASN A C 1
ATOM 1572 O O . ASN A 1 397 ? 126.712 17.851 3.333 1.00 260.61 397 ASN A O 1
ATOM 1574 N N . TYR A 1 398 ? 125.958 19.953 3.493 1.00 275.51 398 TYR A N 1
ATOM 1575 C CA . TYR A 1 398 ? 126.407 20.181 4.860 1.00 275.51 398 TYR A CA 1
ATOM 1576 C C . TYR A 1 398 ? 125.703 19.274 5.880 1.00 275.51 398 TYR A C 1
ATOM 1577 O O . TYR A 1 398 ? 126.355 18.670 6.730 1.00 275.51 398 TYR A O 1
ATOM 1579 N N . ILE A 1 399 ? 124.365 19.096 5.828 1.00 296.90 399 ILE A N 1
ATOM 1580 C CA . ILE A 1 399 ? 123.664 18.230 6.770 1.00 296.90 399 ILE A CA 1
ATOM 1581 C C . ILE A 1 399 ? 124.096 16.773 6.654 1.00 296.90 399 ILE A C 1
ATOM 1582 O O . ILE A 1 399 ? 124.344 16.093 7.651 1.00 296.90 399 ILE A O 1
ATOM 1584 N N . PHE A 1 400 ? 124.291 16.278 5.412 1.00 281.95 400 PHE A N 1
ATOM 1585 C CA . PHE A 1 400 ? 124.877 14.977 5.156 1.00 281.95 400 PHE A CA 1
ATOM 1586 C C . PHE A 1 400 ? 126.326 14.831 5.633 1.00 281.95 400 PHE A C 1
ATOM 1587 O O . PHE A 1 400 ? 126.666 13.878 6.333 1.00 281.95 400 PHE A O 1
ATOM 1589 N N . ASN A 1 401 ? 127.220 15.784 5.305 1.00 272.24 401 ASN A N 1
ATOM 1590 C CA . ASN A 1 401 ? 128.651 15.553 5.467 1.00 272.24 401 ASN A CA 1
ATOM 1591 C C . ASN A 1 401 ? 129.278 16.230 6.682 1.00 272.24 401 ASN A C 1
ATOM 1592 O O . ASN A 1 401 ? 130.334 15.812 7.146 1.00 272.24 401 ASN A O 1
ATOM 1594 N N . ASP A 1 402 ? 128.640 17.261 7.262 1.00 276.77 402 ASP A N 1
ATOM 1595 C CA . ASP A 1 402 ? 129.211 18.041 8.341 1.00 276.77 402 ASP A CA 1
ATOM 1596 C C . ASP A 1 402 ? 128.404 17.890 9.636 1.00 276.77 402 ASP A C 1
ATOM 1597 O O . ASP A 1 402 ? 128.794 18.422 10.677 1.00 276.77 402 ASP A O 1
ATOM 1599 N N . ILE A 1 403 ? 127.283 17.130 9.613 1.00 263.76 403 ILE A N 1
ATOM 1600 C CA . ILE A 1 403 ? 126.457 16.855 10.790 1.00 263.76 403 ILE A CA 1
ATOM 1601 C C . ILE A 1 403 ? 126.192 15.369 10.896 1.00 263.76 403 ILE A C 1
ATOM 1602 O O . ILE A 1 403 ? 126.683 14.743 11.830 1.00 263.76 403 ILE A O 1
ATOM 1604 N N . TYR A 1 404 ? 125.474 14.734 9.938 1.00 294.71 404 TYR A N 1
ATOM 1605 C CA . TYR A 1 404 ? 125.165 13.305 9.973 1.00 294.71 404 TYR A CA 1
ATOM 1606 C C . TYR A 1 404 ? 126.417 12.432 10.032 1.00 294.71 404 TYR A C 1
ATOM 1607 O O . TYR A 1 404 ? 126.507 11.476 10.804 1.00 294.71 404 TYR A O 1
ATOM 1609 N N . ALA A 1 405 ? 127.457 12.788 9.256 1.00 285.97 405 ALA A N 1
ATOM 1610 C CA . ALA A 1 405 ? 128.759 12.171 9.373 1.00 285.97 405 ALA A CA 1
ATOM 1611 C C . ALA A 1 405 ? 129.392 12.306 10.755 1.00 285.97 405 ALA A C 1
ATOM 1612 O O . ALA A 1 405 ? 129.883 11.326 11.302 1.00 285.97 405 ALA A O 1
ATOM 1614 N N . LYS A 1 406 ? 129.352 13.496 11.389 1.00 286.60 406 LYS A N 1
ATOM 1615 C CA . LYS A 1 406 ? 129.863 13.693 12.737 1.00 286.60 406 LYS A CA 1
ATOM 1616 C C . LYS A 1 406 ? 129.097 12.935 13.806 1.00 286.60 406 LYS A C 1
ATOM 1617 O O . LYS A 1 406 ? 129.703 12.357 14.708 1.00 286.60 406 LYS A O 1
ATOM 1619 N N . GLU A 1 407 ? 127.748 12.881 13.724 1.00 315.28 407 GLU A N 1
ATOM 1620 C CA . GLU A 1 407 ? 126.946 12.046 14.608 1.00 315.28 407 GLU A CA 1
ATOM 1621 C C . GLU A 1 407 ? 127.331 10.579 14.490 1.00 315.28 407 GLU A C 1
ATOM 1622 O O . GLU A 1 407 ? 127.688 9.933 15.468 1.00 315.28 407 GLU A O 1
ATOM 1624 N N . LEU A 1 408 ? 127.384 10.028 13.263 1.00 345.49 408 LEU A N 1
ATOM 1625 C CA . LEU A 1 408 ? 127.801 8.653 13.049 1.00 345.49 408 LEU A CA 1
ATOM 1626 C C . LEU A 1 408 ? 129.245 8.338 13.401 1.00 345.49 408 LEU A C 1
ATOM 1627 O O . LEU A 1 408 ? 129.529 7.265 13.921 1.00 345.49 408 LEU A O 1
ATOM 1629 N N . GLN A 1 409 ? 130.200 9.251 13.146 1.00 320.05 409 GLN A N 1
ATOM 1630 C CA . GLN A 1 409 ? 131.600 9.078 13.502 1.00 320.05 409 GLN A CA 1
ATOM 1631 C C . GLN A 1 409 ? 131.866 9.161 15.001 1.00 320.05 409 GLN A C 1
ATOM 1632 O O . GLN A 1 409 ? 132.918 8.727 15.459 1.00 320.05 409 GLN A O 1
ATOM 1634 N N . SER A 1 410 ? 130.924 9.706 15.801 1.00 333.46 410 SER A N 1
ATOM 1635 C CA . SER A 1 410 ? 131.059 9.768 17.249 1.00 333.46 410 SER A CA 1
ATOM 1636 C C . SER A 1 410 ? 130.199 8.757 17.987 1.00 333.46 410 SER A C 1
ATOM 1637 O O . SER A 1 410 ? 130.335 8.607 19.198 1.00 333.46 410 SER A O 1
ATOM 1639 N N . MET A 1 411 ? 129.360 7.971 17.274 1.00 363.71 411 MET A N 1
ATOM 1640 C CA . MET A 1 411 ? 128.762 6.755 17.815 1.00 363.71 411 MET A CA 1
ATOM 1641 C C . MET A 1 411 ? 129.809 5.646 17.902 1.00 363.71 411 MET A C 1
ATOM 1642 O O . MET A 1 411 ? 130.402 5.248 16.899 1.00 363.71 411 MET A O 1
ATOM 1644 N N . ASN A 1 412 ? 130.078 5.107 19.103 1.00 416.81 412 ASN A N 1
ATOM 1645 C CA . ASN A 1 412 ? 131.220 4.235 19.308 1.00 416.81 412 ASN A CA 1
ATOM 1646 C C . ASN A 1 412 ? 130.912 2.760 19.084 1.00 416.81 412 ASN A C 1
ATOM 1647 O O . ASN A 1 412 ? 129.850 2.231 19.411 1.00 416.81 412 ASN A O 1
ATOM 1649 N N . ALA A 1 413 ? 131.892 2.007 18.545 1.00 436.21 413 ALA A N 1
ATOM 1650 C CA . ALA A 1 413 ? 131.939 0.571 18.737 1.00 436.21 413 ALA A CA 1
ATOM 1651 C C . ALA A 1 413 ? 132.157 0.234 20.210 1.00 436.21 413 ALA A C 1
ATOM 1652 O O . ALA A 1 413 ? 132.983 0.872 20.857 1.00 436.21 413 ALA A O 1
ATOM 1654 N N . PHE A 1 414 ? 131.389 -0.734 20.765 1.00 442.06 414 PHE A N 1
ATOM 1655 C CA . PHE A 1 414 ? 131.447 -1.145 22.166 1.00 442.06 414 PHE A CA 1
ATOM 1656 C C . PHE A 1 414 ? 130.678 -0.138 23.035 1.00 442.06 414 PHE A C 1
ATOM 1657 O O . PHE A 1 414 ? 130.837 -0.041 24.248 1.00 442.06 414 PHE A O 1
ATOM 1659 N N . GLU A 1 415 ? 129.758 0.644 22.428 1.00 467.42 415 GLU A N 1
ATOM 1660 C CA . GLU A 1 415 ? 128.940 1.584 23.167 1.00 467.42 415 GLU A CA 1
ATOM 1661 C C . GLU A 1 415 ? 127.770 0.898 23.851 1.00 467.42 415 GLU A C 1
ATOM 1662 O O . GLU A 1 415 ? 126.931 0.249 23.229 1.00 467.42 415 GLU A O 1
ATOM 1664 N N . GLY A 1 416 ? 127.727 0.987 25.195 1.00 486.74 416 GLY A N 1
ATOM 1665 C CA . GLY A 1 416 ? 126.707 0.361 26.028 1.00 486.74 416 GLY A CA 1
ATOM 1666 C C . GLY A 1 416 ? 127.029 -1.056 26.408 1.00 486.74 416 GLY A C 1
ATOM 1667 O O . GLY A 1 416 ? 126.843 -1.437 27.555 1.00 486.74 416 GLY A O 1
ATOM 1668 N N . LEU A 1 417 ? 127.537 -1.859 25.452 1.00 488.66 417 LEU A N 1
ATOM 1669 C CA . LEU A 1 417 ? 127.976 -3.227 25.668 1.00 488.66 417 LEU A CA 1
ATOM 1670 C C . LEU A 1 417 ? 129.173 -3.327 26.604 1.00 488.66 417 LEU A C 1
ATOM 1671 O O . LEU A 1 417 ? 130.250 -2.807 26.321 1.00 488.66 417 LEU A O 1
ATOM 1673 N N . THR A 1 418 ? 129.031 -4.016 27.748 1.00 498.17 418 THR A N 1
ATOM 1674 C CA . THR A 1 418 ? 130.143 -4.231 28.665 1.00 498.17 418 THR A CA 1
ATOM 1675 C C . THR A 1 418 ? 130.888 -5.518 28.352 1.00 498.17 418 THR A C 1
ATOM 1676 O O . THR A 1 418 ? 130.541 -6.316 27.481 1.00 498.17 418 THR A O 1
ATOM 1678 N N . ARG A 1 419 ? 131.976 -5.792 29.100 1.00 498.40 419 ARG A N 1
ATOM 1679 C CA . ARG A 1 419 ? 132.630 -7.089 29.092 1.00 498.40 419 ARG A CA 1
ATOM 1680 C C . ARG A 1 419 ? 131.710 -8.220 29.567 1.00 498.40 419 ARG A C 1
ATOM 1681 O O . ARG A 1 419 ? 131.757 -9.344 29.068 1.00 498.40 419 ARG A O 1
ATOM 1683 N N . GLU A 1 420 ? 130.831 -7.919 30.541 1.00 511.11 420 GLU A N 1
ATOM 1684 C CA . GLU A 1 420 ? 129.814 -8.807 31.069 1.00 511.11 420 GLU A CA 1
ATOM 1685 C C . GLU A 1 420 ? 128.752 -9.167 30.038 1.00 511.11 420 GLU A C 1
ATOM 1686 O O . GLU A 1 420 ? 128.350 -10.327 29.957 1.00 511.11 420 GLU A O 1
ATOM 1688 N N . ASP A 1 421 ? 128.312 -8.217 29.174 1.00 500.13 421 ASP A N 1
ATOM 1689 C CA . ASP A 1 421 ? 127.432 -8.500 28.045 1.00 500.13 421 ASP A CA 1
ATOM 1690 C C . ASP A 1 421 ? 128.011 -9.513 27.066 1.00 500.13 421 ASP A C 1
ATOM 1691 O O . ASP A 1 421 ? 127.333 -10.443 26.628 1.00 500.13 421 ASP A O 1
ATOM 1693 N N . ILE A 1 422 ? 129.306 -9.379 26.715 1.00 497.53 422 ILE A N 1
ATOM 1694 C CA . ILE A 1 422 ? 129.982 -10.320 25.833 1.00 497.53 422 ILE A CA 1
ATOM 1695 C C . ILE A 1 422 ? 130.080 -11.714 26.450 1.00 497.53 422 ILE A C 1
ATOM 1696 O O . ILE A 1 422 ? 129.725 -12.707 25.819 1.00 497.53 422 ILE A O 1
ATOM 1698 N N . ARG A 1 423 ? 130.468 -11.825 27.740 1.00 502.61 423 ARG A N 1
ATOM 1699 C CA . ARG A 1 423 ? 130.469 -13.086 28.478 1.00 502.61 423 ARG A CA 1
ATOM 1700 C C . ARG A 1 423 ? 129.065 -13.706 28.598 1.00 502.61 423 ARG A C 1
ATOM 1701 O O . ARG A 1 423 ? 128.877 -14.919 28.495 1.00 502.61 423 ARG A O 1
ATOM 1703 N N . THR A 1 424 ? 128.027 -12.868 28.793 1.00 501.09 424 THR A N 1
ATOM 1704 C CA . THR A 1 424 ? 126.608 -13.246 28.789 1.00 501.09 424 THR A CA 1
ATOM 1705 C C . THR A 1 424 ? 126.159 -13.821 27.460 1.00 501.09 424 THR A C 1
ATOM 1706 O O . THR A 1 424 ? 125.509 -14.867 27.400 1.00 501.09 424 THR A O 1
ATOM 1708 N N . ALA A 1 425 ? 126.558 -13.195 26.337 1.00 501.38 425 ALA A N 1
ATOM 1709 C CA . ALA A 1 425 ? 126.349 -13.721 25.002 1.00 501.38 425 ALA A CA 1
ATOM 1710 C C . ALA A 1 425 ? 127.059 -15.050 24.734 1.00 501.38 425 ALA A C 1
ATOM 1711 O O . ALA A 1 425 ? 126.473 -15.966 24.159 1.00 501.38 425 ALA A O 1
ATOM 1713 N N . ILE A 1 426 ? 128.320 -15.209 25.193 1.00 508.12 426 ILE A N 1
ATOM 1714 C CA . ILE A 1 426 ? 129.094 -16.449 25.110 1.00 508.12 426 ILE A CA 1
ATOM 1715 C C . ILE A 1 426 ? 128.421 -17.610 25.833 1.00 508.12 426 ILE A C 1
ATOM 1716 O O . ILE A 1 426 ? 128.295 -18.723 25.316 1.00 508.12 426 ILE A O 1
ATOM 1718 N N . ARG A 1 427 ? 127.911 -17.389 27.061 1.00 526.16 427 ARG A N 1
ATOM 1719 C CA . ARG A 1 427 ? 127.174 -18.427 27.753 1.00 526.16 427 ARG A CA 1
ATOM 1720 C C . ARG A 1 427 ? 125.857 -18.799 27.076 1.00 526.16 427 ARG A C 1
ATOM 1721 O O . ARG A 1 427 ? 125.505 -19.972 26.996 1.00 526.16 427 ARG A O 1
ATOM 1723 N N . ASN A 1 428 ? 125.097 -17.830 26.535 1.00 525.72 428 ASN A N 1
ATOM 1724 C CA . ASN A 1 428 ? 123.902 -18.140 25.765 1.00 525.72 428 ASN A CA 1
ATOM 1725 C C . ASN A 1 428 ? 124.202 -18.865 24.441 1.00 525.72 428 ASN A C 1
ATOM 172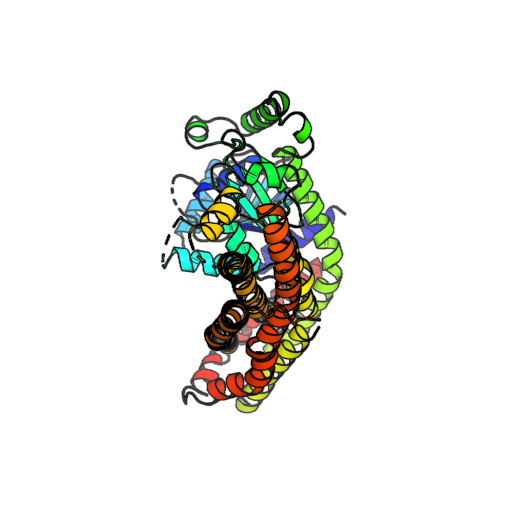6 O O . ASN A 1 428 ? 123.452 -19.740 24.016 1.00 525.72 428 ASN A O 1
ATOM 1728 N N . VAL A 1 438 ? 131.560 -22.260 19.375 1.00 526.16 438 VAL A N 1
ATOM 1729 C CA . VAL A 1 438 ? 131.866 -21.355 18.271 1.00 526.16 438 VAL A CA 1
ATOM 1730 C C . VAL A 1 438 ? 131.756 -19.881 18.697 1.00 526.16 438 VAL A C 1
ATOM 1731 O O . VAL A 1 438 ? 130.664 -19.457 19.085 1.00 526.16 438 VAL A O 1
ATOM 1733 N N . PRO A 1 439 ? 132.800 -19.033 18.640 1.00 532.63 439 PRO A N 1
ATOM 1734 C CA . PRO A 1 439 ? 132.709 -17.617 19.013 1.00 532.63 439 PRO A CA 1
ATOM 1735 C C . PRO A 1 439 ? 131.816 -16.785 18.112 1.00 532.63 439 PRO A C 1
ATOM 1736 O O . PRO A 1 439 ? 131.290 -15.764 18.552 1.00 532.63 439 PRO A O 1
ATOM 1738 N N . GLU A 1 440 ? 131.671 -17.175 16.835 1.00 499.61 440 GLU A N 1
ATOM 1739 C CA . GLU A 1 440 ? 130.950 -16.460 15.800 1.00 499.61 440 GLU A CA 1
ATOM 1740 C C . GLU A 1 440 ? 129.476 -16.254 16.124 1.00 499.61 440 GLU A C 1
ATOM 1741 O O . GLU A 1 440 ? 128.938 -15.169 15.942 1.00 499.61 440 GLU A O 1
ATOM 1743 N N . LEU A 1 441 ? 128.811 -17.265 16.719 1.00 480.80 441 LEU A N 1
ATOM 1744 C CA . LEU A 1 441 ? 127.436 -17.168 17.192 1.00 480.80 441 LEU A CA 1
ATOM 1745 C C . LEU A 1 441 ? 127.229 -16.094 18.262 1.00 480.80 441 LEU A C 1
ATOM 1746 O O . LEU A 1 441 ? 126.246 -15.354 18.262 1.00 480.80 441 LEU A O 1
ATOM 1748 N N . ALA A 1 442 ? 128.184 -15.954 19.209 1.00 473.42 442 ALA A N 1
ATOM 1749 C CA . ALA A 1 442 ? 128.184 -14.862 20.167 1.00 473.42 442 ALA A CA 1
ATOM 1750 C C . ALA A 1 442 ? 128.382 -13.499 19.500 1.00 473.42 442 ALA A C 1
ATOM 1751 O O . ALA A 1 442 ? 127.692 -12.527 19.812 1.00 473.42 442 ALA A O 1
ATOM 1753 N N . PHE A 1 443 ? 129.311 -13.424 18.522 1.00 450.87 443 PHE A N 1
ATOM 1754 C CA . PHE A 1 443 ? 129.581 -12.255 17.698 1.00 450.87 443 PHE A CA 1
ATOM 1755 C C . PHE A 1 443 ? 128.353 -11.771 16.922 1.00 450.87 443 PHE A C 1
ATOM 1756 O O . PHE A 1 443 ? 128.040 -10.584 16.966 1.00 450.87 443 PHE A O 1
ATOM 1758 N N . GLU A 1 444 ? 127.591 -12.665 16.254 1.00 417.42 444 GLU A N 1
ATOM 1759 C CA . GLU A 1 444 ? 126.394 -12.304 15.505 1.00 417.42 444 GLU A CA 1
ATOM 1760 C C . GLU A 1 444 ? 125.339 -11.623 16.365 1.00 417.42 444 GLU A C 1
ATOM 1761 O O . GLU A 1 444 ? 124.806 -10.569 16.021 1.00 417.42 444 GLU A O 1
ATOM 1763 N N . LEU A 1 445 ? 125.059 -12.187 17.557 1.00 399.57 445 LEU A N 1
ATOM 1764 C CA . LEU A 1 445 ? 124.121 -11.635 18.516 1.00 399.57 445 LEU A CA 1
ATOM 1765 C C . LEU A 1 445 ? 124.519 -10.263 19.046 1.00 399.57 445 LEU A C 1
ATOM 1766 O O . LEU A 1 445 ? 123.690 -9.364 19.175 1.00 399.57 445 LEU A O 1
ATOM 1768 N N . LEU A 1 446 ? 125.808 -10.070 19.372 1.00 427.72 446 LEU A N 1
ATOM 1769 C CA . LEU A 1 446 ? 126.351 -8.797 19.809 1.00 427.72 446 LEU A CA 1
ATOM 1770 C C . LEU A 1 446 ? 126.403 -7.729 18.717 1.00 427.72 446 LEU A C 1
ATOM 1771 O O . LEU A 1 446 ? 126.001 -6.587 18.940 1.00 427.72 446 LEU A O 1
ATOM 1773 N N . VAL A 1 447 ? 126.851 -8.076 17.487 1.00 407.06 447 VAL A N 1
ATOM 1774 C CA . VAL A 1 447 ? 126.869 -7.172 16.336 1.00 407.06 447 VAL A CA 1
ATOM 1775 C C . VAL A 1 447 ? 125.479 -6.708 15.962 1.00 407.06 447 VAL A C 1
ATOM 1776 O O . VAL A 1 447 ? 125.243 -5.526 15.719 1.00 407.06 447 VAL A O 1
ATOM 1778 N N . LYS A 1 448 ? 124.496 -7.627 15.958 1.00 346.55 448 LYS A N 1
ATOM 1779 C CA . LYS A 1 448 ? 123.124 -7.330 15.610 1.00 346.55 448 LYS A CA 1
ATOM 1780 C C . LYS A 1 448 ? 122.475 -6.282 16.503 1.00 346.55 448 LYS A C 1
ATOM 1781 O O . LYS A 1 448 ? 121.788 -5.381 16.028 1.00 346.55 448 LYS A O 1
ATOM 1783 N N . LYS A 1 449 ? 122.729 -6.346 17.825 1.00 350.95 449 LYS A N 1
ATOM 1784 C CA . LYS A 1 449 ? 122.354 -5.312 18.774 1.00 350.95 449 LYS A CA 1
ATOM 1785 C C . LYS A 1 449 ? 123.086 -3.987 18.563 1.00 350.95 449 LYS A C 1
ATOM 1786 O O . LYS A 1 449 ? 122.492 -2.915 18.642 1.00 350.95 449 LYS A O 1
ATOM 1788 N N . GLN A 1 450 ? 124.404 -4.036 18.282 1.00 381.92 450 GLN A N 1
ATOM 1789 C CA . GLN A 1 450 ? 125.240 -2.874 18.038 1.00 381.92 450 GLN A CA 1
ATOM 1790 C C . GLN A 1 450 ? 124.830 -2.059 16.802 1.00 381.92 450 GLN A C 1
ATOM 1791 O O . GLN A 1 450 ? 124.788 -0.830 16.852 1.00 381.92 450 GLN A O 1
ATOM 1793 N N . ILE A 1 451 ? 124.478 -2.728 15.678 1.00 372.99 451 ILE A N 1
ATOM 1794 C CA . ILE A 1 451 ? 124.011 -2.123 14.423 1.00 372.99 451 ILE A CA 1
ATOM 1795 C C . ILE A 1 451 ? 122.729 -1.308 14.584 1.00 372.99 451 ILE A C 1
ATOM 1796 O O . ILE A 1 451 ? 122.582 -0.233 13.997 1.00 372.99 451 ILE A O 1
ATOM 1798 N N . THR A 1 452 ? 121.785 -1.769 15.430 1.00 352.04 452 THR A N 1
ATOM 1799 C CA . THR A 1 452 ? 120.498 -1.125 15.728 1.00 352.04 452 THR A CA 1
ATOM 1800 C C . THR A 1 452 ? 120.620 0.331 16.149 1.00 352.04 452 THR A C 1
ATOM 1801 O O . THR A 1 452 ? 119.779 1.170 15.828 1.00 352.04 452 THR A O 1
ATOM 1803 N N . HIS A 1 453 ? 121.725 0.701 16.824 1.00 324.54 453 HIS A N 1
ATOM 1804 C CA . HIS A 1 453 ? 121.989 2.070 17.244 1.00 324.54 453 HIS A CA 1
ATOM 1805 C C . HIS A 1 453 ? 122.206 3.070 16.110 1.00 324.54 453 HIS A C 1
ATOM 1806 O O . HIS A 1 453 ? 122.188 4.278 16.329 1.00 324.54 453 HIS A O 1
ATOM 1808 N N . PHE A 1 454 ? 122.377 2.617 14.850 1.00 327.11 454 PHE A N 1
ATOM 1809 C CA . PHE A 1 454 ? 122.418 3.518 13.710 1.00 327.11 454 PHE A CA 1
ATOM 1810 C C . PHE A 1 454 ? 121.047 3.886 13.156 1.00 327.11 454 PHE A C 1
ATOM 1811 O O . PHE A 1 454 ? 120.947 4.830 12.375 1.00 327.11 454 PHE A O 1
ATOM 1813 N N . VAL A 1 455 ? 119.938 3.218 13.561 1.00 317.82 455 VAL A N 1
ATOM 1814 C CA . VAL A 1 455 ? 118.601 3.628 13.120 1.00 317.82 455 VAL A CA 1
ATOM 1815 C C . VAL A 1 455 ? 118.208 5.047 13.562 1.00 317.82 455 VAL A C 1
ATOM 1816 O O . VAL A 1 455 ? 117.714 5.790 12.709 1.00 317.82 455 VAL A O 1
ATOM 1818 N N . PRO A 1 456 ? 118.401 5.541 14.796 1.00 296.95 456 PRO A N 1
ATOM 1819 C CA . PRO A 1 456 ? 117.976 6.894 15.141 1.00 296.95 456 PRO A CA 1
ATOM 1820 C C . PRO A 1 456 ? 118.741 8.020 14.445 1.00 296.95 456 PRO A C 1
ATOM 1821 O O . PRO A 1 456 ? 118.016 8.907 13.993 1.00 296.95 456 PRO A O 1
ATOM 1823 N N . PRO A 1 457 ? 120.068 8.117 14.258 1.00 295.20 457 PRO A N 1
ATOM 1824 C CA . PRO A 1 457 ? 120.663 9.189 13.457 1.00 295.20 457 PRO A CA 1
ATOM 1825 C C . PRO A 1 457 ? 120.251 9.116 12.002 1.00 295.20 457 PRO A C 1
ATOM 1826 O O . PRO A 1 457 ? 120.079 10.148 11.355 1.00 295.20 457 PRO A O 1
ATOM 1828 N N . ALA A 1 458 ? 120.077 7.896 11.454 1.00 316.49 458 ALA A N 1
ATOM 1829 C CA . ALA A 1 458 ? 119.602 7.692 10.104 1.00 316.49 458 ALA A CA 1
ATOM 1830 C C . ALA A 1 458 ? 118.186 8.220 9.891 1.00 316.49 458 ALA A C 1
ATOM 1831 O O . ALA A 1 458 ? 117.909 8.890 8.898 1.00 316.49 458 ALA A O 1
ATOM 1833 N N . TYR A 1 459 ? 117.275 7.997 10.866 1.00 291.33 459 TYR A N 1
ATOM 1834 C CA . TYR A 1 459 ? 115.967 8.633 10.923 1.00 291.33 459 TYR A CA 1
ATOM 1835 C C . TYR A 1 459 ? 116.082 10.162 10.989 1.00 291.33 459 TYR A C 1
ATOM 1836 O O . TYR A 1 459 ? 115.443 10.876 10.217 1.00 291.33 459 TYR A O 1
ATOM 1838 N N . SER A 1 460 ? 116.944 10.693 11.887 1.00 278.69 460 SER A N 1
ATOM 1839 C CA . SER A 1 460 ? 117.117 12.129 12.104 1.00 278.69 460 SER A CA 1
ATOM 1840 C C . SER A 1 460 ? 117.550 12.845 10.852 1.00 278.69 460 SER A C 1
ATOM 1841 O O . SER A 1 460 ? 117.031 13.903 10.517 1.00 278.69 460 SER A O 1
ATOM 1843 N N . CYS A 1 461 ? 118.470 12.239 10.082 1.00 264.27 461 CYS A N 1
ATOM 1844 C CA . CYS A 1 461 ? 118.964 12.752 8.817 1.00 264.27 461 CYS A CA 1
ATOM 1845 C C . CYS A 1 461 ? 117.866 13.035 7.792 1.00 264.27 461 CYS A C 1
ATOM 1846 O O . CYS A 1 461 ? 117.897 14.053 7.104 1.00 264.27 461 CYS A O 1
ATOM 1848 N N . VAL A 1 462 ? 116.832 12.172 7.696 1.00 298.94 462 VAL A N 1
ATOM 1849 C CA . VAL A 1 462 ? 115.678 12.405 6.830 1.00 298.94 462 VAL A CA 1
ATOM 1850 C C . VAL A 1 462 ? 114.879 13.639 7.231 1.00 298.94 462 VAL A C 1
ATOM 1851 O O . VAL A 1 462 ? 114.563 14.493 6.401 1.00 298.94 462 VAL A O 1
ATOM 1853 N N . ASP A 1 463 ? 114.572 13.781 8.536 1.00 289.42 463 ASP A N 1
ATOM 1854 C CA . ASP A 1 463 ? 113.845 14.920 9.064 1.00 289.42 463 ASP A CA 1
ATOM 1855 C C . ASP A 1 463 ? 114.616 16.225 8.994 1.00 289.42 463 ASP A C 1
ATOM 1856 O O . ASP A 1 463 ? 114.059 17.237 8.585 1.00 289.42 463 ASP A O 1
ATOM 1858 N N . LEU A 1 464 ? 115.932 16.233 9.285 1.00 271.74 464 LEU A N 1
ATOM 1859 C CA . LEU A 1 464 ? 116.763 17.421 9.130 1.00 271.74 464 LEU A CA 1
ATOM 1860 C C . LEU A 1 464 ? 116.775 17.942 7.683 1.00 271.74 464 LEU A C 1
ATOM 1861 O O . LEU A 1 464 ? 116.655 19.137 7.430 1.00 271.74 464 LEU A O 1
ATOM 1863 N N . VAL A 1 465 ? 116.833 17.036 6.678 1.00 261.86 465 VAL A N 1
ATOM 1864 C CA . VAL A 1 465 ? 116.614 17.393 5.279 1.00 261.86 465 VAL A CA 1
ATOM 1865 C C . VAL A 1 465 ? 115.203 17.916 4.990 1.00 261.86 465 VAL A C 1
ATOM 1866 O O . VAL A 1 465 ? 115.040 18.911 4.287 1.00 261.86 465 VAL A O 1
ATOM 1868 N N . TYR A 1 466 ? 114.126 17.306 5.538 1.00 279.59 466 TYR A N 1
ATOM 1869 C CA . TYR A 1 466 ? 112.755 17.802 5.400 1.00 279.59 466 TYR A CA 1
ATOM 1870 C C . TYR A 1 466 ? 112.601 19.230 5.938 1.00 279.59 466 TYR A C 1
ATOM 1871 O O . TYR A 1 466 ? 112.015 20.086 5.271 1.00 279.59 466 TYR A O 1
ATOM 1873 N N . ASP A 1 467 ? 113.183 19.506 7.119 1.00 301.44 467 ASP A N 1
ATOM 1874 C CA . ASP A 1 467 ? 113.227 20.796 7.778 1.00 301.44 467 ASP A CA 1
ATOM 1875 C C . ASP A 1 467 ? 113.905 21.852 6.888 1.00 301.44 467 ASP A C 1
ATOM 1876 O O . ASP A 1 467 ? 113.408 22.958 6.674 1.00 301.44 467 ASP A O 1
ATOM 1878 N N . GLU A 1 468 ? 115.030 21.505 6.230 1.00 286.48 468 GLU A N 1
ATOM 1879 C CA . GLU A 1 468 ? 115.612 22.332 5.185 1.00 286.48 468 GLU A CA 1
ATOM 1880 C C . GLU A 1 468 ? 114.753 22.537 3.949 1.00 286.48 468 GLU A C 1
ATOM 1881 O O . GLU A 1 468 ? 114.629 23.663 3.469 1.00 286.48 468 GLU A O 1
ATOM 1883 N N . LEU A 1 469 ? 114.132 21.472 3.406 1.00 280.97 469 LEU A N 1
ATOM 1884 C CA . LEU A 1 469 ? 113.299 21.539 2.217 1.00 280.97 469 LEU A CA 1
ATOM 1885 C C . LEU A 1 469 ? 112.050 22.389 2.361 1.00 280.97 469 LEU A C 1
ATOM 1886 O O . LEU A 1 469 ? 111.711 23.146 1.452 1.00 280.97 469 LEU A O 1
ATOM 1888 N N . VAL A 1 470 ? 111.332 22.301 3.499 1.00 302.46 470 VAL A N 1
ATOM 1889 C CA . VAL A 1 470 ? 110.149 23.118 3.743 1.00 302.46 470 VAL A CA 1
ATOM 1890 C C . VAL A 1 470 ? 110.481 24.606 3.819 1.00 302.46 470 VAL A C 1
ATOM 1891 O O . VAL A 1 470 ? 109.803 25.444 3.222 1.00 302.46 470 VAL A O 1
ATOM 1893 N N . ARG A 1 471 ? 111.614 24.948 4.459 1.00 291.90 471 ARG A N 1
ATOM 1894 C CA . ARG A 1 471 ? 112.164 26.287 4.515 1.00 291.90 471 ARG A CA 1
ATOM 1895 C C . ARG A 1 471 ? 112.561 26.868 3.163 1.00 291.90 471 ARG A C 1
ATOM 1896 O O . ARG A 1 471 ? 112.478 28.072 2.938 1.00 291.90 471 ARG A O 1
ATOM 1898 N N . LEU A 1 472 ? 112.989 26.040 2.182 1.00 301.35 472 LEU A N 1
ATOM 1899 C CA . LEU A 1 472 ? 113.298 26.519 0.837 1.00 301.35 472 LEU A CA 1
ATOM 1900 C C . LEU A 1 472 ? 112.127 27.198 0.159 1.00 301.35 472 LEU A C 1
ATOM 1901 O O . LEU A 1 472 ? 112.303 28.186 -0.551 1.00 301.35 472 LEU A O 1
ATOM 1903 N N . ALA A 1 473 ? 110.892 26.728 0.427 1.00 355.16 473 ALA A N 1
ATOM 1904 C CA . ALA A 1 473 ? 109.696 27.432 0.026 1.00 355.16 473 ALA A CA 1
ATOM 1905 C C . ALA A 1 473 ? 109.623 28.834 0.629 1.00 355.16 473 ALA A C 1
ATOM 1906 O O . ALA A 1 473 ? 109.482 29.807 -0.098 1.00 355.16 473 ALA A O 1
ATOM 1908 N N . LEU A 1 474 ? 109.838 28.989 1.957 1.00 413.30 474 LEU A N 1
ATOM 1909 C CA . LEU A 1 474 ? 109.883 30.279 2.633 1.00 413.30 474 LEU A CA 1
ATOM 1910 C C . LEU A 1 474 ? 111.008 31.195 2.162 1.00 413.30 474 LEU A C 1
ATOM 1911 O O . LEU A 1 474 ? 110.825 32.406 2.055 1.00 413.30 474 LEU A O 1
ATOM 1913 N N . ASN A 1 475 ? 112.203 30.659 1.841 1.00 448.70 475 ASN A N 1
ATOM 1914 C CA . ASN A 1 475 ? 113.282 31.448 1.258 1.00 448.70 475 ASN A CA 1
ATOM 1915 C C . ASN A 1 475 ? 112.856 32.080 -0.065 1.00 448.70 475 ASN A C 1
ATOM 1916 O O . ASN A 1 475 ? 112.929 33.300 -0.228 1.00 448.70 475 ASN A O 1
ATOM 1918 N N . CYS A 1 476 ? 112.283 31.253 -0.974 1.00 441.75 476 CYS A N 1
ATOM 1919 C CA . CYS A 1 476 ? 111.712 31.678 -2.243 1.00 441.75 476 CYS A CA 1
ATOM 1920 C C . CYS A 1 476 ? 110.547 32.632 -2.066 1.00 441.75 476 CYS A C 1
ATOM 1921 O O . CYS A 1 476 ? 110.460 33.620 -2.777 1.00 441.75 476 CYS A O 1
ATOM 1923 N N . GLU A 1 477 ? 109.661 32.428 -1.068 1.00 478.98 477 GLU A N 1
ATOM 1924 C CA . GLU A 1 477 ? 108.580 33.347 -0.717 1.00 478.98 477 GLU A CA 1
ATOM 1925 C C . GLU A 1 477 ? 109.045 34.774 -0.440 1.00 478.98 477 GLU A C 1
ATOM 1926 O O . GLU A 1 477 ? 108.374 35.741 -0.790 1.00 478.98 477 GLU A O 1
ATOM 1928 N N . THR A 1 478 ? 110.221 34.965 0.193 1.00 511.13 478 THR A N 1
ATOM 1929 C CA . THR A 1 478 ? 110.772 36.314 0.349 1.00 511.13 478 THR A CA 1
ATOM 1930 C C . THR A 1 478 ? 111.414 36.882 -0.919 1.00 511.13 478 THR A C 1
ATOM 1931 O O . THR A 1 478 ? 111.497 38.093 -1.102 1.00 511.13 478 THR A O 1
ATOM 1933 N N . GLU A 1 479 ? 111.907 36.040 -1.845 1.00 501.91 479 GLU A N 1
ATOM 1934 C CA . GLU A 1 479 ? 112.440 36.498 -3.122 1.00 501.91 479 GLU A CA 1
ATOM 1935 C C . GLU A 1 479 ? 111.328 36.778 -4.135 1.00 501.91 479 GLU A C 1
ATOM 1936 O O . GLU A 1 479 ? 111.446 37.627 -5.015 1.00 501.91 479 GLU A O 1
ATOM 1938 N N . LEU A 1 480 ? 110.188 36.085 -3.973 1.00 486.24 480 LEU A N 1
ATOM 1939 C CA . LEU A 1 480 ? 108.959 36.168 -4.729 1.00 486.24 480 LEU A CA 1
ATOM 1940 C C . LEU A 1 480 ? 108.255 37.524 -4.730 1.00 486.24 480 LEU A C 1
ATOM 1941 O O . LEU A 1 480 ? 108.313 38.311 -3.791 1.00 486.24 480 LEU A O 1
ATOM 1943 N N . LEU A 1 481 ? 107.568 37.793 -5.836 1.00 497.50 481 LEU A N 1
ATOM 1944 C CA . LEU A 1 481 ? 106.837 39.046 -5.998 1.00 497.50 481 LEU A CA 1
ATOM 1945 C C . LEU A 1 481 ? 105.696 39.154 -4.992 1.00 497.50 481 LEU A C 1
ATOM 1946 O O . LEU A 1 481 ? 104.763 38.351 -5.012 1.00 497.50 481 LEU A O 1
ATOM 1948 N N . GLN A 1 482 ? 105.779 40.149 -4.116 1.00 508.30 482 GLN A N 1
ATOM 1949 C CA . GLN A 1 482 ? 104.753 40.363 -3.102 1.00 508.30 482 GLN A CA 1
ATOM 1950 C C . GLN A 1 482 ? 103.354 40.254 -3.699 1.00 508.30 482 GLN A C 1
ATOM 1951 O O . GLN A 1 482 ? 102.395 39.929 -3.003 1.00 508.30 482 GLN A O 1
ATOM 1953 N N . ARG A 1 483 ? 103.247 40.528 -4.997 1.00 488.85 483 ARG A N 1
ATOM 1954 C CA . ARG A 1 483 ? 101.967 40.461 -5.690 1.00 488.85 483 ARG A CA 1
ATOM 1955 C C . ARG A 1 483 ? 101.522 39.016 -5.889 1.00 488.85 483 ARG A C 1
ATOM 1956 O O . ARG A 1 483 ? 101.639 38.466 -6.984 1.00 488.85 483 ARG A O 1
ATOM 1958 N N . TYR A 1 484 ? 101.012 38.407 -4.824 1.00 420.64 484 TYR A N 1
ATOM 1959 C CA . TYR A 1 484 ? 100.549 37.025 -4.881 1.00 420.64 484 TYR A CA 1
ATOM 1960 C C . TYR A 1 484 ? 99.377 36.797 -3.933 1.00 420.64 484 TYR A C 1
ATOM 1961 O O . TYR A 1 484 ? 99.568 36.562 -2.739 1.00 420.64 484 TYR A O 1
ATOM 1963 N N . GLU A 1 485 ? 98.164 36.868 -4.471 1.00 403.73 485 GLU A N 1
ATOM 1964 C CA . GLU A 1 485 ? 96.960 36.668 -3.674 1.00 403.73 485 GLU A CA 1
ATOM 1965 C C . GLU A 1 485 ? 96.900 35.256 -3.106 1.00 403.73 485 GLU A C 1
ATOM 1966 O O . GLU A 1 485 ? 97.932 34.608 -2.918 1.00 403.73 485 GLU A O 1
ATOM 1968 N N . ASN A 1 486 ? 95.689 34.781 -2.835 1.00 397.68 486 ASN A N 1
ATOM 1969 C CA . ASN A 1 486 ? 95.494 33.444 -2.288 1.00 397.68 486 ASN A CA 1
ATOM 1970 C C . ASN A 1 486 ? 96.338 32.397 -3.008 1.00 397.68 486 ASN A C 1
ATOM 1971 O O . ASN A 1 486 ? 96.440 31.254 -2.562 1.00 397.68 486 ASN A O 1
ATOM 1973 N N . LEU A 1 487 ? 96.942 32.796 -4.122 1.00 361.91 487 LEU A N 1
ATOM 1974 C CA . LEU A 1 487 ? 97.779 31.896 -4.906 1.00 361.91 487 LEU A CA 1
ATOM 1975 C C . LEU A 1 487 ? 99.076 31.571 -4.175 1.00 361.91 487 LEU A C 1
ATOM 1976 O O . LEU A 1 487 ? 99.549 30.435 -4.203 1.00 361.91 487 LEU A O 1
ATOM 1978 N N . ARG A 1 488 ? 99.648 32.578 -3.523 1.00 361.55 488 ARG A N 1
ATOM 1979 C CA . ARG A 1 488 ? 100.894 32.402 -2.783 1.00 361.55 488 ARG A CA 1
ATOM 1980 C C . ARG A 1 488 ? 100.720 31.412 -1.637 1.00 361.55 488 ARG A C 1
ATOM 1981 O O . ARG A 1 488 ? 101.467 30.441 -1.525 1.00 361.55 488 ARG A O 1
ATOM 1983 N N . SER A 1 489 ? 99.731 31.665 -0.788 1.00 372.72 489 SER A N 1
ATOM 1984 C CA . SER A 1 489 ? 99.457 30.796 0.351 1.00 372.72 489 SER A CA 1
ATOM 1985 C C . SER A 1 489 ? 99.111 29.368 -0.039 1.00 372.72 489 SER A C 1
ATOM 1986 O O . SER A 1 489 ? 99.612 28.418 0.567 1.00 372.72 489 SER A O 1
ATOM 1988 N N . GLU A 1 490 ? 98.298 29.183 -1.096 1.00 347.22 490 GLU A N 1
ATOM 1989 C CA . GLU A 1 490 ? 97.994 27.886 -1.677 1.00 347.22 490 GLU A CA 1
ATOM 1990 C C . GLU A 1 490 ? 99.215 27.171 -2.261 1.00 347.22 490 GLU A C 1
ATOM 1991 O O . GLU A 1 490 ? 99.418 25.975 -2.060 1.00 347.22 490 GLU A O 1
ATOM 1993 N N . ILE A 1 491 ? 100.128 27.893 -2.959 1.00 275.79 491 ILE A N 1
ATOM 1994 C CA . ILE A 1 491 ? 101.401 27.346 -3.434 1.00 275.79 491 ILE A CA 1
ATOM 1995 C C . ILE A 1 491 ? 102.262 26.820 -2.291 1.00 275.79 491 ILE A C 1
ATOM 1996 O O . ILE A 1 491 ? 102.771 25.697 -2.353 1.00 275.79 491 ILE A O 1
ATOM 1998 N N . LEU A 1 492 ? 102.395 27.583 -1.185 1.00 295.55 492 LEU A N 1
ATOM 1999 C CA . LEU A 1 492 ? 103.085 27.129 0.012 1.00 295.55 492 LEU A CA 1
ATOM 2000 C C . LEU A 1 492 ? 102.427 25.912 0.659 1.00 295.55 492 LEU A C 1
ATOM 2001 O O . LEU A 1 492 ? 103.098 24.946 1.029 1.00 295.55 492 LEU A O 1
ATOM 2003 N N . ALA A 1 493 ? 101.082 25.902 0.767 1.00 346.97 493 ALA A N 1
ATOM 2004 C CA . ALA A 1 493 ? 100.322 24.778 1.276 1.00 346.97 493 ALA A CA 1
ATOM 2005 C C . ALA A 1 493 ? 100.498 23.508 0.447 1.00 346.97 493 ALA A C 1
ATOM 2006 O O . ALA A 1 493 ? 100.759 22.430 0.983 1.00 346.97 493 ALA A O 1
ATOM 2008 N N . CYS A 1 494 ? 100.432 23.615 -0.898 1.00 319.22 494 CYS A N 1
ATOM 2009 C CA . CYS A 1 494 ? 100.733 22.523 -1.806 1.00 319.22 494 CYS A CA 1
ATOM 2010 C C . CYS A 1 494 ? 102.162 22.030 -1.674 1.00 319.22 494 CYS A C 1
ATOM 2011 O O . CYS A 1 494 ? 102.391 20.840 -1.502 1.00 319.22 494 CYS A O 1
ATOM 2013 N N . ALA A 1 495 ? 103.170 22.926 -1.673 1.00 284.45 495 ALA A N 1
ATOM 2014 C CA . ALA A 1 495 ? 104.565 22.544 -1.544 1.00 284.45 495 ALA A CA 1
ATOM 2015 C C . ALA A 1 495 ? 104.902 21.848 -0.224 1.00 284.45 495 ALA A C 1
ATOM 2016 O O . ALA A 1 495 ? 105.586 20.823 -0.200 1.00 284.45 495 ALA A O 1
ATOM 2018 N N . GLN A 1 496 ? 104.385 22.362 0.911 1.00 289.17 496 GLN A N 1
ATOM 2019 C CA . GLN A 1 496 ? 104.529 21.726 2.209 1.00 289.17 496 GLN A CA 1
ATOM 2020 C C . GLN A 1 496 ? 103.838 20.366 2.314 1.00 289.17 496 GLN A C 1
ATOM 2021 O O . GLN A 1 496 ? 104.419 19.399 2.807 1.00 289.17 496 GLN A O 1
ATOM 2023 N N . ASN A 1 497 ? 102.588 20.233 1.816 1.00 302.59 497 ASN A N 1
ATOM 2024 C CA . ASN A 1 497 ? 101.881 18.958 1.773 1.00 302.59 497 ASN A CA 1
ATOM 2025 C C . ASN A 1 497 ? 102.536 17.940 0.850 1.00 302.59 497 ASN A C 1
ATOM 2026 O O . ASN A 1 497 ? 102.614 16.759 1.176 1.00 302.59 497 ASN A O 1
ATOM 2028 N N . LEU A 1 498 ? 103.085 18.376 -0.299 1.00 293.23 498 LEU A N 1
ATOM 2029 C CA . LEU A 1 498 ? 103.884 17.532 -1.164 1.00 293.23 498 LEU A CA 1
ATOM 2030 C C . LEU A 1 498 ? 105.120 16.954 -0.461 1.00 293.23 498 LEU A C 1
ATOM 2031 O O . LEU A 1 498 ? 105.461 15.785 -0.612 1.00 293.23 498 LEU A O 1
ATOM 2033 N N . LEU A 1 499 ? 105.845 17.716 0.378 1.00 289.83 499 LEU A N 1
ATOM 2034 C CA . LEU A 1 499 ? 106.929 17.145 1.175 1.00 289.83 499 LEU A CA 1
ATOM 2035 C C . LEU A 1 499 ? 106.494 16.075 2.176 1.00 289.83 499 LEU A C 1
ATOM 2036 O O . LEU 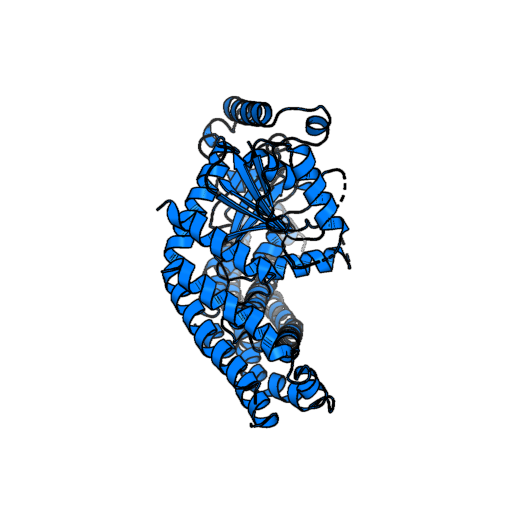A 1 499 ? 107.212 15.103 2.410 1.00 289.83 499 LEU A O 1
ATOM 2038 N N . ARG A 1 500 ? 105.283 16.197 2.750 1.00 336.35 500 ARG A N 1
ATOM 2039 C CA . ARG A 1 500 ? 104.680 15.183 3.600 1.00 336.35 500 ARG A CA 1
ATOM 2040 C C . ARG A 1 500 ? 104.448 13.835 2.904 1.00 336.35 500 ARG A C 1
ATOM 2041 O O . ARG A 1 500 ? 104.617 12.796 3.537 1.00 336.35 500 ARG A O 1
ATOM 2043 N N . GLU A 1 501 ? 104.121 13.814 1.581 1.00 325.26 501 GLU A N 1
ATOM 2044 C CA . GLU A 1 501 ? 103.934 12.591 0.790 1.00 325.26 501 GLU A CA 1
ATOM 2045 C C . GLU A 1 501 ? 105.135 11.650 0.840 1.00 325.26 501 GLU A C 1
ATOM 2046 O O . GLU A 1 501 ? 105.017 10.436 0.978 1.00 325.26 501 GLU A O 1
ATOM 2048 N N . LEU A 1 502 ? 106.349 12.215 0.715 1.00 303.53 502 LEU A N 1
ATOM 2049 C CA . LEU A 1 502 ? 107.547 11.430 0.497 1.00 303.53 502 LEU A CA 1
ATOM 2050 C C . LEU A 1 502 ? 108.274 11.131 1.785 1.00 303.53 502 LEU A C 1
ATOM 2051 O O . LEU A 1 502 ? 109.235 10.363 1.804 1.00 303.53 502 LEU A O 1
ATOM 2053 N N . LYS A 1 503 ? 107.801 11.679 2.921 1.00 295.41 503 LYS A N 1
ATOM 2054 C CA . LYS A 1 503 ? 108.355 11.360 4.218 1.00 295.41 503 LYS A CA 1
ATOM 2055 C C . LYS A 1 503 ? 108.181 9.891 4.587 1.00 295.41 503 LYS A C 1
ATOM 2056 O O . LYS A 1 503 ? 109.128 9.248 5.032 1.00 295.41 503 LYS A O 1
ATOM 2058 N N . GLN A 1 504 ? 106.986 9.296 4.362 1.00 311.01 504 GLN A N 1
ATOM 2059 C CA . GLN A 1 504 ? 106.766 7.890 4.666 1.00 311.01 504 GLN A CA 1
ATOM 2060 C C . GLN A 1 504 ? 107.623 6.927 3.822 1.00 311.01 504 GLN A C 1
ATOM 2061 O O . GLN A 1 504 ? 108.368 6.172 4.452 1.00 311.01 504 GLN A O 1
ATOM 2063 N N . PRO A 1 505 ? 107.712 6.945 2.475 1.00 344.84 505 PRO A N 1
ATOM 2064 C CA . PRO A 1 505 ? 108.593 6.028 1.745 1.00 344.84 505 PRO A CA 1
ATOM 2065 C C . PRO A 1 505 ? 110.063 6.198 2.061 1.00 344.84 505 PRO A C 1
ATOM 2066 O O . PRO A 1 505 ? 110.803 5.217 2.103 1.00 344.84 505 PRO A O 1
ATOM 2068 N N . CYS A 1 506 ? 110.531 7.447 2.265 1.00 303.16 506 CYS A N 1
ATOM 2069 C CA . CYS A 1 506 ? 111.924 7.719 2.572 1.00 303.16 506 CYS A CA 1
ATOM 2070 C C . CYS A 1 506 ? 112.351 7.120 3.906 1.00 303.16 506 CYS A C 1
ATOM 2071 O O . CYS A 1 506 ? 113.390 6.468 4.011 1.00 303.16 506 CYS A O 1
ATOM 2073 N N . LEU A 1 507 ? 111.518 7.268 4.954 1.00 320.55 507 LEU A N 1
ATOM 2074 C CA . LEU A 1 507 ? 111.759 6.670 6.253 1.00 320.55 507 LEU A CA 1
ATOM 2075 C C . LEU A 1 507 ? 111.757 5.151 6.254 1.00 320.55 507 LEU A C 1
ATOM 2076 O O . LEU A 1 507 ? 112.634 4.531 6.856 1.00 320.55 507 LEU A O 1
ATOM 2078 N N . GLU A 1 508 ? 110.802 4.513 5.547 1.00 336.71 508 GLU A N 1
ATOM 2079 C CA . GLU A 1 508 ? 110.738 3.068 5.399 1.00 336.71 508 GLU A CA 1
ATOM 2080 C C . GLU A 1 508 ? 111.982 2.501 4.725 1.00 336.71 508 GLU A C 1
ATOM 2081 O O . GLU A 1 508 ? 112.594 1.543 5.192 1.00 336.71 508 GLU A O 1
ATOM 2083 N N . MET A 1 509 ? 112.453 3.138 3.635 1.00 333.92 509 MET A N 1
ATOM 2084 C CA . MET A 1 509 ? 113.699 2.776 2.982 1.00 333.92 509 MET A CA 1
ATOM 2085 C C . MET A 1 509 ? 114.940 2.939 3.850 1.00 333.92 509 MET A C 1
ATOM 2086 O O . MET A 1 509 ? 115.813 2.073 3.858 1.00 333.92 509 MET A O 1
ATOM 2088 N N . VAL A 1 510 ? 115.037 4.022 4.643 1.00 350.19 510 VAL A N 1
ATOM 2089 C CA . VAL A 1 510 ? 116.099 4.197 5.629 1.00 350.19 510 VAL A CA 1
ATOM 2090 C C . VAL A 1 510 ? 116.094 3.124 6.718 1.00 350.19 510 VAL A C 1
ATOM 2091 O O . VAL A 1 510 ? 117.140 2.572 7.060 1.00 350.19 510 VAL A O 1
ATOM 2093 N N . GLN A 1 511 ? 114.911 2.740 7.249 1.00 328.32 511 GLN A N 1
ATOM 2094 C CA . GLN A 1 511 ? 114.782 1.610 8.164 1.00 328.32 511 GLN A CA 1
ATOM 2095 C C . GLN A 1 511 ? 115.216 0.283 7.543 1.00 328.32 511 GLN A C 1
ATOM 2096 O O . GLN A 1 511 ? 115.950 -0.491 8.157 1.00 328.32 511 GLN A O 1
ATOM 2098 N N . ASN A 1 512 ? 114.824 0.025 6.274 1.00 299.13 512 ASN A N 1
ATOM 2099 C CA . ASN A 1 512 ? 115.234 -1.148 5.519 1.00 299.13 512 ASN A CA 1
ATOM 2100 C C . ASN A 1 512 ? 116.744 -1.263 5.339 1.00 299.13 512 ASN A C 1
ATOM 2101 O O . ASN A 1 512 ? 117.302 -2.345 5.496 1.00 299.13 512 ASN A O 1
ATOM 2103 N N . LEU A 1 513 ? 117.466 -0.159 5.048 1.00 289.62 513 LEU A N 1
ATOM 2104 C CA . LEU A 1 513 ? 118.917 -0.180 4.892 1.00 289.62 513 LEU A CA 1
ATOM 2105 C C . LEU A 1 513 ? 119.670 -0.662 6.128 1.00 289.62 513 LEU A C 1
ATOM 2106 O O . LEU A 1 513 ? 120.573 -1.491 6.035 1.00 289.62 513 LEU A O 1
ATOM 2108 N N . ILE A 1 514 ? 119.284 -0.194 7.333 1.00 326.75 514 ILE A N 1
ATOM 2109 C CA . ILE A 1 514 ? 119.855 -0.677 8.588 1.00 326.75 514 ILE A CA 1
ATOM 2110 C C . ILE A 1 514 ? 119.502 -2.145 8.846 1.00 326.75 514 ILE A C 1
ATOM 2111 O O . ILE A 1 514 ? 120.329 -2.954 9.269 1.00 326.75 514 ILE A O 1
ATOM 2113 N N . ALA A 1 515 ? 118.241 -2.534 8.560 1.00 358.87 515 ALA A N 1
ATOM 2114 C CA . ALA A 1 515 ? 117.731 -3.881 8.730 1.00 358.87 515 ALA A CA 1
ATOM 2115 C C . ALA A 1 515 ? 118.373 -4.936 7.823 1.00 358.87 515 ALA A C 1
ATOM 2116 O O . ALA A 1 515 ? 118.482 -6.111 8.176 1.00 358.87 515 ALA A O 1
ATOM 2118 N N . MET A 1 516 ? 118.846 -4.551 6.622 1.00 344.30 516 MET A N 1
ATOM 2119 C CA . MET A 1 516 ? 119.612 -5.426 5.748 1.00 344.30 516 MET A CA 1
ATOM 2120 C C . MET A 1 516 ? 120.919 -5.911 6.373 1.00 344.30 516 MET A C 1
ATOM 2121 O O . MET A 1 516 ? 121.239 -7.099 6.330 1.00 344.30 516 MET A O 1
ATOM 2123 N N . GLU A 1 517 ? 121.677 -5.012 7.036 1.00 348.86 517 GLU A N 1
ATOM 2124 C CA . GLU A 1 517 ? 122.898 -5.346 7.759 1.00 348.86 517 GLU A CA 1
ATOM 2125 C C . GLU A 1 517 ? 122.670 -6.310 8.920 1.00 348.86 517 GLU A C 1
ATOM 2126 O O . GLU A 1 517 ? 123.387 -7.297 9.093 1.00 348.86 517 GLU A O 1
ATOM 2128 N N . THR A 1 518 ? 121.599 -6.100 9.717 1.00 357.16 518 THR A N 1
ATOM 2129 C CA . THR A 1 518 ? 121.248 -6.960 10.852 1.00 357.16 518 THR A CA 1
ATOM 2130 C C . THR A 1 518 ? 120.718 -8.322 10.438 1.00 357.16 518 THR A C 1
ATOM 2131 O O . THR A 1 518 ? 120.595 -9.238 11.258 1.00 357.16 518 THR A O 1
ATOM 2133 N N . SER A 1 519 ? 120.386 -8.489 9.148 1.00 366.57 519 SER A N 1
ATOM 2134 C CA . SER A 1 519 ? 119.851 -9.729 8.616 1.00 366.57 519 SER A CA 1
ATOM 2135 C C . SER A 1 519 ? 120.897 -10.668 8.053 1.00 366.57 519 SER A C 1
ATOM 2136 O O . SER A 1 519 ? 120.601 -11.847 7.890 1.00 366.57 519 SER A O 1
ATOM 2138 N N . TYR A 1 520 ? 122.147 -10.213 7.772 1.00 388.27 520 TYR A N 1
ATOM 2139 C CA . TYR A 1 520 ? 123.097 -11.075 7.063 1.00 388.27 520 TYR A CA 1
ATOM 2140 C C . TYR A 1 520 ? 124.541 -11.076 7.556 1.00 388.27 520 TYR A C 1
ATOM 2141 O O . TYR A 1 520 ? 125.218 -12.070 7.322 1.00 388.27 520 TYR A O 1
ATOM 2143 N N . ILE A 1 521 ? 125.047 -10.014 8.236 1.00 451.58 521 ILE A N 1
ATOM 2144 C CA . ILE A 1 521 ? 126.363 -9.937 8.904 1.00 451.58 521 ILE A CA 1
ATOM 2145 C C . ILE A 1 521 ? 127.532 -10.715 8.251 1.00 451.58 521 ILE A C 1
ATOM 2146 O O . ILE A 1 521 ? 128.003 -11.747 8.726 1.00 451.58 521 ILE A O 1
ATOM 2148 N N . SER A 1 522 ? 128.030 -10.251 7.083 1.00 524.12 522 SER A N 1
ATOM 2149 C CA . SER A 1 522 ? 128.949 -11.063 6.284 1.00 524.12 522 SER A CA 1
ATOM 2150 C C . SER A 1 522 ? 130.413 -10.843 6.619 1.00 524.12 522 SER A C 1
ATOM 2151 O O . SER A 1 522 ? 130.985 -9.777 6.399 1.00 524.12 522 SER A O 1
ATOM 2153 N N . VAL A 1 523 ? 131.089 -11.905 7.099 1.00 562.31 523 VAL A N 1
ATOM 2154 C CA . VAL A 1 523 ? 132.495 -11.877 7.472 1.00 562.31 523 VAL A CA 1
ATOM 2155 C C . VAL A 1 523 ? 133.431 -11.942 6.272 1.00 562.31 523 VAL A C 1
ATOM 2156 O O . VAL A 1 523 ? 134.630 -11.713 6.384 1.00 562.31 523 VAL A O 1
ATOM 2158 N N . ASN A 1 524 ? 132.888 -12.211 5.065 1.00 560.97 524 ASN A N 1
ATOM 2159 C CA . ASN A 1 524 ? 133.667 -12.333 3.842 1.00 560.97 524 ASN A CA 1
ATOM 2160 C C . ASN A 1 524 ? 133.747 -11.002 3.103 1.00 560.97 524 ASN A C 1
ATOM 2161 O O . ASN A 1 524 ? 134.108 -10.931 1.930 1.00 560.97 524 ASN A O 1
ATOM 2163 N N . HIS A 1 525 ? 133.397 -9.889 3.780 1.00 554.47 525 HIS A N 1
ATOM 2164 C CA . HIS A 1 525 ? 133.637 -8.538 3.303 1.00 554.47 525 HIS A CA 1
ATOM 2165 C C . HIS A 1 525 ? 135.137 -8.247 3.144 1.00 554.47 525 HIS A C 1
ATOM 2166 O O . HIS A 1 525 ? 135.962 -8.677 3.946 1.00 554.47 525 HIS A O 1
ATOM 2168 N N . LYS A 1 526 ? 135.533 -7.519 2.080 1.00 537.31 526 LYS A N 1
ATOM 2169 C CA . LYS A 1 526 ? 136.923 -7.273 1.727 1.00 537.31 526 LYS A CA 1
ATOM 2170 C C . LYS A 1 526 ? 137.695 -6.470 2.765 1.00 537.31 526 LYS A C 1
ATOM 2171 O O . LYS A 1 526 ? 138.826 -6.796 3.126 1.00 537.31 526 LYS A O 1
ATOM 2173 N N . ASP A 1 671 ? 141.638 -14.151 26.593 1.00 585.67 671 ASP A N 1
ATOM 2174 C CA . ASP A 1 671 ? 141.351 -13.006 25.738 1.00 585.67 671 ASP A CA 1
ATOM 2175 C C . ASP A 1 671 ? 140.056 -13.209 24.961 1.00 585.67 671 ASP A C 1
ATOM 2176 O O . ASP A 1 671 ? 139.821 -12.555 23.944 1.00 585.67 671 ASP A O 1
ATOM 2178 N N . ASP A 1 672 ? 139.217 -14.119 25.444 1.00 572.16 672 ASP A N 1
ATOM 2179 C CA . ASP A 1 672 ? 137.945 -14.411 24.794 1.00 572.16 672 ASP A CA 1
ATOM 2180 C C . ASP A 1 672 ? 137.218 -13.128 24.405 1.00 572.16 672 ASP A C 1
ATOM 2181 O O . ASP A 1 672 ? 137.000 -12.863 23.221 1.00 572.16 672 ASP A O 1
ATOM 2183 N N . ILE A 1 673 ? 136.848 -12.336 25.405 1.00 581.16 673 ILE A N 1
ATOM 2184 C CA . ILE A 1 673 ? 136.146 -11.080 25.167 1.00 581.16 673 ILE A CA 1
ATOM 2185 C C . ILE A 1 673 ? 136.985 -10.132 24.318 1.00 581.16 673 ILE A C 1
ATOM 2186 O O . ILE A 1 673 ? 136.450 -9.302 23.584 1.00 581.16 673 ILE A O 1
ATOM 2188 N N . GLU A 1 674 ? 138.303 -10.261 24.425 1.00 593.00 674 GLU A N 1
ATOM 2189 C CA . GLU A 1 674 ? 139.220 -9.415 23.667 1.00 593.00 674 GLU A CA 1
ATOM 2190 C C . GLU A 1 674 ? 139.030 -9.604 22.165 1.00 593.00 674 GLU A C 1
ATOM 2191 O O . GLU A 1 674 ? 138.937 -8.632 21.415 1.00 593.00 674 GLU A O 1
ATOM 2193 N N . LEU A 1 675 ? 138.973 -10.860 21.734 1.00 549.83 675 LEU A N 1
ATOM 2194 C CA . LEU A 1 675 ? 138.795 -11.178 20.323 1.00 549.83 675 LEU A CA 1
ATOM 2195 C C . LEU A 1 675 ? 137.428 -10.722 19.823 1.00 549.83 675 LEU A C 1
ATOM 2196 O O . LEU A 1 675 ? 137.324 -10.055 18.794 1.00 549.83 675 LEU A O 1
ATOM 2198 N N . ILE A 1 676 ? 136.382 -11.084 20.559 1.00 510.81 676 ILE A N 1
ATOM 2199 C CA . ILE A 1 676 ? 135.022 -10.713 20.193 1.00 510.81 676 ILE A CA 1
ATOM 2200 C C . ILE A 1 676 ? 134.849 -9.203 20.109 1.00 510.81 676 ILE A C 1
ATOM 2201 O O . ILE A 1 676 ? 134.353 -8.704 19.107 1.00 510.81 676 ILE A O 1
ATOM 2203 N N . GLN A 1 677 ? 135.368 -8.430 21.083 1.00 532.44 677 GLN A N 1
ATOM 2204 C CA . GLN A 1 677 ? 135.393 -6.972 21.110 1.00 532.44 677 GLN A CA 1
ATOM 2205 C C . GLN A 1 677 ? 136.108 -6.375 19.901 1.00 532.44 677 GLN A C 1
ATOM 2206 O O . GLN A 1 677 ? 135.648 -5.404 19.298 1.00 532.44 677 GLN A O 1
ATOM 2208 N N . THR A 1 678 ? 137.226 -6.998 19.474 1.00 517.50 678 THR A N 1
ATOM 2209 C CA . THR A 1 678 ? 137.920 -6.676 18.223 1.00 517.50 678 THR A CA 1
ATOM 2210 C C . THR A 1 678 ? 137.071 -6.925 16.983 1.00 517.50 678 THR A C 1
ATOM 2211 O O . THR A 1 678 ? 136.954 -6.064 16.112 1.00 517.50 678 THR A O 1
ATOM 2213 N N . LEU A 1 679 ? 136.406 -8.099 16.890 1.00 472.90 679 LEU A N 1
ATOM 2214 C CA . LEU A 1 679 ? 135.505 -8.432 15.796 1.00 472.90 679 LEU A CA 1
ATOM 2215 C C . LEU A 1 679 ? 134.307 -7.487 15.725 1.00 472.90 679 LEU A C 1
ATOM 2216 O O . LEU A 1 679 ? 133.926 -7.030 14.645 1.00 472.90 679 LEU A O 1
ATOM 2218 N N . LEU A 1 680 ? 133.700 -7.138 16.891 1.00 476.52 680 LEU A N 1
ATOM 2219 C CA . LEU A 1 680 ? 132.586 -6.203 16.983 1.00 476.52 680 LEU A CA 1
ATOM 2220 C C . LEU A 1 680 ? 132.932 -4.837 16.424 1.00 476.52 680 LEU A C 1
ATOM 2221 O O . LEU A 1 680 ? 132.178 -4.283 15.630 1.00 476.52 680 LEU A O 1
ATOM 2223 N N . ALA A 1 681 ? 134.108 -4.287 16.792 1.00 476.56 681 ALA A N 1
ATOM 2224 C CA . ALA A 1 681 ? 134.594 -3.031 16.259 1.00 476.56 681 ALA A CA 1
ATOM 2225 C C . ALA A 1 681 ? 134.858 -3.076 14.760 1.00 476.56 681 ALA A C 1
ATOM 2226 O O . ALA A 1 681 ? 134.377 -2.230 14.010 1.00 476.56 681 ALA A O 1
ATOM 2228 N N . SER A 1 682 ? 135.547 -4.135 14.283 1.00 448.25 682 SER A N 1
ATOM 2229 C CA . SER A 1 682 ? 135.891 -4.311 12.876 1.00 448.25 682 SER A CA 1
ATOM 2230 C C . SER A 1 682 ? 134.686 -4.339 11.945 1.00 448.25 682 SER A C 1
ATOM 2231 O O . SER A 1 682 ? 134.618 -3.603 10.963 1.00 448.25 682 SER A O 1
ATOM 2233 N N . TYR A 1 683 ? 133.649 -5.152 12.254 1.00 407.31 683 TYR A N 1
ATOM 2234 C CA . TYR A 1 683 ? 132.442 -5.157 11.444 1.00 407.31 683 TYR A CA 1
ATOM 2235 C C . TYR A 1 683 ? 131.627 -3.872 11.596 1.00 407.31 683 TYR A C 1
ATOM 2236 O O . TYR A 1 683 ? 131.136 -3.319 10.614 1.00 407.31 683 TYR A O 1
ATOM 2238 N N . PHE A 1 684 ? 131.483 -3.330 12.825 1.00 423.51 684 PHE A N 1
ATOM 2239 C CA . PHE A 1 684 ? 130.696 -2.130 13.071 1.00 423.51 684 PHE A CA 1
ATOM 2240 C C . PHE A 1 684 ? 131.215 -0.892 12.350 1.00 423.51 684 PHE A C 1
ATOM 2241 O O . PHE A 1 684 ? 130.429 -0.139 11.781 1.00 423.51 684 PHE A O 1
ATOM 2243 N N . ASP A 1 685 ? 132.542 -0.669 12.300 1.00 428.57 685 ASP A N 1
ATOM 2244 C CA . ASP A 1 685 ? 133.132 0.393 11.506 1.00 428.57 685 ASP A CA 1
ATOM 2245 C C . ASP A 1 685 ? 132.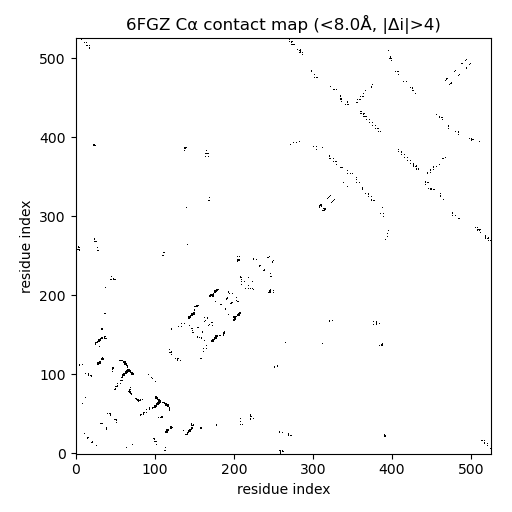882 0.266 10.001 1.00 428.57 685 ASP A C 1
ATOM 2246 O O . ASP A 1 685 ? 132.592 1.257 9.333 1.00 428.57 685 ASP A O 1
ATOM 2248 N N . VAL A 1 686 ? 132.921 -0.951 9.417 1.00 408.07 686 VAL A N 1
ATOM 2249 C CA . VAL A 1 686 ? 132.507 -1.161 8.028 1.00 408.07 686 VAL A CA 1
ATOM 2250 C C . VAL A 1 686 ? 131.024 -0.839 7.801 1.00 408.07 686 VAL A C 1
ATOM 2251 O O . VAL A 1 686 ? 130.664 -0.121 6.870 1.00 408.07 686 VAL A O 1
ATOM 2253 N N . VAL A 1 687 ? 130.121 -1.285 8.701 1.00 405.23 687 VAL A N 1
ATOM 2254 C CA . VAL A 1 687 ? 128.698 -0.941 8.676 1.00 405.23 687 VAL A CA 1
ATOM 2255 C C . VAL A 1 687 ? 128.452 0.556 8.827 1.00 405.23 687 VAL A C 1
ATOM 2256 O O . VAL A 1 687 ? 127.614 1.154 8.152 1.00 405.23 687 VAL A O 1
ATOM 2258 N N . ARG A 1 688 ? 129.223 1.225 9.704 1.00 406.19 688 ARG A N 1
ATOM 2259 C CA . ARG A 1 688 ? 129.204 2.661 9.903 1.00 406.19 688 ARG A CA 1
ATOM 2260 C C . ARG A 1 688 ? 129.553 3.439 8.646 1.00 406.19 688 ARG A C 1
ATOM 2261 O O . ARG A 1 688 ? 128.897 4.425 8.320 1.00 406.19 688 ARG A O 1
ATOM 2263 N N . VAL A 1 689 ? 130.575 2.985 7.888 1.00 398.25 689 VAL A N 1
ATOM 2264 C CA . VAL A 1 689 ? 130.898 3.511 6.568 1.00 398.25 689 VAL A CA 1
ATOM 2265 C C . VAL A 1 689 ? 129.760 3.285 5.577 1.00 398.25 689 VAL A C 1
ATOM 2266 O O . VAL A 1 689 ? 129.299 4.217 4.924 1.00 398.25 689 VAL A O 1
ATOM 2268 N N . ASN A 1 690 ? 129.179 2.065 5.519 1.00 395.59 690 ASN A N 1
ATOM 2269 C CA . ASN A 1 690 ? 128.056 1.784 4.634 1.00 395.59 690 ASN A CA 1
ATOM 2270 C C . ASN A 1 690 ? 126.844 2.685 4.900 1.00 395.59 690 ASN A C 1
ATOM 2271 O O . ASN A 1 690 ? 126.241 3.243 3.987 1.00 395.59 690 ASN A O 1
ATOM 2273 N N . MET A 1 691 ? 126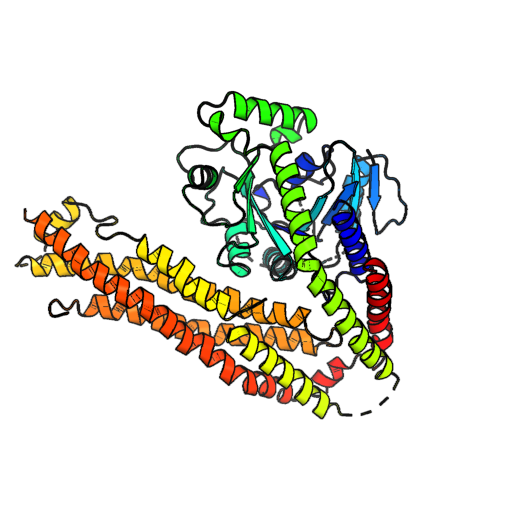.466 2.878 6.175 1.00 396.46 691 MET A N 1
ATOM 2274 C CA . MET A 1 691 ? 125.281 3.638 6.520 1.00 396.46 691 MET A CA 1
ATOM 2275 C C . MET A 1 691 ? 125.469 5.151 6.566 1.00 396.46 691 MET A C 1
ATOM 2276 O O . MET A 1 691 ? 124.488 5.896 6.474 1.00 396.46 691 MET A O 1
ATOM 2278 N N . MET A 1 692 ? 126.713 5.674 6.667 1.00 383.20 692 MET A N 1
ATOM 2279 C CA . MET A 1 692 ? 126.946 7.098 6.470 1.00 383.20 692 MET A CA 1
ATOM 2280 C C . MET A 1 692 ? 126.774 7.545 5.027 1.00 383.20 692 MET A C 1
ATOM 2281 O O . MET A 1 692 ? 126.123 8.554 4.782 1.00 383.20 692 MET A O 1
ATOM 2283 N N . ASP A 1 693 ? 127.294 6.787 4.044 1.00 343.27 693 ASP A N 1
ATOM 2284 C CA . ASP A 1 693 ? 127.141 7.113 2.638 1.00 343.27 693 ASP A CA 1
ATOM 2285 C C . ASP A 1 693 ? 125.770 6.740 2.046 1.00 343.27 693 ASP A C 1
ATOM 2286 O O . ASP A 1 693 ? 125.155 7.497 1.290 1.00 343.27 693 ASP A O 1
ATOM 2288 N N . MET A 1 694 ? 125.215 5.550 2.376 1.00 315.61 694 MET A N 1
ATOM 2289 C CA . MET A 1 694 ? 123.952 5.081 1.809 1.00 315.61 694 MET A CA 1
ATOM 2290 C C . MET A 1 694 ? 122.701 5.867 2.190 1.00 315.61 694 MET A C 1
ATOM 2291 O O . MET A 1 694 ? 121.807 6.050 1.366 1.00 315.61 694 MET A O 1
ATOM 2293 N N . VAL A 1 695 ? 122.569 6.344 3.440 1.00 320.86 695 VAL A N 1
ATOM 2294 C CA . VAL A 1 695 ? 121.390 7.107 3.854 1.00 320.86 695 VAL A CA 1
ATOM 2295 C C . VAL A 1 695 ? 121.203 8.451 3.128 1.00 320.86 695 VAL A C 1
ATOM 2296 O O . VAL A 1 695 ? 120.091 8.681 2.647 1.00 320.86 695 VAL A O 1
ATOM 2298 N N . PRO A 1 696 ? 122.185 9.339 2.920 1.00 315.87 696 PRO A N 1
ATOM 2299 C CA . PRO A 1 696 ? 122.115 10.449 1.974 1.00 315.87 696 PRO A CA 1
ATOM 2300 C C . PRO A 1 696 ? 121.654 10.072 0.588 1.00 315.87 696 PRO A C 1
ATOM 2301 O O . PRO A 1 696 ? 120.801 10.754 0.033 1.00 315.87 696 PRO A O 1
ATOM 2303 N N . LYS A 1 697 ? 122.176 8.973 0.017 1.00 322.98 697 LYS A N 1
ATOM 2304 C CA . LYS A 1 697 ? 121.772 8.461 -1.280 1.00 322.98 697 LYS A CA 1
ATOM 2305 C C . LYS A 1 697 ? 120.293 8.070 -1.339 1.00 322.98 697 LYS A C 1
ATOM 2306 O O . LYS A 1 697 ? 119.590 8.371 -2.304 1.00 322.98 697 LYS A O 1
ATOM 2308 N N . ALA A 1 698 ? 119.767 7.426 -0.277 1.00 335.61 698 ALA A N 1
ATOM 2309 C CA . ALA A 1 698 ? 118.350 7.155 -0.118 1.00 335.61 698 ALA A CA 1
ATOM 2310 C C . ALA A 1 698 ? 117.492 8.417 -0.018 1.00 335.61 698 ALA A C 1
ATOM 2311 O O . ALA A 1 698 ? 116.467 8.543 -0.688 1.00 335.61 698 ALA A O 1
ATOM 2313 N N . ILE A 1 699 ? 117.926 9.413 0.783 1.00 307.98 699 ILE A N 1
ATOM 2314 C CA . ILE A 1 699 ? 117.265 10.709 0.914 1.00 307.98 699 ILE A CA 1
ATOM 2315 C C . ILE A 1 699 ? 117.275 11.491 -0.391 1.00 307.98 699 ILE A C 1
ATOM 2316 O O . ILE A 1 699 ? 116.279 12.099 -0.786 1.00 307.98 699 ILE A O 1
ATOM 2318 N N . MET A 1 700 ? 118.391 11.461 -1.143 1.00 297.38 700 MET A N 1
ATOM 2319 C CA . MET A 1 700 ? 118.438 12.012 -2.481 1.00 297.38 700 MET A CA 1
ATOM 2320 C C . MET A 1 700 ? 117.451 11.346 -3.427 1.00 297.38 700 MET A C 1
ATOM 2321 O O . MET A 1 700 ? 116.678 12.033 -4.087 1.00 297.38 700 MET A O 1
ATOM 2323 N N . SER A 1 701 ? 117.394 10.001 -3.464 1.00 338.58 701 SER A N 1
ATOM 2324 C CA . SER A 1 701 ? 116.458 9.271 -4.317 1.00 338.58 701 SER A CA 1
ATOM 2325 C C . SER A 1 701 ? 114.982 9.482 -3.992 1.00 338.58 701 SER A C 1
ATOM 2326 O O . SER A 1 701 ? 114.176 9.818 -4.856 1.00 338.58 701 SER A O 1
ATOM 2328 N N . PHE A 1 702 ? 114.583 9.334 -2.712 1.00 334.17 702 PHE A N 1
ATOM 2329 C CA . PHE A 1 702 ? 113.170 9.253 -2.370 1.00 334.17 702 PHE A CA 1
ATOM 2330 C C . PHE A 1 702 ? 112.589 10.571 -1.907 1.00 334.17 702 PHE A C 1
ATOM 2331 O O . PHE A 1 702 ? 111.372 10.698 -1.788 1.00 334.17 702 PHE A O 1
ATOM 2333 N N . LEU A 1 703 ? 113.421 11.602 -1.683 1.00 316.55 703 LEU A N 1
ATOM 2334 C CA . LEU A 1 703 ? 112.952 12.892 -1.218 1.00 316.55 703 LEU A CA 1
ATOM 2335 C C . LEU A 1 703 ? 113.463 14.006 -2.123 1.00 316.55 703 LEU A C 1
ATOM 2336 O O . LEU A 1 703 ? 112.693 14.598 -2.873 1.00 316.55 703 LEU A O 1
ATOM 2338 N N . VAL A 1 704 ? 114.770 14.340 -2.095 1.00 264.73 704 VAL A N 1
ATOM 2339 C CA . VAL A 1 704 ? 115.323 15.518 -2.772 1.00 264.73 704 VAL A CA 1
ATOM 2340 C C . VAL A 1 704 ? 115.235 15.533 -4.301 1.00 264.73 704 VAL A C 1
ATOM 2341 O O . VAL A 1 704 ? 114.858 16.541 -4.902 1.00 264.73 704 VAL A O 1
ATOM 2343 N N . LEU A 1 705 ? 115.584 14.432 -4.998 1.00 294.60 705 LEU A N 1
ATOM 2344 C CA . LEU A 1 705 ? 115.437 14.350 -6.445 1.00 294.60 705 LEU A CA 1
ATOM 2345 C C . LEU A 1 705 ? 113.983 14.198 -6.839 1.00 294.60 705 LEU A C 1
ATOM 2346 O O . LEU A 1 705 ? 113.467 14.942 -7.665 1.00 294.60 705 LEU A O 1
ATOM 2348 N N . ARG A 1 706 ? 113.258 13.297 -6.148 1.00 310.07 706 ARG A N 1
ATOM 2349 C CA . ARG A 1 706 ? 111.855 13.015 -6.382 1.00 310.07 706 ARG A CA 1
ATOM 2350 C C . ARG A 1 706 ? 110.950 14.232 -6.229 1.00 310.07 706 ARG A C 1
ATOM 2351 O O . ARG A 1 706 ? 109.997 14.412 -6.983 1.00 310.07 706 ARG A O 1
ATOM 2353 N N . ALA A 1 707 ? 111.242 15.117 -5.256 1.00 315.45 707 ALA A N 1
ATOM 2354 C CA . ALA A 1 707 ? 110.576 16.386 -5.087 1.00 315.45 707 ALA A CA 1
ATOM 2355 C C . ALA A 1 707 ? 110.712 17.355 -6.255 1.00 315.45 707 ALA A C 1
ATOM 2356 O O . ALA A 1 707 ? 109.730 17.999 -6.620 1.00 315.45 707 ALA A O 1
ATOM 2358 N N . ARG A 1 708 ? 111.914 17.480 -6.857 1.00 317.69 708 ARG A N 1
ATOM 2359 C CA . ARG A 1 708 ? 112.209 18.401 -7.948 1.00 317.69 708 ARG A CA 1
ATOM 2360 C C . ARG A 1 708 ? 111.410 18.123 -9.205 1.00 317.69 708 ARG A C 1
ATOM 2361 O O . ARG A 1 708 ? 110.713 18.996 -9.722 1.00 317.69 708 ARG A O 1
ATOM 2363 N N . ASP A 1 709 ? 111.449 16.862 -9.677 1.00 324.98 709 ASP A N 1
ATOM 2364 C CA . ASP A 1 709 ? 110.820 16.410 -10.899 1.00 324.98 709 ASP A CA 1
ATOM 2365 C C . ASP A 1 709 ? 109.307 16.572 -10.823 1.00 324.98 709 ASP A C 1
ATOM 2366 O O . ASP A 1 709 ? 108.646 17.105 -11.716 1.00 324.98 709 ASP A O 1
ATOM 2368 N N . ARG A 1 710 ? 108.767 16.156 -9.666 1.00 305.65 710 ARG A N 1
ATOM 2369 C CA . ARG A 1 710 ? 107.381 16.221 -9.261 1.00 305.65 710 ARG A CA 1
ATOM 2370 C C . ARG A 1 710 ? 106.811 17.624 -9.131 1.00 305.65 710 ARG A C 1
ATOM 2371 O O . ARG A 1 710 ? 105.660 17.860 -9.497 1.00 305.65 710 ARG A O 1
ATOM 2373 N N . MET A 1 711 ? 107.583 18.592 -8.583 1.00 298.38 711 MET A N 1
ATOM 2374 C CA . MET A 1 711 ? 107.118 19.946 -8.309 1.00 298.38 711 MET A CA 1
ATOM 2375 C C . MET A 1 711 ? 106.640 20.656 -9.564 1.00 298.38 711 MET A C 1
ATOM 2376 O O . MET A 1 711 ? 105.614 21.328 -9.569 1.00 298.38 711 MET A O 1
ATOM 2378 N N . GLN A 1 712 ? 107.347 20.424 -10.685 1.00 305.59 712 GLN A N 1
ATOM 2379 C CA . GLN A 1 712 ? 107.037 20.961 -11.994 1.00 305.59 712 GLN A CA 1
ATOM 2380 C C . GLN A 1 712 ? 105.632 20.638 -12.486 1.00 305.59 712 GLN A C 1
ATOM 2381 O O . GLN A 1 712 ? 104.970 21.486 -13.075 1.00 305.59 712 GLN A O 1
ATOM 2383 N N . SER A 1 713 ? 105.130 19.407 -12.251 1.00 298.60 713 SER A N 1
ATOM 2384 C CA . SER A 1 713 ? 103.832 18.996 -12.769 1.00 298.60 713 SER A CA 1
ATOM 2385 C C . SER A 1 713 ? 102.744 18.848 -11.721 1.00 298.60 713 SER A C 1
ATOM 2386 O O . SER A 1 713 ? 101.601 19.200 -11.997 1.00 298.60 713 SER A O 1
ATOM 2388 N N . ARG A 1 714 ? 103.021 18.381 -10.479 1.00 271.52 714 ARG A N 1
ATOM 2389 C CA . ARG A 1 714 ? 101.985 18.288 -9.448 1.00 271.52 714 ARG A CA 1
ATOM 2390 C C . ARG A 1 714 ? 101.484 19.641 -8.976 1.00 271.52 714 ARG A C 1
ATOM 2391 O O . ARG A 1 714 ? 100.286 19.834 -8.785 1.00 271.52 714 ARG A O 1
ATOM 2393 N N . LEU A 1 715 ? 102.388 20.630 -8.812 1.00 312.83 715 LEU A N 1
ATOM 2394 C CA . LEU A 1 715 ? 102.012 21.978 -8.423 1.00 312.83 715 LEU A CA 1
ATOM 2395 C C . LEU A 1 715 ? 101.115 22.642 -9.460 1.00 312.83 715 LEU A C 1
ATOM 2396 O O . LEU A 1 715 ? 100.104 23.261 -9.142 1.00 312.83 715 LEU A O 1
ATOM 2398 N N . VAL A 1 716 ? 101.438 22.461 -10.758 1.00 306.54 716 VAL A N 1
ATOM 2399 C CA . VAL A 1 716 ? 100.585 22.878 -11.859 1.00 306.54 716 VAL A CA 1
ATOM 2400 C C . VAL A 1 716 ? 99.250 22.144 -11.886 1.00 306.54 716 VAL A C 1
ATOM 2401 O O . VAL A 1 716 ? 98.207 22.777 -12.014 1.00 306.54 716 VAL A O 1
ATOM 2403 N N . ALA A 1 717 ? 99.229 20.804 -11.729 1.00 279.53 717 ALA A N 1
ATOM 2404 C CA . ALA A 1 717 ? 98.038 19.993 -11.903 1.00 279.53 717 ALA A CA 1
ATOM 2405 C C . ALA A 1 717 ? 96.867 20.340 -10.992 1.00 279.53 717 ALA A C 1
ATOM 2406 O O . ALA A 1 717 ? 95.733 20.470 -11.451 1.00 279.53 717 ALA A O 1
ATOM 2408 N N . ASP A 1 718 ? 97.149 20.487 -9.703 1.00 260.04 718 ASP A N 1
ATOM 2409 C CA . ASP A 1 718 ? 96.118 20.819 -8.726 1.00 260.04 718 ASP A CA 1
ATOM 2410 C C . ASP A 1 718 ? 95.650 22.262 -8.885 1.00 260.04 718 ASP A C 1
ATOM 2411 O O . ASP A 1 718 ? 94.459 22.555 -8.779 1.00 260.04 718 ASP A O 1
ATOM 2413 N N . LEU A 1 719 ? 96.595 23.161 -9.144 1.00 303.77 719 LEU A N 1
ATOM 2414 C CA . LEU A 1 719 ? 96.282 24.574 -9.318 1.00 303.77 719 LEU A CA 1
ATOM 2415 C C . LEU A 1 719 ? 95.508 24.812 -10.610 1.00 303.77 719 LEU A C 1
ATOM 2416 O O . LEU A 1 719 ? 95.086 25.933 -10.895 1.00 303.77 719 LEU A O 1
ATOM 2418 N N . TYR A 1 720 ? 95.323 23.749 -11.388 1.00 341.58 720 TYR A N 1
ATOM 2419 C CA . TYR A 1 720 ? 94.598 23.842 -12.650 1.00 341.58 720 TYR A CA 1
ATOM 2420 C C . TYR A 1 720 ? 93.616 22.686 -12.808 1.00 341.58 720 TYR A C 1
ATOM 2421 O O . TYR A 1 720 ? 93.334 22.246 -13.923 1.00 341.58 720 TYR A O 1
ATOM 2423 N N . LYS A 1 721 ? 93.100 22.197 -11.685 1.00 380.58 721 LYS A N 1
ATOM 2424 C CA . LYS A 1 721 ? 92.156 21.099 -11.697 1.00 380.58 721 LYS A CA 1
ATOM 2425 C C . LYS A 1 721 ? 90.996 21.211 -10.754 1.00 380.58 721 LYS A C 1
ATOM 2426 O O . LYS A 1 721 ? 90.005 20.531 -11.003 1.00 380.58 721 LYS A O 1
ATOM 2428 N N . PRO A 1 722 ? 91.030 21.953 -9.683 1.00 427.61 722 PRO A N 1
ATOM 2429 C CA . PRO A 1 722 ? 89.915 21.880 -8.794 1.00 427.61 722 PRO A CA 1
ATOM 2430 C C . PRO A 1 722 ? 88.563 22.164 -9.342 1.00 427.61 722 PRO A C 1
ATOM 2431 O O . PRO A 1 722 ? 87.586 21.758 -8.719 1.00 427.61 722 PRO A O 1
ATOM 2433 N N . GLU A 1 723 ? 88.473 22.866 -10.484 1.00 465.54 723 GLU A N 1
ATOM 2434 C CA . GLU A 1 723 ? 87.245 23.348 -11.061 1.00 465.54 723 GLU A CA 1
ATOM 2435 C C . GLU A 1 723 ? 86.865 24.552 -10.254 1.00 465.54 723 GLU A C 1
ATOM 2436 O O . GLU A 1 723 ? 86.029 25.360 -10.652 1.00 465.54 723 GLU A O 1
ATOM 2438 N N . ARG A 1 724 ? 87.561 24.718 -9.118 1.00 428.09 724 ARG A N 1
ATOM 2439 C CA . ARG A 1 724 ? 87.528 25.831 -8.254 1.00 428.09 724 ARG A CA 1
ATOM 2440 C C . ARG A 1 724 ? 88.233 26.862 -9.040 1.00 428.09 724 ARG A C 1
ATOM 2441 O O . ARG A 1 724 ? 88.007 28.037 -8.828 1.00 428.09 724 ARG A O 1
ATOM 2443 N N . MET A 1 725 ? 89.161 26.462 -9.931 1.00 416.16 725 MET A N 1
ATOM 2444 C CA . MET A 1 725 ? 89.814 27.431 -10.773 1.00 416.16 725 MET A CA 1
ATOM 2445 C C . MET A 1 725 ? 88.793 27.710 -11.853 1.00 416.16 725 MET A C 1
ATOM 2446 O O . MET A 1 725 ? 88.029 26.800 -12.183 1.00 416.16 725 MET A O 1
ATOM 2448 N N . SER A 1 726 ? 88.690 28.888 -12.450 1.00 423.49 726 SER A N 1
ATOM 2449 C CA . SER A 1 726 ? 89.476 30.046 -12.150 1.00 423.49 726 SER A CA 1
ATOM 2450 C C . SER A 1 726 ? 88.688 30.865 -11.141 1.00 423.49 726 SER A C 1
ATOM 2451 O O . SER A 1 726 ? 89.011 32.007 -10.923 1.00 423.49 726 SER A O 1
ATOM 2453 N N . GLU A 1 727 ? 87.610 30.317 -10.580 1.00 420.54 727 GLU A N 1
ATOM 2454 C CA . GLU A 1 727 ? 86.856 31.029 -9.566 1.00 420.54 727 GLU A CA 1
ATOM 2455 C C . GLU A 1 727 ? 87.832 31.140 -8.399 1.00 420.54 727 GLU A C 1
ATOM 2456 O O . GLU A 1 727 ? 87.946 32.179 -7.749 1.00 420.54 727 GLU A O 1
ATOM 2458 N N . LEU A 1 728 ? 88.531 30.033 -8.157 1.00 386.03 728 LEU A N 1
ATOM 2459 C CA . LEU A 1 728 ? 89.553 29.922 -7.119 1.00 386.03 728 LEU A CA 1
ATOM 2460 C C . LEU A 1 728 ? 90.712 30.845 -7.466 1.00 386.03 728 LEU A C 1
ATOM 2461 O O . LEU A 1 728 ? 91.336 31.458 -6.595 1.00 386.03 728 LEU A O 1
ATOM 2463 N N . LEU A 1 729 ? 91.043 30.853 -8.751 1.00 397.84 729 LEU A N 1
ATOM 2464 C CA . LEU A 1 729 ? 92.074 31.725 -9.278 1.00 397.84 729 LEU A CA 1
ATOM 2465 C C . LEU A 1 729 ? 91.542 33.148 -9.242 1.00 397.84 729 LEU A C 1
ATOM 2466 O O . LEU A 1 729 ? 92.227 34.091 -8.839 1.00 397.84 729 LEU A O 1
ATOM 2468 N N . ASN A 1 730 ? 90.300 33.273 -9.697 1.00 393.71 730 ASN A N 1
ATOM 2469 C CA . ASN A 1 730 ? 89.586 34.535 -9.772 1.00 393.71 730 ASN A CA 1
ATOM 2470 C C . ASN A 1 730 ? 89.460 35.065 -8.376 1.00 393.71 730 ASN A C 1
ATOM 2471 O O . ASN A 1 730 ? 89.518 36.269 -8.132 1.00 393.71 730 ASN A O 1
ATOM 2473 N N . GLU A 1 731 ? 89.296 34.131 -7.454 1.00 391.86 731 GLU A N 1
A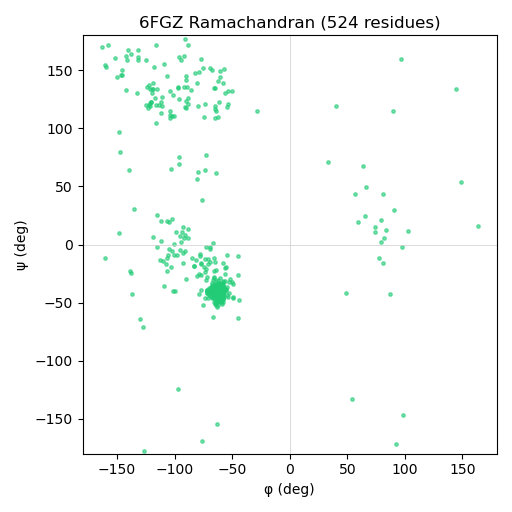TOM 2474 C CA . GLU A 1 731 ? 89.161 34.446 -6.053 1.00 391.86 731 GLU A CA 1
ATOM 2475 C C . GLU A 1 731 ? 90.420 35.213 -5.697 1.00 391.86 731 GLU A C 1
ATOM 2476 O O . GLU A 1 731 ? 90.391 36.153 -4.910 1.00 391.86 731 GLU A O 1
ATOM 2478 N N . SER A 1 732 ? 91.525 34.814 -6.307 1.00 408.20 732 SER A N 1
ATOM 2479 C CA . SER A 1 732 ? 92.798 35.471 -6.084 1.00 408.20 732 SER A CA 1
ATOM 2480 C C . SER A 1 732 ? 92.698 36.906 -6.602 1.00 408.20 732 SER A C 1
ATOM 2481 O O . SER A 1 732 ? 93.553 37.738 -6.316 1.00 408.20 732 SER A O 1
ATOM 2483 N N . SER A 1 733 ? 91.671 37.189 -7.397 1.00 403.15 733 SER A N 1
ATOM 2484 C CA . SER A 1 733 ? 91.527 38.517 -7.997 1.00 403.15 733 SER A CA 1
ATOM 2485 C C . SER A 1 733 ? 91.357 39.675 -7.014 1.00 403.15 733 SER A C 1
ATOM 2486 O O . SER A 1 733 ? 91.975 40.727 -7.180 1.00 403.15 733 SER A O 1
ATOM 2488 N N . ASP A 1 734 ? 90.527 39.487 -5.996 1.00 441.43 734 ASP A N 1
ATOM 2489 C CA . ASP A 1 734 ? 90.307 40.536 -5.006 1.00 441.43 734 ASP A CA 1
ATOM 2490 C C . ASP A 1 734 ? 89.438 41.654 -5.580 1.00 441.43 734 ASP A C 1
ATOM 2491 O O . ASP A 1 734 ? 89.299 42.717 -4.976 1.00 441.43 734 ASP A O 1
ATOM 2493 N N . VAL A 1 735 ? 88.857 41.405 -6.751 1.00 420.47 735 VAL A N 1
ATOM 2494 C CA . VAL A 1 735 ? 87.993 42.377 -7.419 1.00 420.47 735 VAL A CA 1
ATOM 2495 C C . VAL A 1 735 ? 88.750 43.451 -8.205 1.00 420.47 735 VAL A C 1
ATOM 2496 O O . VAL A 1 735 ? 88.140 44.383 -8.730 1.00 420.47 735 VAL A O 1
ATOM 2498 N N . ALA A 1 736 ? 90.071 43.323 -8.288 1.00 414.70 736 ALA A N 1
ATOM 2499 C CA . ALA A 1 736 ? 90.885 44.293 -9.019 1.00 414.70 736 ALA A CA 1
ATOM 2500 C C . ALA A 1 736 ? 91.010 45.599 -8.237 1.00 414.70 736 ALA A C 1
ATOM 2501 O O . ALA A 1 736 ? 91.411 46.630 -8.775 1.00 414.70 736 ALA A O 1
ATOM 2503 N N . GLU A 1 737 ? 90.657 45.532 -6.959 1.00 384.36 737 GLU A N 1
ATOM 2504 C CA . GLU A 1 737 ? 90.699 46.668 -6.051 1.00 384.36 737 GLU A CA 1
ATOM 2505 C C . GLU A 1 737 ? 91.909 46.667 -5.121 1.00 384.36 737 GLU A C 1
ATOM 2506 O O . GLU A 1 737 ? 92.501 47.713 -4.856 1.00 384.36 737 GLU A O 1
ATOM 2508 N N . ARG A 1 738 ? 92.267 45.485 -4.624 1.00 377.89 738 ARG A N 1
ATO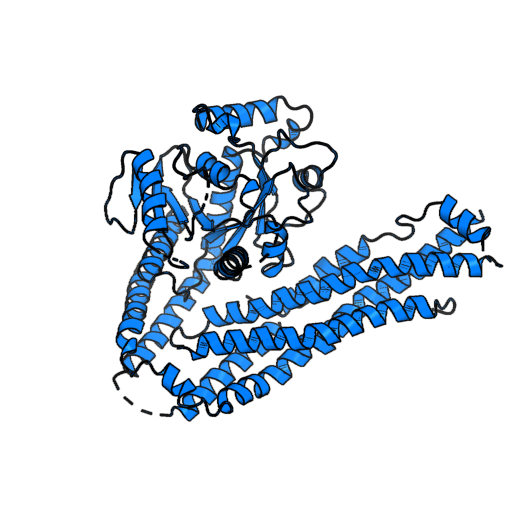M 2509 C CA . ARG A 1 738 ? 93.386 45.363 -3.682 1.00 377.89 738 ARG A CA 1
ATOM 2510 C C . ARG A 1 738 ? 94.696 45.963 -4.212 1.00 377.89 738 ARG A C 1
ATOM 2511 O O . ARG A 1 738 ? 95.684 46.099 -3.473 1.00 377.89 738 ARG A O 1
ATOM 2513 N N . ARG A 1 739 ? 94.694 46.322 -5.489 1.00 378.68 739 ARG A N 1
ATOM 2514 C CA . ARG A 1 739 ? 95.880 46.870 -6.137 1.00 378.68 739 ARG A CA 1
ATOM 2515 C C . ARG A 1 739 ? 96.382 48.139 -5.448 1.00 378.68 739 ARG A C 1
ATOM 2516 O O . ARG A 1 739 ? 97.584 48.337 -5.340 1.00 378.68 739 ARG A O 1
ATOM 2518 N N . ALA A 1 740 ? 95.476 48.997 -4.988 1.00 389.00 740 ALA A N 1
ATOM 2519 C CA . ALA A 1 740 ? 95.888 50.221 -4.302 1.00 389.00 740 ALA A CA 1
ATOM 2520 C C . ALA A 1 740 ? 96.645 49.861 -3.017 1.00 389.00 740 ALA A C 1
ATOM 2521 O O . ALA A 1 740 ? 97.646 50.503 -2.654 1.00 389.00 740 ALA A O 1
ATOM 2523 N N . THR A 1 741 ? 96.147 48.836 -2.328 1.00 385.08 741 THR A N 1
ATOM 2524 C CA . THR A 1 741 ? 96.768 48.363 -1.100 1.00 385.08 741 THR A CA 1
ATOM 2525 C C . THR A 1 741 ? 98.165 47.829 -1.398 1.00 385.08 741 THR A C 1
ATOM 2526 O O . THR A 1 741 ? 99.110 48.091 -0.655 1.00 385.08 741 THR A O 1
ATOM 2528 N N . ALA A 1 742 ? 98.299 47.115 -2.509 1.00 351.87 742 ALA A N 1
ATOM 2529 C CA . ALA A 1 742 ? 99.616 46.651 -2.902 1.00 351.87 742 ALA A CA 1
ATOM 2530 C C . ALA A 1 742 ? 100.498 47.903 -2.841 1.00 351.87 742 ALA A C 1
ATOM 2531 O O . ALA A 1 742 ? 101.684 47.828 -2.522 1.00 351.87 742 ALA A O 1
ATOM 2533 N N . LYS A 1 743 ? 99.893 49.055 -3.143 1.00 358.24 743 LYS A N 1
ATOM 2534 C CA . LYS A 1 743 ? 100.568 50.342 -3.100 1.00 358.24 743 LYS A CA 1
ATOM 2535 C C . LYS A 1 743 ? 100.895 50.645 -1.645 1.00 358.24 743 LYS A C 1
ATOM 2536 O O . LYS A 1 743 ? 101.943 51.214 -1.342 1.00 358.24 743 LYS A O 1
ATOM 2538 N N . ARG A 1 744 ? 99.996 50.251 -0.740 1.00 392.88 744 ARG A N 1
ATOM 2539 C CA . ARG A 1 744 ? 100.209 50.441 0.695 1.00 392.88 744 ARG A CA 1
ATOM 2540 C C . ARG A 1 744 ? 101.506 49.702 0.967 1.00 392.88 744 ARG A C 1
ATOM 2541 O O . ARG A 1 744 ? 102.167 49.873 1.991 1.00 392.88 744 ARG A O 1
ATOM 2543 N N . MET A 1 745 ? 101.836 48.877 -0.018 1.00 390.82 745 MET A N 1
ATOM 2544 C CA . MET A 1 745 ? 103.044 48.088 -0.071 1.00 390.82 745 MET A CA 1
ATOM 2545 C C . MET A 1 745 ? 104.165 48.684 -0.954 1.00 390.82 745 MET A C 1
ATOM 2546 O O . MET A 1 745 ? 105.340 48.665 -0.579 1.00 390.82 745 MET A O 1
ATOM 2548 N N . VAL A 1 746 ? 103.834 49.272 -2.132 1.00 335.34 746 VAL A N 1
ATOM 2549 C CA . VAL A 1 746 ? 104.767 50.032 -2.977 1.00 335.34 746 VAL A CA 1
ATOM 2550 C C . VAL A 1 746 ? 105.329 51.275 -2.295 1.00 335.34 746 VAL A C 1
ATOM 2551 O O . VAL A 1 746 ? 106.540 51.518 -2.326 1.00 335.34 746 VAL A O 1
ATOM 2553 N N . ASP A 1 747 ? 104.473 52.073 -1.614 1.00 306.00 747 ASP A N 1
ATOM 2554 C CA . ASP A 1 747 ? 104.878 53.267 -0.885 1.00 306.00 747 ASP A CA 1
ATOM 2555 C C . ASP A 1 747 ? 105.931 52.969 0.174 1.00 306.00 747 ASP A C 1
ATOM 2556 O O . ASP A 1 747 ? 106.932 53.673 0.309 1.00 306.00 747 ASP A O 1
ATOM 2558 N N . LEU A 1 748 ? 105.734 51.890 0.951 1.00 317.46 748 LEU A N 1
ATOM 2559 C CA . LEU A 1 748 ? 106.638 51.484 2.006 1.00 317.46 748 LEU A CA 1
ATOM 2560 C C . LEU A 1 748 ? 108.028 51.105 1.512 1.00 317.46 748 LEU A C 1
ATOM 2561 O O . LEU A 1 748 ? 109.024 51.495 2.116 1.00 317.46 748 LEU A O 1
ATOM 2563 N N . LEU A 1 749 ? 108.161 50.399 0.369 1.00 320.74 749 LEU A N 1
ATOM 2564 C CA . LEU A 1 749 ? 109.464 50.226 -0.270 1.00 320.74 749 LEU A CA 1
ATOM 2565 C C . LEU A 1 749 ? 110.093 51.511 -0.783 1.00 320.74 749 LEU A C 1
ATOM 2566 O O . LEU A 1 749 ? 111.300 51.691 -0.666 1.00 320.74 749 LEU A O 1
ATOM 2568 N N . GLN A 1 750 ? 109.313 52.454 -1.351 1.00 296.75 750 GLN A N 1
ATOM 2569 C CA . GLN A 1 750 ? 109.840 53.756 -1.749 1.00 296.75 750 GLN A CA 1
ATOM 2570 C C . GLN A 1 750 ? 110.401 54.551 -0.571 1.00 296.75 750 GLN A C 1
ATOM 2571 O O . GLN A 1 750 ? 111.490 55.118 -0.640 1.00 296.75 750 GLN A O 1
ATOM 2573 N N . ARG A 1 751 ? 109.683 54.551 0.571 1.00 330.10 751 ARG A N 1
ATOM 2574 C CA . ARG A 1 751 ? 110.160 55.089 1.833 1.00 330.10 751 ARG A CA 1
ATOM 2575 C C . ARG A 1 751 ? 111.378 54.335 2.368 1.00 330.10 751 ARG A C 1
ATOM 2576 O O . ARG A 1 751 ? 112.355 54.934 2.806 1.00 330.10 751 ARG A O 1
ATOM 2578 N N . GLY A 1 752 ? 111.365 52.986 2.312 1.00 315.17 752 GLY A N 1
ATOM 2579 C CA . GLY A 1 752 ? 112.452 52.140 2.796 1.00 315.17 752 GLY A CA 1
ATOM 2580 C C . GLY A 1 752 ? 113.722 52.237 2.006 1.00 315.17 752 GLY A C 1
ATOM 2581 O O . GLY A 1 752 ? 114.807 52.181 2.568 1.00 315.17 752 GLY A O 1
ATOM 2582 N N . MET A 1 753 ? 113.633 52.429 0.680 1.00 294.61 753 MET A N 1
ATOM 2583 C CA . MET A 1 753 ? 114.769 52.710 -0.179 1.00 294.61 753 MET A CA 1
ATOM 2584 C C . MET A 1 753 ? 115.460 54.012 0.196 1.00 294.61 753 MET A C 1
ATOM 2585 O O . MET A 1 753 ? 116.681 54.095 0.250 1.00 294.61 753 MET A O 1
ATOM 2587 N N . ALA A 1 754 ? 114.682 55.060 0.540 1.00 296.35 754 ALA A N 1
ATOM 2588 C CA . ALA A 1 754 ? 115.209 56.329 1.001 1.00 296.35 754 ALA A CA 1
ATOM 2589 C C . ALA A 1 754 ? 115.926 56.254 2.353 1.00 296.35 754 ALA A C 1
ATOM 2590 O O . ALA A 1 754 ? 116.779 57.078 2.661 1.00 296.35 754 ALA A O 1
ATOM 2592 N N . VAL A 1 755 ? 115.617 55.234 3.177 1.00 288.81 755 VAL A N 1
ATOM 2593 C CA . VAL A 1 755 ? 116.284 54.952 4.443 1.00 288.81 755 VAL A CA 1
ATOM 2594 C C . VAL A 1 755 ? 117.604 54.189 4.243 1.00 288.81 755 VAL A C 1
ATOM 2595 O O . VAL A 1 755 ? 118.431 54.097 5.152 1.00 288.81 755 VAL A O 1
ATOM 2597 N N . ILE A 1 756 ? 117.849 53.644 3.032 1.00 313.85 756 ILE A N 1
ATOM 2598 C CA . ILE A 1 756 ? 119.044 52.871 2.692 1.00 313.85 756 ILE A CA 1
ATOM 2599 C C . ILE A 1 756 ? 120.039 53.706 1.874 1.00 313.85 756 ILE A C 1
ATOM 2600 O O . ILE A 1 756 ? 121.165 53.282 1.608 1.00 313.85 756 ILE A O 1
ATOM 2602 N N . ASN A 1 757 ? 119.661 54.938 1.492 1.00 294.21 757 ASN A N 1
ATOM 2603 C CA . ASN A 1 757 ? 120.494 55.820 0.695 1.00 294.21 757 ASN A CA 1
ATOM 2604 C C . ASN A 1 757 ? 121.250 56.875 1.552 1.00 294.21 757 ASN A C 1
ATOM 2605 O O . ASN A 1 757 ? 121.002 56.981 2.783 1.00 294.21 757 ASN A O 1
#